Protein AF-0000000086663691 (afdb_homodimer)

InterPro domains:
  IPR036282 Glutathione S-transferase, C-terminal domain superfamily [SSF47616] (167-247)

Sequence (530 aa):
MASSAKHTLFLWPKGFYPRRVVYYLLLKGLATPDGIMEGQSTSMSLKINIINYNSETNRLEPADADDPKPADKSTPCLRIFDADKGTTRWIHESTAIPAYLEDAYPDFPPLQSRDIVERAILGDIMAGINAAQDDFSYYLRHASPVACKYMGLDAADRSHKAALNAKAQMHQCLVKVQTWASDSLEKTGWLTPGIATPGLADVCLAGWLRYIWLSYEYDVIEAEGMDALREWWVRFRKLRWWAEVEETGESHPESLRFGRESREIMASSAKHTLFLWPKGFYPRRVVYYLLLKGLATPDGIMEGQSTSMSLKINIINYNSETNRLEPADADDPKPADKSTPCLRIFDADKGTTRWIHESTAIPAYLEDAYPDFPPLQSRDIVERAILGDIMAGINAAQDDFSYYLRHASPVACKYMGLDAADRSHKAALNAKAQMHQCLVKVQTWASDSLEKTGWLTPGIATPGLADVCLAGWLRYIWLSYEYDVIEAEGMDALREWWVRFRKLRWWAEVEETGESHPESLRFGRESREI

Secondary structure (DSSP, 8-state):
----EEEEEEE-TTSHHHHHHHHHHHHHTSS-TTTGGGT--SSTTEEEEEEEEETTTTEEEES-TTSPPPTTS-SSEEEEEETTTTEEEEE--TTHHHHHHHHH-TTSPPSS-S-HHHHHHHHHHHHHHHHHHHHHHHHHHHH-HHHHHHTT--GGG--HHHHHHHHHHHHHHHHHHHHHTHHHHHHHSSSSTTSSS--HHHHHHHHHHHHHHHHH---TT-STT-HHHHHHHHHHTTSTTHHHHHSSTTSS-GGG---GGG---/----EEEEEEE-TTSTTHHHHHHHHHHHTSS-TTTGGGT--SSTTEEEEEEEEETTTTEEEES-TTSPPPTTS-SSEEEEEETTTTEEEEE--TTHHHHHHHHH-TTSPPSS-S-HHHHHHHHHHHHHHHHHHHHHHHHHHHH-HHHHHHTT--GGG--HHHHHHHHHHHHHHHHHHHHHTHHHHHHHSSSSTTSSS--HHHHHHHHHHHHHHHHH---TT-STT-HHHHHHHHHHTTSTTHHHHHSSTTSS-GGG---GGG---

Foldseek 3Di:
DQQLKAKEKEAACLDQLRVLVLVLQPQQQQDHLVCVQVQDGPDPRYTYWYWYQDLVVRDIHTPDPVDDDDPPAEHTKMWMAHPVVRDIDMDGGSLVVSVVVCVSCVVTDAQAAPDPVLVVLVVLLLVLLVLLVVLQLQLPLQFFCVSVVVVVHHPVRHDNVSNVVSLVVSQVSLLSSCVSQVVVCVPQVERRPPDNDHHSSRSSNLSNQLSCCQQAVDRSQPDPNSVSVVSSNVVVCPDPSNCSARVDPPSHDPSRRPYNVRGND/DQQLKAKEKEAACLDQLRVLVLVLQPQQQQDHLVCVQVQDGPDPRYTYWYWYQDLVVRDIHTPDPVDDDDPPAEHTKMWIAHPVVRDIDIDGGSLVVSVVVCVSCVVTDAQAAPDPVLVVLVVLLLVLLVLLVVLQLQLDLQFFCVSVVVVVHHPVRHDNVSNVVSLVVSQVSLLSSCVSQVVVCVPQVERRPPDNDHHSSRSSNLSNQLSCCQQAVDRSQPDPNSVSVVSSNVVVCPDPSNCSARVDPPSHDPSRRPYNVRGND

Nearest PDB structures (foldseek):
  5nr1-assembly1_A  TM=6.920E-01  e=2.761E-06  Caulobacter vibrioides
  5f05-assembly1_B  TM=6.100E-01  e=4.814E-06  Populus trichocarpa
  3lg6-assembly2_C  TM=6.490E-01  e=3.981E-05  Coccidioides immitis
  3n5o-assembly1_A  TM=5.941E-01  e=4.208E-05  Coccidioides immitis
  3n5o-assembly1_B  TM=6.103E-01  e=1.210E-04  Coccidioides immitis

pLDDT: mean 95.35, std 6.49, range [33.75, 98.94]

Structure (mmCIF, N/CA/C/O backbone):
data_AF-0000000086663691-model_v1
#
loop_
_entity.id
_entity.type
_entity.pdbx_description
1 polymer 'GST N-terminal domain-containing protein'
#
loop_
_atom_site.group_PDB
_atom_site.id
_atom_site.type_symbol
_atom_site.label_atom_id
_atom_site.label_alt_id
_atom_site.label_comp_id
_atom_site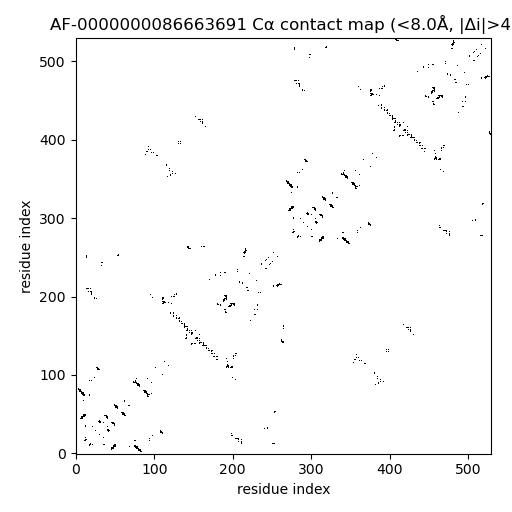.label_asym_id
_atom_site.label_entity_id
_atom_site.label_seq_id
_atom_site.pdbx_PDB_ins_code
_atom_site.Cartn_x
_atom_site.Cartn_y
_atom_site.Cartn_z
_atom_site.occupancy
_atom_site.B_iso_or_equiv
_atom_site.auth_seq_id
_atom_site.auth_comp_id
_atom_site.auth_asym_id
_atom_site.auth_atom_id
_atom_site.pdbx_PDB_model_num
ATOM 1 N N . MET A 1 1 ? -28.719 3.537 13.125 1 33.84 1 MET A N 1
ATOM 2 C CA . MET A 1 1 ? -28.281 4.02 14.438 1 33.84 1 MET A CA 1
ATOM 3 C C . MET A 1 1 ? -26.828 4.492 14.383 1 33.84 1 MET A C 1
ATOM 5 O O . MET A 1 1 ? -26 3.908 13.68 1 33.84 1 MET A O 1
ATOM 9 N N . ALA A 1 2 ? -26.516 5.75 14.531 1 44.03 2 ALA A N 1
ATOM 10 C CA . ALA A 1 2 ? -25.172 6.301 14.602 1 44.03 2 ALA A CA 1
ATOM 11 C C . ALA A 1 2 ? -24.234 5.375 15.375 1 44.03 2 ALA A C 1
ATOM 13 O O . ALA A 1 2 ? -24.594 4.887 16.453 1 44.03 2 ALA A O 1
ATOM 14 N N . SER A 1 3 ? -23.234 4.684 14.812 1 58.69 3 SER A N 1
ATOM 15 C CA . SER A 1 3 ? -22.359 3.742 15.516 1 58.69 3 SER A CA 1
ATOM 16 C C . SER A 1 3 ? -21.969 4.273 16.891 1 58.69 3 SER A C 1
ATOM 18 O O . SER A 1 3 ? -21.703 5.465 17.047 1 58.69 3 SER A O 1
ATOM 20 N N . SER A 1 4 ? -22.406 3.705 18.062 1 78.38 4 SER A N 1
ATOM 21 C CA . SER A 1 4 ? -22.062 3.91 19.469 1 78.38 4 SER A CA 1
ATOM 22 C C . SER A 1 4 ? -20.562 3.906 19.672 1 78.38 4 SER A C 1
ATOM 24 O O . SER A 1 4 ? -20.078 4.027 20.812 1 78.38 4 SER A O 1
ATOM 26 N N . ALA A 1 5 ? -19.859 4.047 18.531 1 89.62 5 ALA A N 1
ATOM 27 C CA . ALA A 1 5 ? -18.406 3.99 18.656 1 89.62 5 ALA A CA 1
ATOM 28 C C . ALA A 1 5 ? -17.828 5.375 18.906 1 89.62 5 ALA A C 1
ATOM 30 O O . ALA A 1 5 ? -18.266 6.363 18.312 1 89.62 5 ALA A O 1
ATOM 31 N N . LYS A 1 6 ? -16.938 5.395 19.875 1 95.69 6 LYS A N 1
ATOM 32 C CA . LYS A 1 6 ? -16.156 6.598 20.141 1 95.69 6 LYS A CA 1
ATOM 33 C C . LYS A 1 6 ? -14.75 6.473 19.562 1 95.69 6 LYS A C 1
ATOM 35 O O . LYS A 1 6 ? -14.117 5.418 19.672 1 95.69 6 LYS A O 1
ATOM 40 N N . HIS A 1 7 ? -14.336 7.57 18.922 1 98.19 7 HIS A N 1
ATOM 41 C CA . HIS A 1 7 ? -13.047 7.566 18.234 1 98.19 7 HIS A CA 1
ATOM 42 C C . HIS A 1 7 ? -12.078 8.547 18.875 1 98.19 7 HIS A C 1
ATOM 44 O O . HIS A 1 7 ? -12.453 9.672 19.219 1 98.19 7 HIS A O 1
ATOM 50 N N . THR A 1 8 ? -10.875 8.094 19.078 1 98.38 8 THR A N 1
ATOM 51 C CA . THR A 1 8 ? -9.773 8.969 19.453 1 98.38 8 THR A CA 1
ATOM 52 C C . THR A 1 8 ? -8.617 8.844 18.453 1 98.38 8 THR A C 1
ATOM 54 O O . THR A 1 8 ? -7.992 7.785 18.359 1 98.38 8 THR A O 1
ATOM 57 N N . LEU A 1 9 ? -8.383 9.914 17.75 1 98.69 9 LEU A N 1
ATOM 58 C CA . LEU A 1 9 ? -7.301 9.977 16.781 1 98.69 9 LEU A CA 1
ATOM 59 C C . LEU A 1 9 ? -6.062 10.633 17.391 1 98.69 9 LEU A C 1
ATOM 61 O O . LEU A 1 9 ? -6.109 11.797 17.797 1 98.69 9 LEU A O 1
ATOM 65 N N . PHE A 1 10 ? -4.973 9.898 17.5 1 98.75 10 PHE A N 1
ATOM 66 C CA . PHE A 1 10 ? -3.691 10.461 17.922 1 98.75 10 PHE A CA 1
ATOM 67 C C . PHE A 1 10 ? -2.916 10.984 16.719 1 98.75 10 PHE A C 1
ATOM 69 O O . PHE A 1 10 ? -2.564 10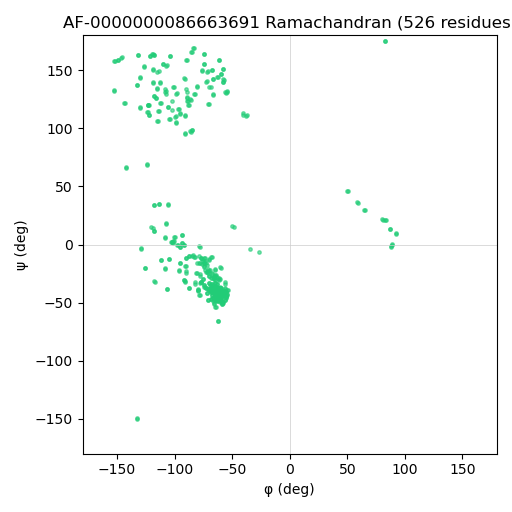.227 15.82 1 98.75 10 PHE A O 1
ATOM 76 N N . LEU A 1 11 ? -2.621 12.297 16.766 1 98.31 11 LEU A N 1
ATOM 77 C CA . LEU A 1 11 ? -2.201 12.953 15.531 1 98.31 11 LEU A CA 1
ATOM 78 C C . LEU A 1 11 ? -1.136 14.008 15.812 1 98.31 11 LEU A C 1
ATOM 80 O O . LEU A 1 11 ? -1.324 14.867 16.672 1 98.31 11 LEU A O 1
ATOM 84 N N . TRP A 1 12 ? -0.011 13.875 15.211 1 97.75 12 TRP A N 1
ATOM 85 C CA . TRP A 1 12 ? 0.943 14.969 15.078 1 97.75 12 TRP A CA 1
ATOM 86 C C . TRP A 1 12 ? 0.702 15.742 13.781 1 97.75 12 TRP A C 1
ATOM 88 O O . TRP A 1 12 ? 1.225 15.375 12.727 1 97.75 12 TRP A O 1
ATOM 98 N N . PRO A 1 13 ? -0.023 16.812 13.797 1 96.44 13 PRO A N 1
ATOM 99 C CA . PRO A 1 13 ? -0.538 17.438 12.578 1 96.44 13 PRO A CA 1
ATOM 100 C C . PRO A 1 13 ? 0.572 17.859 11.617 1 96.44 13 PRO A C 1
ATOM 102 O O . PRO A 1 13 ? 0.331 18 10.414 1 96.44 13 PRO A O 1
ATOM 105 N N . LYS A 1 14 ? 1.799 18.016 12.109 1 96.12 14 LYS A N 1
ATOM 106 C CA . LYS A 1 14 ? 2.887 18.531 11.289 1 96.12 14 LYS A CA 1
ATOM 107 C C . LYS A 1 14 ? 3.777 17.391 10.781 1 96.12 14 LYS A C 1
ATOM 109 O O . LYS A 1 14 ? 4.824 17.641 10.172 1 96.12 14 LYS A O 1
ATOM 114 N N . GLY A 1 15 ? 3.357 16.172 11.031 1 96.25 15 GLY A N 1
ATOM 115 C CA . GLY A 1 15 ? 4.18 15.023 10.711 1 96.25 15 GLY A CA 1
ATOM 116 C C . GLY A 1 15 ? 4.043 14.578 9.266 1 96.25 15 GLY A C 1
ATOM 117 O O . GLY A 1 15 ? 3.152 15.047 8.547 1 96.25 15 GLY A O 1
ATOM 118 N N . PHE A 1 16 ? 4.883 13.719 8.852 1 95.19 16 PHE A N 1
ATOM 119 C CA . PHE A 1 16 ? 4.984 13.234 7.484 1 95.19 16 PHE A CA 1
ATOM 120 C C . PHE A 1 16 ? 3.705 12.516 7.07 1 95.19 16 PHE A C 1
ATOM 122 O O . PHE A 1 16 ? 2.883 13.07 6.34 1 95.19 16 PHE A O 1
ATOM 129 N N . TYR A 1 17 ? 3.346 11.383 7.66 1 96.69 17 TYR A N 1
ATOM 130 C CA . TYR A 1 17 ? 2.16 10.602 7.328 1 96.69 17 TYR A CA 1
ATOM 131 C C . TYR A 1 17 ? 0.906 11.234 7.922 1 96.69 17 TYR A C 1
ATOM 133 O O . TYR A 1 17 ? -0.158 11.219 7.301 1 96.69 17 TYR A O 1
ATOM 141 N N . PRO A 1 18 ? 1.013 11.875 9.086 1 98.06 18 PRO A N 1
ATOM 142 C CA . PRO A 1 18 ? -0.173 12.5 9.672 1 98.06 18 PRO A CA 1
ATOM 143 C C . PRO A 1 18 ? -0.734 13.633 8.812 1 98.06 18 PRO A C 1
ATOM 145 O O . PRO A 1 18 ? -1.929 13.93 8.883 1 98.06 18 PRO A O 1
ATOM 148 N N . ARG A 1 19 ? 0.107 14.234 8.031 1 98 19 ARG A N 1
ATOM 149 C CA . ARG A 1 19 ? -0.323 15.391 7.25 1 98 19 ARG A CA 1
ATOM 150 C C . ARG A 1 19 ? -1.445 15.016 6.289 1 98 19 ARG A C 1
ATOM 152 O O . ARG A 1 19 ? -2.369 15.797 6.066 1 98 19 ARG A O 1
ATOM 159 N N . ARG A 1 20 ? -1.374 13.82 5.68 1 98.5 20 ARG A N 1
ATOM 160 C CA . ARG A 1 20 ? -2.451 13.406 4.789 1 98.5 20 ARG A CA 1
ATOM 161 C C . ARG A 1 20 ? -3.754 13.211 5.559 1 98.5 20 ARG A C 1
ATOM 163 O O . ARG A 1 20 ? -4.84 13.422 5.016 1 98.5 20 ARG A O 1
ATOM 170 N N . VAL A 1 21 ? -3.664 12.836 6.836 1 98.81 21 VAL A N 1
ATOM 171 C CA . VAL A 1 21 ? -4.855 12.664 7.66 1 98.81 21 VAL A CA 1
ATOM 172 C C . VAL A 1 21 ? -5.441 14.031 8.008 1 98.81 21 VAL A C 1
ATOM 174 O O . VAL A 1 21 ? -6.66 14.203 8.023 1 98.81 21 VAL A O 1
ATOM 177 N N . VAL A 1 22 ? -4.562 15.023 8.258 1 98.62 22 VAL A N 1
ATOM 178 C CA . VAL A 1 22 ? -5.016 16.391 8.5 1 98.62 22 VAL A CA 1
ATOM 179 C C . VAL A 1 22 ? -5.82 16.891 7.301 1 98.62 22 VAL A C 1
ATOM 181 O O . VAL A 1 22 ? -6.941 17.375 7.461 1 98.62 22 VAL A O 1
ATOM 184 N N . TYR A 1 23 ? -5.234 16.719 6.109 1 98.81 23 TYR A N 1
ATOM 185 C CA . TYR A 1 23 ? -5.914 17.172 4.895 1 98.81 23 TYR A CA 1
ATOM 186 C C . TYR A 1 23 ? -7.238 16.438 4.711 1 98.81 23 TYR A C 1
ATOM 188 O O . TYR A 1 23 ? -8.234 17.031 4.305 1 98.81 23 TYR A O 1
ATOM 196 N N . TYR A 1 24 ? -7.297 15.164 5.02 1 98.88 24 TYR A N 1
ATOM 197 C CA . TYR A 1 24 ? -8.523 14.383 4.941 1 98.88 24 TYR A CA 1
ATOM 198 C C . TYR A 1 24 ? -9.602 14.961 5.855 1 98.88 24 TYR A C 1
ATOM 200 O O . TYR A 1 24 ? -10.742 15.164 5.434 1 98.88 24 TYR A O 1
ATOM 208 N N . LEU A 1 25 ? -9.211 15.234 7.125 1 98.81 25 LEU A N 1
ATOM 209 C CA . LEU A 1 25 ? -10.172 15.734 8.102 1 98.81 25 LEU A CA 1
ATOM 210 C C . LEU A 1 25 ? -10.75 17.078 7.656 1 98.81 25 LEU A C 1
ATOM 212 O O . LEU A 1 25 ? -11.938 17.344 7.84 1 98.81 25 LEU A O 1
ATOM 216 N N . LEU A 1 26 ? -9.922 17.906 7.066 1 98.75 26 LEU A N 1
ATOM 217 C CA . LEU A 1 26 ? -10.352 19.219 6.598 1 98.75 26 LEU A CA 1
ATOM 218 C C . LEU A 1 26 ? -11.32 19.078 5.422 1 98.75 26 LEU A C 1
ATOM 220 O O . LEU A 1 26 ? -12.383 19.703 5.418 1 98.75 26 LEU A O 1
ATOM 224 N N . LEU A 1 27 ? -10.961 18.234 4.441 1 98.69 27 LEU A N 1
ATOM 225 C CA . LEU A 1 27 ? -11.797 18.047 3.26 1 98.69 27 LEU A CA 1
ATOM 226 C C . LEU A 1 27 ? -13.109 17.359 3.617 1 98.69 27 LEU A C 1
ATOM 228 O O . LEU A 1 27 ? -14.156 17.672 3.053 1 98.69 27 LEU A O 1
ATOM 232 N N . LYS A 1 28 ? -13.023 16.406 4.543 1 98.5 28 LYS A N 1
ATOM 233 C CA . LYS A 1 28 ? -14.188 15.648 4.969 1 98.5 28 LYS A CA 1
ATOM 234 C C . LYS A 1 28 ? -15.141 16.516 5.789 1 98.5 28 LYS A C 1
ATOM 236 O O . LYS A 1 28 ? -16.328 16.219 5.891 1 98.5 28 LYS A O 1
ATOM 241 N N . GLY A 1 29 ? -14.594 17.578 6.359 1 98.31 29 GLY A N 1
ATOM 242 C CA . GLY A 1 29 ? -15.383 18.438 7.215 1 98.31 29 GLY A CA 1
ATOM 243 C C . GLY A 1 29 ? -15.414 17.984 8.664 1 98.31 29 GLY A C 1
ATOM 244 O O . GLY A 1 29 ? -16.25 18.453 9.445 1 98.31 29 GLY A O 1
ATOM 245 N N . LEU A 1 30 ? -14.562 17.078 9.039 1 98.5 30 LEU A N 1
ATOM 246 C CA . LEU A 1 30 ? -14.5 16.562 10.406 1 98.5 30 LEU A CA 1
ATOM 247 C C . LEU A 1 30 ? -13.656 17.469 11.289 1 98.5 30 LEU A C 1
ATOM 249 O O . LEU A 1 30 ? -13.609 17.297 12.508 1 98.5 30 LEU A O 1
ATOM 253 N N . ALA A 1 31 ? -12.969 18.438 10.719 1 98.25 31 ALA A N 1
ATOM 254 C CA . ALA A 1 31 ? -12.25 19.5 11.414 1 98.25 31 ALA A CA 1
ATOM 255 C C . ALA A 1 31 ? -12.281 20.797 10.609 1 98.25 31 ALA A C 1
ATOM 257 O O . ALA A 1 31 ? -12.57 20.781 9.414 1 98.25 31 ALA A O 1
ATOM 258 N N . THR A 1 32 ? -12.039 21.859 11.266 1 97.56 32 THR A N 1
ATOM 259 C CA . THR A 1 32 ? -11.938 23.156 10.617 1 97.56 32 THR A CA 1
ATOM 260 C C . THR A 1 32 ? -10.5 23.656 10.633 1 97.56 32 THR A C 1
ATOM 262 O O . THR A 1 32 ? -9.688 23.203 11.445 1 97.56 32 THR A O 1
ATOM 265 N N . PRO A 1 33 ? -10.18 24.516 9.688 1 96.06 33 PRO A N 1
ATOM 266 C CA . PRO A 1 33 ? -8.805 25.016 9.617 1 96.06 33 PRO A CA 1
ATOM 267 C C . PRO A 1 33 ? -8.344 25.672 10.922 1 96.06 33 PRO A C 1
ATOM 269 O O . PRO A 1 33 ? -7.191 25.5 11.328 1 96.06 33 PRO A O 1
ATOM 272 N N . ASP A 1 34 ? -9.203 26.391 11.594 1 92.94 34 ASP A N 1
ATOM 273 C CA . ASP A 1 34 ? -8.836 27.094 12.805 1 92.94 34 ASP A CA 1
ATOM 274 C C . ASP A 1 34 ? -8.789 26.156 14.008 1 92.94 34 ASP A C 1
ATOM 276 O O . ASP A 1 34 ? -8.164 26.469 15.023 1 92.94 34 ASP A O 1
ATOM 280 N N . GLY A 1 35 ? -9.375 24.984 13.898 1 94.62 35 GLY A N 1
ATOM 281 C CA . GLY A 1 35 ? -9.516 24.109 15.047 1 94.62 35 GLY A CA 1
ATOM 282 C C . GLY A 1 35 ? -8.609 22.891 14.977 1 94.62 35 GLY A C 1
ATOM 283 O O . GLY A 1 35 ? -8.289 22.297 16.016 1 94.62 35 GLY A O 1
ATOM 284 N N . ILE A 1 36 ? -8.109 22.484 13.789 1 95.44 36 ILE A N 1
ATOM 285 C CA . ILE A 1 36 ? -7.469 21.188 13.57 1 95.44 36 ILE A CA 1
ATOM 286 C C . ILE A 1 36 ? -6.133 21.156 14.312 1 95.44 36 ILE A C 1
ATOM 288 O O . ILE A 1 36 ? -5.762 20.125 14.883 1 95.44 36 ILE A O 1
ATOM 292 N N . MET A 1 37 ? -5.414 22.219 14.414 1 92.56 37 MET A N 1
ATOM 293 C CA . MET A 1 37 ? -4.102 22.234 15.055 1 92.56 37 MET A CA 1
ATOM 294 C C . MET A 1 37 ? -4.23 22.156 16.562 1 92.56 37 MET A C 1
ATOM 296 O O . MET A 1 37 ? -3.268 21.828 17.266 1 92.56 37 MET A O 1
ATOM 300 N N . GLU A 1 38 ? -5.445 22.469 17.047 1 93.38 38 GLU A N 1
ATOM 301 C CA . GLU A 1 38 ? -5.715 22.422 18.484 1 93.38 38 GLU A CA 1
ATOM 302 C C . GLU A 1 38 ? -6.473 21.141 18.844 1 93.38 38 GLU A C 1
ATOM 304 O O . GLU A 1 38 ? -6.898 20.969 20 1 93.38 38 GLU A O 1
ATOM 309 N N . GLY A 1 39 ? -6.672 20.344 17.891 1 96 39 GLY A N 1
ATOM 310 C CA . GLY A 1 39 ? -7.312 19.062 18.141 1 96 39 GLY A CA 1
ATOM 311 C C . GLY A 1 39 ? -8.828 19.156 18.188 1 96 39 GLY A C 1
ATOM 312 O O . GLY A 1 39 ? -9.484 18.281 18.781 1 96 39 GLY A O 1
ATOM 313 N N . GLN A 1 40 ? -9.391 20.188 17.609 1 96.75 40 GLN A N 1
ATOM 314 C CA . GLN A 1 40 ? -10.844 20.359 17.594 1 96.75 40 GLN A CA 1
ATOM 315 C C . GLN A 1 40 ? -11.461 19.609 16.422 1 96.75 40 GLN A C 1
ATOM 317 O O . GLN A 1 40 ? -11.039 19.781 15.273 1 96.75 40 GLN A O 1
ATOM 322 N N . SER A 1 41 ? -12.398 18.734 16.641 1 97.5 41 SER A N 1
ATOM 323 C CA . SER A 1 41 ? -13.18 18.047 15.625 1 97.5 41 SER A CA 1
ATOM 324 C C . SER A 1 41 ? -14.586 18.625 15.531 1 97.5 41 SER A C 1
ATOM 326 O O . SER A 1 41 ? -15.023 19.359 16.422 1 97.5 41 SER A O 1
ATOM 328 N N . THR A 1 42 ? -15.273 18.359 14.43 1 97.81 42 THR A N 1
ATOM 329 C CA . THR A 1 42 ? -16.625 18.859 14.25 1 97.81 42 THR A CA 1
ATOM 330 C C . THR A 1 42 ? -17.656 17.812 14.68 1 97.81 42 THR A C 1
ATOM 332 O O . THR A 1 42 ? -18.859 18.047 14.578 1 97.81 42 THR A O 1
ATOM 335 N N . SER A 1 43 ? -17.203 16.688 15.078 1 96.75 43 SER A N 1
ATOM 336 C CA . SER A 1 43 ? -18.094 15.617 15.516 1 96.75 43 SER A CA 1
ATOM 337 C C . SER A 1 43 ? -17.828 15.242 16.969 1 96.75 43 SER A C 1
ATOM 339 O O . SER A 1 43 ? -16.672 15.102 17.375 1 96.75 43 SER A O 1
ATOM 341 N N . MET A 1 44 ? -18.859 14.984 17.766 1 95 44 MET A N 1
ATOM 342 C CA . MET A 1 44 ? -18.75 14.641 19.188 1 95 44 MET A CA 1
ATOM 343 C C . MET A 1 44 ? -18.172 13.242 19.359 1 95 44 MET A C 1
ATOM 345 O O . MET A 1 44 ? -17.656 12.906 20.438 1 95 44 MET A O 1
ATOM 349 N N . SER A 1 45 ? -18.266 12.438 18.344 1 96.38 45 SER A N 1
ATOM 350 C CA . SER A 1 45 ? -17.812 11.055 18.469 1 96.38 45 SER A CA 1
ATOM 351 C C . SER A 1 45 ? -16.344 10.914 18.047 1 96.38 45 SER A C 1
ATOM 353 O O . SER A 1 45 ? -15.789 9.82 18.094 1 96.38 45 SER A O 1
ATOM 355 N N . LEU A 1 46 ? -15.688 12.031 17.625 1 97.94 46 LEU A N 1
ATOM 356 C CA . LEU A 1 46 ? -14.289 12.023 17.219 1 97.94 46 LEU A CA 1
ATOM 357 C C . LEU A 1 46 ? -13.469 12.992 18.062 1 97.94 46 LEU A C 1
ATOM 359 O O . LEU A 1 46 ? -13.703 14.203 18.031 1 97.94 46 LEU A O 1
ATOM 363 N N . LYS A 1 47 ? -12.648 12.422 18.844 1 97.5 47 LYS A N 1
ATOM 364 C CA . LYS A 1 47 ? -11.656 13.203 19.578 1 97.5 47 LYS A CA 1
ATOM 365 C C . LYS A 1 47 ? -10.305 13.172 18.875 1 97.5 47 LYS A C 1
ATOM 367 O O . LYS A 1 47 ? -9.852 12.109 18.438 1 97.5 47 LYS A O 1
ATOM 372 N N . ILE A 1 48 ? -9.664 14.289 18.656 1 98.38 48 ILE A N 1
ATOM 373 C CA . ILE A 1 48 ? -8.312 14.367 18.109 1 98.38 48 ILE A CA 1
ATOM 374 C C . ILE A 1 48 ? -7.332 14.703 19.219 1 98.38 48 ILE A C 1
ATOM 376 O O . ILE A 1 48 ? -7.363 15.812 19.781 1 98.38 48 ILE A O 1
ATOM 380 N N . ASN A 1 49 ? -6.559 13.781 19.609 1 98.25 49 ASN A N 1
ATOM 381 C CA . ASN A 1 49 ? -5.516 13.961 20.609 1 98.25 49 ASN A CA 1
ATOM 382 C C . ASN A 1 49 ? -4.188 14.352 19.969 1 98.25 49 ASN A C 1
ATOM 384 O O . ASN A 1 49 ? -3.494 13.508 19.406 1 98.25 49 ASN A O 1
ATOM 388 N N . ILE A 1 50 ? -3.766 15.562 20.188 1 97.88 50 ILE A N 1
ATOM 389 C CA . ILE A 1 50 ? -2.635 16.156 19.484 1 97.88 50 ILE A CA 1
ATOM 390 C C . ILE A 1 50 ? -1.326 15.68 20.109 1 97.88 50 ILE A C 1
ATOM 392 O O . ILE A 1 50 ? -1.217 15.578 21.328 1 97.88 50 ILE A O 1
ATOM 396 N N . ILE A 1 51 ? -0.446 15.352 19.297 1 97.56 51 ILE A N 1
ATOM 397 C CA . ILE A 1 51 ? 0.949 15.094 19.641 1 97.56 51 ILE A CA 1
ATOM 398 C C . ILE A 1 51 ? 1.824 16.234 19.109 1 97.56 51 ILE A C 1
ATOM 400 O O . ILE A 1 51 ? 1.665 16.672 17.969 1 97.56 51 ILE A O 1
ATOM 404 N N . ASN A 1 52 ? 2.701 16.734 19.906 1 94.31 52 ASN A N 1
ATOM 405 C CA . ASN A 1 52 ? 3.58 17.844 19.531 1 94.31 52 ASN A CA 1
ATOM 406 C C . ASN A 1 52 ? 5.043 17.406 19.5 1 94.31 52 ASN A C 1
ATOM 408 O O . ASN A 1 52 ? 5.438 16.484 20.219 1 94.31 52 ASN A O 1
ATOM 412 N N . TYR A 1 53 ? 5.742 18.031 18.641 1 94.38 53 TYR A N 1
ATOM 413 C CA . TYR A 1 53 ? 7.191 17.875 18.594 1 94.38 53 TYR A CA 1
ATOM 414 C C . TYR A 1 53 ? 7.883 18.875 19.516 1 94.38 53 TYR A C 1
ATOM 416 O O . TYR A 1 53 ? 7.637 20.078 19.422 1 94.38 53 TYR A O 1
ATOM 424 N N . ASN A 1 54 ? 8.672 18.344 20.422 1 93.56 54 ASN A N 1
ATOM 425 C CA . ASN A 1 54 ? 9.484 19.172 21.297 1 93.56 54 ASN A CA 1
ATOM 426 C C . ASN A 1 54 ? 10.898 19.344 20.75 1 93.56 54 ASN A C 1
ATOM 428 O O . ASN A 1 54 ? 11.703 18.406 20.781 1 93.56 54 ASN A O 1
ATOM 432 N N . SER A 1 55 ? 11.273 20.531 20.344 1 90.62 55 SER A N 1
ATOM 433 C CA . SER A 1 55 ? 12.555 20.797 19.703 1 90.62 55 SER A CA 1
ATOM 434 C C . SER A 1 55 ? 13.711 20.703 20.688 1 90.62 55 SER A C 1
ATOM 436 O O . SER A 1 55 ? 14.852 20.484 20.281 1 90.62 55 SER A O 1
ATOM 438 N N . GLU A 1 56 ? 13.477 20.875 21.953 1 91.94 56 GLU A N 1
ATOM 439 C CA . GLU A 1 56 ? 14.516 20.781 22.969 1 91.94 56 GLU A CA 1
ATOM 440 C C . GLU A 1 56 ? 14.922 19.328 23.219 1 91.94 56 GLU A C 1
ATOM 442 O O . GLU A 1 56 ? 16.109 19.031 23.391 1 91.94 56 GLU A O 1
ATOM 447 N N . THR A 1 57 ? 13.977 18.453 23.172 1 91.56 57 THR A N 1
ATOM 448 C CA . THR A 1 57 ? 14.242 17.047 23.469 1 91.56 57 THR A CA 1
ATOM 449 C C . THR A 1 57 ? 14.273 16.219 22.203 1 91.56 57 THR A C 1
ATOM 451 O O . THR A 1 57 ? 14.68 15.055 22.219 1 91.56 57 THR A O 1
ATOM 454 N N . ASN A 1 58 ? 13.836 16.766 21.109 1 88.06 58 ASN A N 1
ATOM 455 C CA . ASN A 1 58 ? 13.727 16.078 19.828 1 88.06 58 ASN A CA 1
ATOM 456 C C . ASN A 1 58 ? 12.805 14.859 19.922 1 88.06 58 ASN A C 1
ATOM 458 O O . ASN A 1 58 ? 13.109 13.805 19.359 1 88.06 58 ASN A O 1
ATOM 462 N N . ARG A 1 59 ? 11.789 15.086 20.75 1 91 59 ARG A N 1
ATOM 463 C CA . ARG A 1 59 ? 10.852 13.992 20.953 1 91 59 ARG A CA 1
ATOM 464 C C . ARG A 1 59 ? 9.422 14.438 20.688 1 91 59 ARG A C 1
ATOM 466 O O . ARG A 1 59 ? 9.109 15.633 20.75 1 91 59 ARG A O 1
ATOM 473 N N . LEU A 1 60 ? 8.555 13.469 20.297 1 93.88 60 LEU A N 1
ATOM 474 C CA . LEU A 1 60 ? 7.109 13.664 20.219 1 93.88 60 LEU A CA 1
ATOM 475 C C . LEU A 1 60 ? 6.461 13.484 21.578 1 93.88 60 LEU A C 1
ATOM 477 O O . LEU A 1 60 ? 6.695 12.477 22.25 1 93.88 60 LEU A O 1
ATOM 481 N N . GLU A 1 61 ? 5.641 14.477 21.953 1 95.56 61 GLU A N 1
ATOM 482 C CA . GLU A 1 61 ? 5.016 14.469 23.281 1 95.56 61 GLU A CA 1
ATOM 483 C C . GLU A 1 61 ? 3.512 14.703 23.172 1 95.56 61 GLU A C 1
ATOM 485 O O . GLU A 1 61 ? 3.055 15.492 22.344 1 95.56 61 GLU A O 1
ATOM 490 N N . PRO A 1 62 ? 2.816 14.039 24.031 1 95.38 62 PRO A N 1
ATOM 491 C CA . PRO A 1 62 ? 1.367 14.242 24.016 1 95.38 62 PRO A CA 1
ATOM 492 C C . PRO A 1 62 ? 0.968 15.633 24.516 1 95.38 62 PRO A C 1
ATOM 494 O O . PRO A 1 62 ? 1.55 16.141 25.484 1 95.38 62 PRO A O 1
ATOM 497 N N . ALA A 1 63 ? 0.032 16.25 23.766 1 94 63 ALA A N 1
ATOM 498 C CA . ALA A 1 63 ? -0.544 17.484 24.281 1 94 63 ALA A CA 1
ATOM 499 C C . ALA A 1 63 ? -1.422 17.219 25.5 1 94 63 ALA A C 1
ATOM 501 O O . ALA A 1 63 ? -1.469 18.031 26.422 1 94 63 ALA A O 1
ATOM 502 N N . ASP A 1 64 ? -2.174 16.109 25.5 1 94.62 64 ASP A N 1
ATOM 503 C CA . ASP A 1 64 ? -2.965 15.641 26.625 1 94.62 64 ASP A CA 1
ATOM 504 C C . ASP A 1 64 ? -2.23 14.539 27.391 1 94.62 64 ASP A C 1
ATOM 506 O O . ASP A 1 64 ? -2.295 13.367 27.016 1 94.62 64 ASP A O 1
ATOM 510 N N . ALA A 1 65 ? -1.693 14.828 28.516 1 93.81 65 ALA A N 1
ATOM 511 C CA . ALA A 1 65 ? -0.884 13.898 29.312 1 93.81 65 ALA A CA 1
ATOM 512 C C . ALA A 1 65 ? -1.755 12.828 29.953 1 93.81 65 ALA A C 1
ATOM 514 O O . ALA A 1 65 ? -1.264 11.758 30.312 1 93.81 65 ALA A O 1
ATOM 515 N N . ASP A 1 66 ? -3.033 13.102 30.141 1 96.12 66 ASP A N 1
ATOM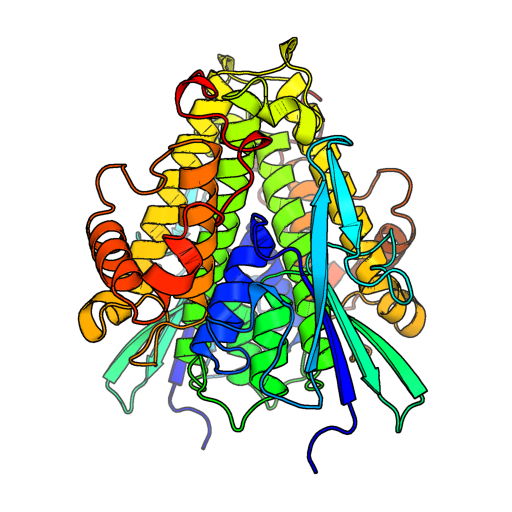 516 C CA . ASP A 1 66 ? -3.932 12.156 30.797 1 96.12 66 ASP A CA 1
ATOM 517 C C . ASP A 1 66 ? -4.324 11.023 29.859 1 96.12 66 ASP A C 1
ATOM 519 O O . ASP A 1 66 ? -4.832 9.984 30.297 1 96.12 66 ASP A O 1
ATOM 523 N N . ASP A 1 67 ? -4.102 11.234 28.578 1 96.44 67 ASP A N 1
ATOM 524 C CA . ASP A 1 67 ? -4.422 10.219 27.578 1 96.44 67 ASP A CA 1
ATOM 525 C C . ASP A 1 67 ? -3.365 10.18 26.469 1 96.44 67 ASP A C 1
ATOM 527 O O . ASP A 1 67 ? -3.668 10.43 25.312 1 96.44 67 ASP A O 1
ATOM 531 N N . PRO A 1 68 ? -2.145 9.781 26.828 1 96.44 68 PRO A N 1
ATOM 532 C CA . PRO A 1 68 ? -1.061 9.734 25.844 1 96.44 68 PRO A CA 1
ATOM 533 C C . PRO A 1 68 ? -1.229 8.602 24.828 1 96.44 68 PRO A C 1
ATOM 535 O O . PRO A 1 68 ? -1.863 7.586 25.141 1 96.44 68 PRO A O 1
ATOM 538 N N . LYS A 1 69 ? -0.731 8.828 23.609 1 96.44 69 LYS A N 1
ATOM 539 C CA . LYS A 1 69 ? -0.648 7.707 22.672 1 96.44 69 LYS A CA 1
ATOM 540 C C . LYS A 1 69 ? 0.141 6.547 23.281 1 96.44 69 LYS A C 1
ATOM 542 O O . LYS A 1 69 ? 1.244 6.742 23.797 1 96.44 69 LYS A O 1
ATOM 547 N N . PRO A 1 70 ? -0.402 5.352 23.219 1 95.31 70 PRO A N 1
ATOM 548 C CA . PRO A 1 70 ? 0.401 4.219 23.688 1 95.31 70 PRO A CA 1
ATOM 549 C C . PRO A 1 70 ? 1.707 4.062 22.906 1 95.31 70 PRO A C 1
ATOM 551 O O . PRO A 1 70 ? 1.741 4.293 21.703 1 95.31 70 PRO A O 1
ATOM 554 N N . ALA A 1 71 ? 2.762 3.617 23.516 1 92.19 71 ALA A N 1
ATOM 555 C CA . ALA A 1 71 ? 4.117 3.582 22.984 1 92.19 71 ALA A CA 1
ATOM 556 C C . ALA A 1 71 ? 4.215 2.617 21.797 1 92.19 71 ALA A C 1
ATOM 558 O O . ALA A 1 71 ? 5.012 2.822 20.891 1 92.19 71 ALA A O 1
ATOM 559 N N . ASP A 1 72 ? 3.42 1.651 21.75 1 92.81 72 ASP A N 1
ATOM 560 C CA . ASP A 1 72 ? 3.537 0.609 20.734 1 92.81 72 ASP A CA 1
ATOM 561 C C . ASP A 1 72 ? 2.65 0.915 19.531 1 92.81 72 ASP A C 1
ATOM 563 O O . ASP A 1 72 ? 2.498 0.078 18.641 1 92.81 72 ASP A O 1
ATOM 567 N N . LYS A 1 73 ? 2.062 2.146 19.516 1 95.56 73 LYS A N 1
ATOM 568 C CA . LYS A 1 73 ? 1.188 2.523 18.406 1 95.56 73 LYS A CA 1
ATOM 569 C C . LYS A 1 73 ? 1.866 3.539 17.5 1 95.56 73 LYS A C 1
ATOM 571 O O . LYS A 1 73 ? 2.773 4.254 17.922 1 95.56 73 LYS A O 1
ATOM 576 N N . SER A 1 74 ? 1.421 3.5 16.312 1 94.31 74 SER A N 1
ATOM 577 C CA . SER A 1 74 ? 1.97 4.398 15.305 1 94.31 74 SER A CA 1
ATOM 578 C C . SER A 1 74 ? 1.469 5.824 15.508 1 94.31 74 SER A C 1
ATOM 580 O O . SER A 1 74 ? 0.546 6.062 16.281 1 94.31 74 SER A O 1
ATOM 582 N N . THR A 1 75 ? 2.119 6.797 14.883 1 95.75 75 THR A N 1
ATOM 583 C CA . THR A 1 75 ? 1.633 8.164 14.703 1 95.75 75 THR A CA 1
ATOM 584 C C . THR A 1 75 ? 1.396 8.469 13.227 1 95.75 75 THR A C 1
ATOM 586 O O . THR A 1 75 ? 2.344 8.539 12.445 1 95.75 75 THR A O 1
ATOM 589 N N . PRO A 1 76 ? 0.242 8.531 12.82 1 98 76 PRO A N 1
ATOM 590 C CA . PRO A 1 76 ? -1.019 8.562 13.562 1 98 76 PRO A CA 1
ATOM 591 C C . PRO A 1 76 ? -1.53 7.172 13.914 1 98 76 PRO A C 1
ATOM 593 O O . PRO A 1 76 ? -1.012 6.172 13.406 1 98 76 PRO A O 1
ATOM 596 N N . CYS A 1 77 ? -2.447 7.031 14.773 1 98.69 77 CYS A N 1
ATOM 597 C CA . CYS A 1 77 ? -3.27 5.852 15.031 1 98.69 77 CYS A CA 1
ATOM 598 C C . CYS A 1 77 ? -4.656 6.25 15.523 1 98.69 77 CYS A C 1
ATOM 600 O O . CYS A 1 77 ? -4.867 7.391 15.938 1 98.69 77 CYS A O 1
ATOM 602 N N . LEU A 1 78 ? -5.582 5.398 15.391 1 98.88 78 LEU A N 1
ATOM 603 C CA . LEU A 1 78 ? -6.969 5.625 15.773 1 98.88 78 LEU A CA 1
ATOM 604 C C . LEU A 1 78 ? -7.438 4.57 16.766 1 98.88 78 LEU A C 1
ATOM 606 O O . LEU A 1 78 ? -7.34 3.369 16.5 1 98.88 78 LEU A O 1
ATOM 610 N N . ARG A 1 79 ? -7.848 5.012 17.938 1 98.62 79 ARG A N 1
ATOM 611 C CA . ARG A 1 79 ? -8.5 4.16 18.922 1 98.62 79 ARG A CA 1
ATOM 612 C C . ARG A 1 79 ? -10.008 4.152 18.719 1 98.62 79 ARG A C 1
ATOM 614 O O . ARG A 1 79 ? -10.641 5.215 18.656 1 98.62 79 ARG A O 1
ATOM 621 N N . ILE A 1 80 ? -10.594 2.996 18.609 1 98.31 80 ILE A N 1
ATOM 622 C CA . ILE A 1 80 ? -12.039 2.824 18.469 1 98.31 80 ILE A CA 1
ATOM 623 C C . ILE A 1 80 ? -12.594 2.113 19.703 1 98.31 80 ILE A C 1
ATOM 625 O O . ILE A 1 80 ? -12.266 0.951 19.953 1 98.31 80 ILE A O 1
ATOM 629 N N . PHE A 1 81 ? -13.414 2.82 20.438 1 97 81 PHE A N 1
ATOM 630 C CA . PHE A 1 81 ? -14.078 2.229 21.594 1 97 81 PHE A CA 1
ATOM 631 C C . PHE A 1 81 ? -15.555 1.967 21.297 1 97 81 PHE A C 1
ATOM 633 O O . PHE A 1 81 ? -16.297 2.889 20.953 1 97 81 PHE A O 1
ATOM 640 N N . ASP A 1 82 ? -15.891 0.77 21.359 1 92.88 82 ASP A N 1
ATOM 641 C CA . ASP A 1 82 ? -17.297 0.373 21.219 1 92.88 82 ASP A CA 1
ATOM 642 C C . ASP A 1 82 ? -17.938 0.132 22.578 1 92.88 82 ASP A C 1
ATOM 644 O O . ASP A 1 82 ? -17.734 -0.92 23.188 1 92.88 82 ASP A O 1
ATOM 648 N N . ALA A 1 83 ? -18.812 0.962 22.953 1 88.88 83 ALA A N 1
ATOM 649 C CA . ALA A 1 83 ? -19.406 0.913 24.281 1 88.88 83 ALA A CA 1
ATOM 650 C C . ALA A 1 83 ? -20.344 -0.29 24.422 1 88.88 83 ALA A C 1
ATOM 652 O O . ALA A 1 83 ? -20.438 -0.888 25.484 1 88.88 83 ALA A O 1
ATOM 653 N N . ASP A 1 84 ? -21.078 -0.613 23.391 1 88.44 84 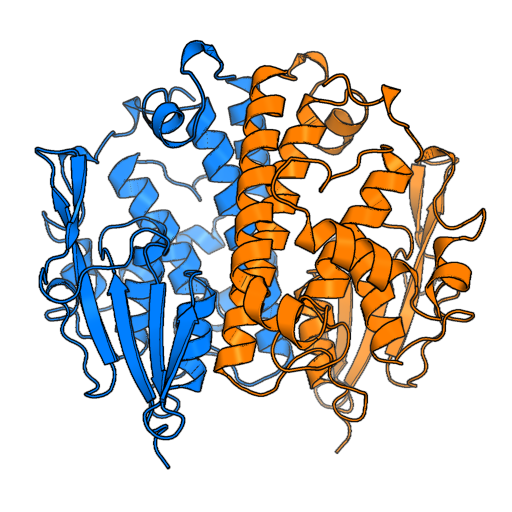ASP A N 1
ATOM 654 C CA . ASP A 1 84 ? -22.016 -1.731 23.438 1 88.44 84 ASP A CA 1
ATOM 655 C C . ASP A 1 84 ? -21.281 -3.055 23.641 1 88.44 84 ASP A C 1
ATOM 657 O O . ASP A 1 84 ? -21.766 -3.926 24.375 1 88.44 84 ASP A O 1
ATOM 661 N N . LYS A 1 85 ? -20.109 -3.17 23.031 1 85.56 85 LYS A N 1
ATOM 662 C CA . LYS A 1 85 ? -19.344 -4.402 23.109 1 85.56 85 LYS A CA 1
ATOM 663 C C . LYS A 1 85 ? -18.312 -4.332 24.219 1 85.56 85 LYS A C 1
ATOM 665 O O . LYS A 1 85 ? -17.75 -5.355 24.641 1 85.56 85 LYS A O 1
ATOM 670 N N . GLY A 1 86 ? -18 -3.16 24.734 1 90.44 86 GLY A N 1
ATOM 671 C CA . GLY A 1 86 ? -16.953 -2.953 25.734 1 90.44 86 GLY A CA 1
ATOM 672 C C . GLY A 1 86 ? -15.562 -3.273 25.219 1 90.44 86 GLY A C 1
ATOM 673 O O . GLY A 1 86 ? -14.727 -3.77 25.969 1 90.44 86 GLY A O 1
ATOM 674 N N . THR A 1 87 ? -15.336 -3.096 23.953 1 92.94 87 THR A N 1
ATOM 675 C CA . THR A 1 87 ? -14.062 -3.471 23.328 1 92.94 87 THR A CA 1
ATOM 676 C C . THR A 1 87 ? -13.367 -2.248 22.734 1 92.94 87 THR A C 1
ATOM 678 O O . THR A 1 87 ? -14.023 -1.258 22.406 1 92.94 87 THR A O 1
ATOM 681 N N . THR A 1 88 ? -12.039 -2.303 22.703 1 96.88 88 THR A N 1
ATOM 682 C CA . THR A 1 88 ? -11.195 -1.298 22.062 1 96.88 88 THR A CA 1
ATOM 683 C C . THR A 1 88 ? -10.398 -1.912 20.922 1 96.88 88 THR A C 1
ATOM 685 O O . THR A 1 88 ? -9.812 -2.986 21.062 1 96.88 88 THR A O 1
ATOM 688 N N . ARG A 1 89 ? -10.516 -1.288 19.812 1 97.31 89 ARG A N 1
ATOM 689 C CA . ARG A 1 89 ? -9.734 -1.686 18.641 1 97.31 89 ARG A CA 1
ATOM 690 C C . ARG A 1 89 ? -8.867 -0.535 18.141 1 97.31 89 ARG A C 1
ATOM 692 O O . ARG A 1 89 ? -9.086 0.62 18.516 1 97.31 89 ARG A O 1
ATOM 699 N N . TRP A 1 90 ? -7.82 -0.868 17.312 1 98.31 90 TRP A N 1
ATOM 700 C CA . TRP A 1 90 ? -6.859 0.139 16.875 1 98.31 90 TRP A CA 1
ATOM 701 C C . TRP A 1 90 ? -6.621 0.049 15.375 1 98.31 90 TRP A C 1
ATOM 703 O O . TRP A 1 90 ? -6.547 -1.048 14.82 1 98.31 90 TRP A O 1
ATOM 713 N N . ILE A 1 91 ? -6.562 1.179 14.727 1 98.56 91 ILE A N 1
ATOM 714 C CA . ILE A 1 91 ? -6.086 1.312 13.352 1 98.56 91 ILE A CA 1
ATOM 715 C C . ILE A 1 91 ? -4.773 2.092 13.336 1 98.56 91 ILE A C 1
ATOM 717 O O . ILE A 1 91 ? -4.652 3.129 13.992 1 98.56 91 ILE A O 1
ATOM 721 N N . HIS A 1 92 ? -3.814 1.678 12.5 1 98.31 92 HIS A N 1
ATOM 722 C CA . HIS A 1 92 ? -2.449 2.164 12.664 1 98.31 92 HIS A CA 1
ATOM 723 C C . HIS A 1 92 ? -1.989 2.943 11.438 1 98.31 92 HIS A C 1
ATOM 725 O O . HIS A 1 92 ? -1.208 3.891 11.555 1 98.31 92 HIS A O 1
ATOM 731 N N . GLU A 1 93 ? -2.473 2.578 10.281 1 97.19 93 GLU A N 1
ATOM 732 C CA . GLU A 1 93 ? -1.904 3.123 9.055 1 97.19 93 GLU A CA 1
ATOM 733 C C . GLU A 1 93 ? -2.645 4.383 8.617 1 97.19 93 GLU A C 1
ATOM 735 O O . GLU A 1 93 ? -3.875 4.441 8.688 1 97.19 93 GLU A O 1
ATOM 740 N N . SER A 1 94 ? -1.878 5.336 8.086 1 97.81 94 SER A N 1
ATOM 741 C CA . SER A 1 94 ? -2.418 6.629 7.676 1 97.81 94 SER A CA 1
ATOM 742 C C . SER A 1 94 ? -3.295 6.492 6.438 1 97.81 94 SER A C 1
ATOM 744 O O . SER A 1 94 ? -4.023 7.422 6.082 1 97.81 94 SER A O 1
ATOM 746 N N . THR A 1 95 ? -3.283 5.363 5.73 1 97.31 95 THR A N 1
ATOM 747 C CA . THR A 1 95 ? -4.211 5.117 4.633 1 97.31 95 THR A CA 1
ATOM 748 C C . THR A 1 95 ? -5.461 4.398 5.125 1 97.31 95 THR A C 1
ATOM 750 O O . THR A 1 95 ? -6.551 4.59 4.586 1 97.31 95 THR A O 1
ATOM 753 N N . ALA A 1 96 ? -5.34 3.59 6.156 1 98.25 96 ALA A N 1
ATOM 754 C CA . ALA A 1 96 ? -6.457 2.822 6.691 1 98.25 96 ALA A CA 1
ATOM 755 C C . ALA A 1 96 ? -7.379 3.705 7.527 1 98.25 96 ALA A C 1
ATOM 757 O O . ALA A 1 96 ? -8.594 3.512 7.539 1 98.25 96 ALA A O 1
ATOM 758 N N . ILE A 1 97 ? -6.824 4.703 8.195 1 98.81 97 ILE A N 1
ATOM 759 C CA . ILE A 1 97 ? -7.59 5.562 9.094 1 98.81 97 ILE A CA 1
ATOM 760 C C . ILE A 1 97 ? -8.625 6.348 8.297 1 98.81 97 ILE A C 1
ATOM 762 O O . ILE A 1 97 ? -9.828 6.254 8.562 1 98.81 97 ILE A O 1
ATOM 766 N N . PRO A 1 98 ? -8.227 7.094 7.223 1 98.75 98 PRO A N 1
ATOM 767 C CA . PRO A 1 98 ? -9.242 7.789 6.43 1 98.75 98 PRO A CA 1
ATOM 768 C C . PRO A 1 98 ? -10.234 6.832 5.777 1 98.75 98 PRO A C 1
ATOM 770 O O . PRO A 1 98 ? -11.43 7.141 5.691 1 98.75 98 PRO A O 1
ATOM 773 N N . ALA A 1 99 ? -9.758 5.676 5.328 1 97.5 99 ALA A N 1
ATOM 774 C CA . ALA A 1 99 ? -10.672 4.699 4.734 1 97.5 99 ALA A CA 1
ATOM 775 C C . ALA A 1 99 ? -11.75 4.281 5.73 1 97.5 99 ALA A C 1
ATOM 777 O O . ALA A 1 99 ? -12.93 4.184 5.375 1 97.5 99 ALA A O 1
ATOM 778 N N . TYR A 1 100 ? -11.398 4.035 6.977 1 98.5 100 TYR A N 1
ATOM 779 C CA . TYR A 1 100 ? -12.352 3.701 8.023 1 98.5 100 TYR A CA 1
ATOM 780 C C . TYR A 1 100 ? -13.328 4.852 8.258 1 98.5 100 TYR A C 1
ATOM 782 O O . TYR A 1 100 ? -14.539 4.637 8.383 1 98.5 100 TYR A O 1
ATOM 790 N N . LEU A 1 101 ? -12.781 6.07 8.32 1 98.62 101 LEU A N 1
ATOM 791 C CA . LEU A 1 101 ? -13.594 7.234 8.648 1 98.62 101 LEU A CA 1
ATOM 792 C C . LEU A 1 101 ? -14.617 7.512 7.551 1 98.62 101 LEU A C 1
ATOM 794 O O . LEU A 1 101 ? -15.695 8.039 7.82 1 98.62 101 LEU A O 1
ATOM 798 N N . GLU A 1 102 ? -14.297 7.129 6.262 1 97.88 102 GLU A N 1
ATOM 799 C CA . GLU A 1 102 ? -15.289 7.223 5.191 1 97.88 102 GLU A CA 1
ATOM 800 C C . GLU A 1 102 ? -16.562 6.453 5.547 1 97.88 102 GLU A C 1
ATOM 802 O O . GLU A 1 102 ? -17.672 6.926 5.293 1 97.88 102 GLU A O 1
ATOM 807 N N . ASP A 1 103 ? -16.344 5.277 6.148 1 96.81 103 ASP A N 1
ATOM 808 C CA . ASP A 1 103 ? -17.484 4.414 6.488 1 96.81 103 ASP A CA 1
ATOM 809 C C . ASP A 1 103 ? -18.125 4.844 7.805 1 96.81 103 ASP A C 1
ATOM 811 O O . ASP A 1 103 ? -19.344 4.742 7.965 1 96.81 103 ASP A O 1
ATOM 815 N N . ALA A 1 104 ? -17.344 5.352 8.703 1 97.38 104 ALA A N 1
ATOM 816 C CA . ALA A 1 104 ? -17.812 5.672 10.047 1 97.38 104 ALA A CA 1
ATOM 817 C C . ALA A 1 104 ? -18.609 6.98 10.047 1 97.38 104 ALA A C 1
ATOM 819 O O . ALA A 1 104 ? -19.438 7.203 10.922 1 97.38 104 ALA A O 1
ATOM 820 N N . TYR A 1 105 ? -18.312 7.871 9.086 1 97.44 105 TYR A N 1
ATOM 821 C CA . TYR A 1 105 ? -19 9.156 8.992 1 97.44 105 TYR A CA 1
ATOM 822 C C . TYR A 1 105 ? -19.641 9.344 7.625 1 97.44 105 TYR A C 1
ATOM 824 O O . TYR A 1 105 ? -19.281 10.258 6.883 1 97.44 105 TYR A O 1
ATOM 832 N N . PRO A 1 106 ? -20.641 8.594 7.328 1 95.69 106 PRO A N 1
ATOM 833 C CA . PRO A 1 106 ? -21.266 8.578 5.996 1 95.69 106 PRO A CA 1
ATOM 834 C C . PRO A 1 106 ? -22.062 9.844 5.711 1 95.69 106 PRO A C 1
ATOM 836 O O . PRO A 1 106 ? -22.375 10.133 4.555 1 95.69 106 PRO A O 1
ATOM 839 N N . ASP A 1 107 ? -22.406 10.617 6.73 1 96.25 107 ASP A N 1
ATOM 840 C CA . ASP A 1 107 ? -23.234 11.812 6.559 1 96.25 107 ASP A CA 1
ATOM 841 C C . ASP A 1 107 ? -22.391 13.008 6.117 1 96.25 107 ASP A C 1
ATOM 843 O O . ASP A 1 107 ? -22.938 14.039 5.727 1 96.25 107 ASP A O 1
ATOM 847 N N . PHE A 1 108 ? -21.062 12.875 6.16 1 97.38 108 PHE A N 1
ATOM 848 C CA . PHE A 1 108 ? -20.141 13.883 5.664 1 97.38 108 PHE A CA 1
ATOM 849 C C . PHE A 1 108 ? -19.812 13.641 4.191 1 97.38 108 PHE A C 1
ATOM 851 O O . PHE A 1 108 ? -20.062 12.555 3.668 1 97.38 108 PHE A O 1
ATOM 858 N N . PRO A 1 109 ? -19.359 14.656 3.498 1 97.12 109 PRO A N 1
ATOM 859 C CA . PRO A 1 109 ? -19.031 14.469 2.08 1 97.12 109 PRO A CA 1
ATOM 860 C C . PRO A 1 109 ? -18.047 13.336 1.837 1 97.12 109 PRO A C 1
ATOM 862 O O . PRO A 1 109 ? -17.031 13.242 2.529 1 97.12 109 PRO A O 1
ATOM 865 N N . PRO A 1 110 ? -18.359 12.469 0.886 1 98 110 PRO A N 1
ATOM 866 C CA . PRO A 1 110 ? -17.453 11.359 0.588 1 98 110 PRO A CA 1
ATOM 867 C C . PRO A 1 110 ? -16.203 11.805 -0.144 1 98 110 PRO A C 1
ATOM 869 O O . PRO A 1 110 ? -16.266 12.68 -1.016 1 98 110 PRO A O 1
ATOM 872 N N . LEU A 1 111 ? -15.117 11.25 0.206 1 98.75 111 LEU A N 1
ATOM 873 C CA . LEU A 1 111 ? -13.859 11.555 -0.461 1 98.75 111 LEU A CA 1
ATOM 874 C C . LEU A 1 111 ? -13.414 10.391 -1.342 1 98.75 111 LEU A C 1
ATOM 876 O O . LEU A 1 111 ? -12.227 10.266 -1.658 1 98.75 111 LEU A O 1
ATOM 880 N N . GLN A 1 112 ? -14.297 9.516 -1.666 1 98.5 112 GLN A N 1
ATOM 881 C CA . GLN A 1 112 ? -14.156 8.461 -2.668 1 98.5 112 GLN A CA 1
ATOM 882 C C . GLN A 1 112 ? -15.508 8.078 -3.266 1 98.5 112 GLN A C 1
ATOM 884 O O . GLN A 1 112 ? -16.547 8.32 -2.656 1 98.5 112 GLN A O 1
ATOM 889 N N . SER A 1 113 ? -15.438 7.508 -4.422 1 98 113 SER A N 1
ATOM 890 C CA . SER A 1 113 ? -16.641 7.035 -5.105 1 98 113 SER A CA 1
ATOM 891 C C . SER A 1 113 ? -17.172 5.754 -4.473 1 98 113 SER A C 1
ATOM 893 O O . SER A 1 113 ? -16.422 5.012 -3.838 1 98 113 SER A O 1
ATOM 895 N N . ARG A 1 114 ? -18.453 5.508 -4.633 1 95.81 114 ARG A N 1
ATOM 896 C CA . ARG A 1 114 ? -19.047 4.242 -4.215 1 95.81 114 ARG A CA 1
ATOM 897 C C . ARG A 1 114 ? -19.016 3.223 -5.348 1 95.81 114 ARG A C 1
ATOM 899 O O . ARG A 1 114 ? -19.25 2.033 -5.125 1 95.81 114 ARG A O 1
ATOM 906 N N . ASP A 1 115 ? -18.688 3.719 -6.555 1 96.81 115 ASP A N 1
ATOM 907 C CA . ASP A 1 115 ? -18.578 2.811 -7.691 1 96.81 115 ASP A CA 1
ATOM 908 C C . ASP A 1 115 ? -17.406 1.855 -7.523 1 96.81 115 ASP A C 1
ATOM 910 O O . ASP A 1 115 ? -16.281 2.289 -7.254 1 96.81 115 ASP A O 1
ATOM 914 N N . ILE A 1 116 ? -17.656 0.591 -7.695 1 96.81 116 ILE A N 1
ATOM 915 C CA . ILE A 1 116 ? -16.656 -0.411 -7.352 1 96.81 116 ILE A CA 1
ATOM 916 C C . ILE A 1 116 ? -15.477 -0.316 -8.32 1 96.81 116 ILE A C 1
ATOM 918 O O . ILE A 1 116 ? -14.336 -0.604 -7.949 1 96.81 116 ILE A O 1
ATOM 922 N N . VAL A 1 117 ? -15.672 0.126 -9.586 1 97.56 117 VAL A N 1
ATOM 923 C CA . VAL A 1 117 ? -14.586 0.292 -10.539 1 97.56 117 VAL A CA 1
ATOM 924 C C . VAL A 1 117 ? -13.719 1.482 -10.133 1 97.56 117 VAL A C 1
ATOM 926 O O . VAL A 1 117 ? -12.492 1.377 -10.086 1 97.56 117 VAL A O 1
ATOM 929 N N . GLU A 1 118 ? -14.391 2.609 -9.82 1 98.19 118 GLU A N 1
ATOM 930 C CA . GLU A 1 118 ? -13.672 3.809 -9.391 1 98.19 118 GLU A CA 1
ATOM 931 C C . GLU A 1 118 ? -12.875 3.553 -8.125 1 98.19 118 GLU A C 1
ATOM 933 O O . GLU A 1 118 ? -11.758 4.055 -7.973 1 98.19 118 GLU A O 1
ATOM 938 N N . ARG A 1 119 ? -13.406 2.766 -7.23 1 98 119 ARG A N 1
ATOM 939 C CA . ARG A 1 119 ? -12.703 2.432 -5.996 1 98 119 ARG A CA 1
ATOM 940 C C . ARG A 1 119 ? -11.477 1.58 -6.281 1 98 119 ARG A C 1
ATOM 942 O O . ARG A 1 119 ? -10.445 1.732 -5.621 1 98 119 ARG A O 1
ATOM 949 N N . ALA A 1 120 ? -11.602 0.694 -7.203 1 98.25 120 ALA A N 1
ATOM 950 C CA . ALA A 1 120 ? -10.461 -0.143 -7.562 1 98.25 120 ALA A CA 1
ATOM 951 C C . ALA A 1 120 ? -9.359 0.685 -8.211 1 98.25 120 ALA A C 1
ATOM 953 O O . ALA A 1 120 ? -8.172 0.482 -7.934 1 98.25 120 ALA A O 1
ATOM 954 N N . ILE A 1 121 ? -9.742 1.591 -9.047 1 98.56 121 ILE A N 1
ATOM 955 C CA . ILE A 1 121 ? -8.766 2.475 -9.68 1 98.56 121 ILE A CA 1
ATOM 956 C C . ILE A 1 121 ? -8.109 3.354 -8.617 1 98.56 121 ILE A C 1
ATOM 958 O O . ILE A 1 121 ? -6.902 3.6 -8.664 1 98.56 121 ILE A O 1
ATOM 962 N N . LEU A 1 122 ? -8.906 3.818 -7.691 1 98.75 122 LEU A N 1
ATOM 963 C CA . LEU A 1 122 ? -8.328 4.508 -6.543 1 98.75 122 LEU A CA 1
ATOM 964 C C . LEU A 1 122 ? -7.273 3.639 -5.863 1 98.75 122 LEU A C 1
ATOM 966 O O . LEU A 1 122 ? -6.207 4.129 -5.488 1 98.75 122 LEU A O 1
ATOM 970 N N . GLY A 1 123 ? -7.598 2.361 -5.711 1 98.31 123 GLY A N 1
ATOM 971 C CA . GLY A 1 123 ? -6.641 1.432 -5.137 1 98.31 123 GLY A CA 1
ATOM 972 C C . GLY A 1 123 ? -5.328 1.385 -5.895 1 98.31 123 GLY A C 1
ATOM 973 O O . GLY A 1 123 ? -4.254 1.35 -5.289 1 98.31 123 GLY A O 1
ATOM 974 N N . ASP A 1 124 ? -5.383 1.424 -7.266 1 98.5 124 ASP A N 1
ATOM 975 C CA . ASP A 1 124 ? -4.191 1.489 -8.102 1 98.5 124 ASP A CA 1
ATOM 976 C C . ASP A 1 124 ? -3.355 2.725 -7.773 1 98.5 124 ASP A C 1
ATOM 978 O O . ASP A 1 124 ? -2.146 2.623 -7.555 1 98.5 124 ASP A O 1
ATOM 982 N N . ILE A 1 125 ? -4.055 3.799 -7.742 1 98.75 125 ILE A N 1
ATOM 983 C CA . ILE A 1 125 ? -3.4 5.094 -7.566 1 98.75 125 ILE A CA 1
ATOM 984 C C . ILE A 1 125 ? -2.756 5.16 -6.184 1 98.75 125 ILE A C 1
ATOM 986 O O . ILE A 1 125 ? -1.595 5.555 -6.051 1 98.75 125 ILE A O 1
ATOM 990 N N . MET A 1 126 ? -3.477 4.711 -5.156 1 98.44 126 MET A N 1
ATOM 991 C CA . MET A 1 126 ? -2.975 4.719 -3.785 1 98.44 126 MET A CA 1
ATOM 992 C C . MET A 1 126 ? -1.747 3.826 -3.65 1 98.44 126 MET A C 1
ATOM 994 O O . MET A 1 126 ? -0.779 4.191 -2.979 1 98.44 126 MET A O 1
ATOM 998 N N . ALA A 1 127 ? -1.819 2.678 -4.285 1 97.5 127 ALA A N 1
ATOM 999 C CA . ALA A 1 127 ? -0.671 1.774 -4.258 1 97.5 127 ALA A CA 1
ATOM 1000 C C . ALA A 1 127 ? 0.556 2.428 -4.887 1 97.5 127 ALA A C 1
ATOM 1002 O O . ALA A 1 127 ? 1.668 2.301 -4.371 1 97.5 127 ALA A O 1
ATOM 1003 N N . GLY A 1 128 ? 0.343 3.135 -5.996 1 97.81 128 GLY A N 1
ATOM 1004 C CA . GLY A 1 128 ? 1.43 3.844 -6.652 1 97.81 128 GLY A CA 1
ATOM 1005 C C . GLY A 1 128 ? 2.037 4.934 -5.789 1 97.81 128 GLY A C 1
ATOM 1006 O O . GLY A 1 128 ? 3.26 5.062 -5.715 1 97.81 128 GLY A O 1
ATOM 1007 N N . ILE A 1 129 ? 1.188 5.688 -5.125 1 98.5 129 ILE A N 1
ATOM 1008 C CA . ILE A 1 129 ? 1.661 6.762 -4.258 1 98.5 129 ILE A CA 1
ATOM 1009 C C . ILE A 1 129 ? 2.465 6.18 -3.1 1 98.5 129 ILE A C 1
ATOM 1011 O O . ILE A 1 129 ? 3.557 6.656 -2.789 1 98.5 129 ILE A O 1
ATOM 1015 N N . ASN A 1 130 ? 1.933 5.133 -2.473 1 97.25 130 ASN A N 1
ATOM 1016 C CA . ASN A 1 130 ? 2.617 4.504 -1.348 1 97.25 130 ASN A CA 1
ATOM 1017 C C . ASN A 1 130 ? 3.963 3.92 -1.766 1 97.25 130 ASN A C 1
ATOM 1019 O O . ASN A 1 130 ? 4.953 4.043 -1.041 1 97.25 130 ASN A O 1
ATOM 1023 N N . ALA A 1 131 ? 3.98 3.285 -2.932 1 97 131 ALA A N 1
ATOM 1024 C CA . ALA A 1 131 ? 5.234 2.738 -3.443 1 97 131 ALA A CA 1
ATOM 1025 C C . ALA A 1 131 ? 6.258 3.846 -3.688 1 97 131 ALA A C 1
ATOM 1027 O O . ALA A 1 131 ? 7.438 3.693 -3.363 1 97 131 ALA A O 1
ATOM 1028 N N . ALA A 1 132 ? 5.812 4.957 -4.254 1 97.94 132 ALA A N 1
ATOM 1029 C CA . ALA A 1 132 ? 6.691 6.094 -4.496 1 97.94 132 ALA A CA 1
ATOM 1030 C C . ALA A 1 132 ? 7.258 6.641 -3.188 1 97.94 132 ALA A C 1
ATOM 1032 O O . ALA A 1 132 ? 8.43 7.023 -3.121 1 97.94 132 ALA A O 1
ATOM 1033 N N . GLN A 1 133 ? 6.434 6.676 -2.203 1 97.75 133 GLN A N 1
ATOM 1034 C CA . GLN A 1 133 ? 6.867 7.137 -0.89 1 97.75 133 GLN A CA 1
ATOM 1035 C C . GLN A 1 133 ? 7.938 6.223 -0.309 1 97.75 133 GLN A C 1
ATOM 1037 O O . GLN A 1 133 ? 8.898 6.691 0.309 1 97.75 133 GLN A O 1
ATOM 1042 N N . ASP A 1 134 ? 7.73 4.93 -0.471 1 96.88 134 ASP A N 1
ATOM 1043 C CA . ASP A 1 134 ? 8.727 3.969 -0.011 1 96.88 134 ASP A CA 1
ATOM 1044 C C . ASP A 1 134 ? 10.055 4.164 -0.743 1 96.88 134 ASP A C 1
ATOM 1046 O O . ASP A 1 134 ? 11.117 4.152 -0.122 1 96.88 134 ASP A O 1
ATOM 1050 N N . ASP A 1 135 ? 9.969 4.332 -2.086 1 97.56 135 ASP A N 1
ATOM 1051 C CA . ASP A 1 135 ? 11.164 4.609 -2.875 1 97.56 135 ASP A CA 1
ATOM 1052 C C . ASP A 1 135 ? 11.859 5.883 -2.396 1 97.56 135 ASP A C 1
ATOM 1054 O O . ASP A 1 135 ? 13.086 5.93 -2.301 1 97.56 135 ASP A O 1
ATOM 1058 N N . PHE A 1 136 ? 11.094 6.879 -2.072 1 97.62 136 PHE A N 1
ATOM 1059 C CA . PHE A 1 136 ? 11.633 8.141 -1.577 1 97.62 136 PHE A CA 1
ATOM 1060 C C . PHE A 1 136 ? 12.406 7.93 -0.28 1 97.62 136 PHE A C 1
ATOM 1062 O O . PHE A 1 136 ? 13.461 8.531 -0.074 1 97.62 136 PHE A O 1
ATOM 1069 N N . SER A 1 137 ? 11.828 7.168 0.623 1 96.25 137 SER A N 1
ATOM 1070 C CA . SER A 1 137 ? 12.508 6.891 1.884 1 96.25 137 SER A CA 1
ATOM 1071 C C . SER A 1 137 ? 13.898 6.312 1.648 1 96.25 137 SER A C 1
ATOM 1073 O O . SER A 1 137 ? 14.852 6.676 2.34 1 96.25 137 SER A O 1
ATOM 1075 N N . TYR A 1 138 ? 14.016 5.441 0.649 1 97.19 138 TYR A N 1
ATOM 1076 C CA . TYR A 1 138 ? 15.312 4.855 0.334 1 97.19 138 TYR A CA 1
ATOM 1077 C C . TYR A 1 138 ? 16.203 5.863 -0.368 1 97.19 138 TYR A C 1
ATOM 1079 O O . TYR A 1 138 ? 17.422 5.859 -0.173 1 97.19 138 TYR A O 1
ATOM 1087 N N . TYR A 1 139 ? 15.641 6.723 -1.194 1 97.44 139 TYR A N 1
ATOM 1088 C CA . TYR A 1 139 ? 16.422 7.824 -1.75 1 97.44 139 TYR A CA 1
ATOM 1089 C C . TYR A 1 139 ? 16.984 8.703 -0.642 1 97.44 139 TYR A C 1
ATOM 1091 O O . TYR A 1 139 ? 18.203 8.914 -0.58 1 97.44 139 TYR A O 1
ATOM 1099 N N . LEU A 1 140 ? 16.125 9.07 0.246 1 96.69 140 LEU A N 1
ATOM 1100 C CA . LEU A 1 140 ? 16.484 10.055 1.264 1 96.69 140 LEU A CA 1
ATOM 1101 C C . LEU A 1 140 ? 17.516 9.484 2.236 1 96.69 140 LEU A C 1
ATOM 1103 O O . LEU A 1 140 ? 18.469 10.164 2.607 1 96.69 140 LEU A O 1
ATOM 1107 N N . ARG A 1 141 ? 17.391 8.258 2.65 1 95.69 141 ARG A N 1
ATOM 1108 C CA . ARG A 1 141 ? 18.281 7.652 3.637 1 95.69 141 ARG A CA 1
ATOM 1109 C C . ARG A 1 141 ? 19.719 7.57 3.107 1 95.69 141 ARG A C 1
ATOM 1111 O O . ARG A 1 141 ? 20.672 7.57 3.883 1 95.69 141 ARG A O 1
ATOM 1118 N N . HIS A 1 142 ? 19.828 7.484 1.782 1 97 142 HIS A N 1
ATOM 1119 C CA . HIS A 1 142 ? 21.156 7.379 1.172 1 97 142 HIS A CA 1
ATOM 1120 C C . HIS A 1 142 ? 21.656 8.742 0.71 1 97 142 HIS A C 1
ATOM 1122 O O . HIS A 1 142 ? 22.859 8.945 0.559 1 97 142 HIS A O 1
ATOM 1128 N N . ALA A 1 143 ? 20.719 9.664 0.487 1 96.75 143 ALA A N 1
ATOM 1129 C CA . ALA A 1 143 ? 21.078 10.969 -0.051 1 96.75 143 ALA A CA 1
ATOM 1130 C C . ALA A 1 143 ? 21.375 11.961 1.07 1 96.75 143 ALA A C 1
ATOM 1132 O O . ALA A 1 143 ? 22.047 12.969 0.849 1 96.75 143 ALA A O 1
ATOM 1133 N N . SER A 1 144 ? 20.875 11.75 2.24 1 95.94 144 SER A N 1
ATOM 1134 C CA . SER A 1 144 ? 20.938 12.742 3.309 1 95.94 144 SER A CA 1
ATOM 1135 C C . SER A 1 144 ? 21.625 12.18 4.547 1 95.94 144 SER A C 1
ATOM 1137 O O . SER A 1 144 ? 21.094 11.266 5.195 1 95.94 144 SER A O 1
ATOM 1139 N N . PRO A 1 145 ? 22.688 12.711 5.031 1 93.44 145 PRO A N 1
ATOM 1140 C CA . PRO A 1 145 ? 23.312 12.281 6.285 1 93.44 145 PRO A CA 1
ATOM 1141 C C . PRO A 1 145 ? 22.438 12.539 7.504 1 93.44 145 PRO A C 1
ATOM 1143 O O . PRO A 1 145 ? 22.609 11.891 8.539 1 93.44 145 PRO A O 1
ATOM 1146 N N . VAL A 1 146 ? 21.547 13.438 7.324 1 90.69 146 VAL A N 1
ATOM 1147 C CA . VAL A 1 146 ? 20.625 13.75 8.414 1 90.69 146 VAL A CA 1
ATOM 1148 C C . VAL A 1 146 ? 19.531 12.688 8.484 1 90.69 146 VAL A C 1
ATOM 1150 O O . VAL A 1 146 ? 19.266 12.148 9.562 1 90.69 146 VAL A O 1
ATOM 1153 N N . ALA A 1 147 ? 19.016 12.312 7.32 1 89.88 147 ALA A N 1
ATOM 1154 C CA . ALA A 1 147 ? 17.875 11.422 7.273 1 89.88 147 ALA A CA 1
ATOM 1155 C C . ALA A 1 147 ? 18.281 9.984 7.594 1 89.88 147 ALA A C 1
ATOM 1157 O O . ALA A 1 147 ? 17.484 9.219 8.164 1 89.88 147 ALA A O 1
ATOM 1158 N N . CYS A 1 148 ? 19.531 9.641 7.254 1 90.62 148 CYS A N 1
ATOM 1159 C CA . CYS A 1 148 ? 19.969 8.258 7.402 1 90.62 148 CYS A CA 1
ATOM 1160 C C . CYS A 1 148 ? 19.891 7.816 8.859 1 90.62 148 CYS A C 1
ATOM 1162 O O . CYS A 1 148 ? 19.562 6.664 9.148 1 90.62 148 CYS A O 1
ATOM 1164 N N . LYS A 1 149 ? 20.062 8.727 9.773 1 84.31 149 LYS A N 1
ATOM 1165 C CA . LYS A 1 149 ? 20.047 8.422 11.195 1 84.31 149 LYS A CA 1
ATOM 1166 C C . LYS A 1 149 ? 18.672 7.969 11.664 1 84.31 149 LYS A C 1
ATOM 1168 O O . LYS A 1 149 ? 18.547 7.039 12.461 1 84.31 149 LYS A O 1
ATOM 1173 N N . TYR A 1 150 ? 17.672 8.547 11.125 1 82 150 TYR A N 1
ATOM 1174 C CA . TYR A 1 150 ? 16.297 8.234 11.508 1 82 150 TYR A CA 1
ATOM 1175 C C . TYR A 1 150 ? 15.844 6.918 10.883 1 82 150 TYR A C 1
ATOM 1177 O O . TYR A 1 150 ? 14.859 6.32 11.328 1 82 150 TYR A O 1
ATOM 1185 N N . MET A 1 151 ? 16.703 6.453 9.93 1 85.38 151 MET A N 1
ATOM 1186 C CA . MET A 1 151 ? 16.234 5.309 9.156 1 85.38 151 MET A CA 1
ATOM 1187 C C . MET A 1 151 ? 17.141 4.102 9.375 1 85.38 151 MET A C 1
ATOM 1189 O O . MET A 1 151 ? 17.141 3.166 8.57 1 85.38 151 MET A O 1
ATOM 1193 N N . GLY A 1 152 ? 18 4.172 10.328 1 87.12 152 GLY A N 1
ATOM 1194 C CA . GLY A 1 152 ? 18.781 3.033 10.781 1 87.12 152 GLY A CA 1
ATOM 1195 C C . GLY A 1 152 ? 19.984 2.748 9.891 1 87.12 152 GLY A C 1
ATOM 1196 O O . GLY A 1 152 ? 20.391 1.597 9.75 1 87.12 152 GLY A O 1
ATOM 1197 N N . LEU A 1 153 ? 20.406 3.723 9.188 1 93.31 153 LEU A N 1
ATOM 1198 C CA . LEU A 1 153 ? 21.578 3.596 8.336 1 93.31 153 LEU A CA 1
ATOM 1199 C C . LEU A 1 153 ? 22.688 4.531 8.812 1 93.31 153 LEU A C 1
ATOM 1201 O O . LEU A 1 153 ? 22.453 5.727 9 1 93.31 153 LEU A O 1
ATOM 1205 N N . ASP A 1 154 ? 23.859 3.971 9.039 1 93.94 154 ASP A N 1
ATOM 1206 C CA . ASP A 1 154 ? 25 4.801 9.391 1 93.94 154 ASP A CA 1
ATOM 1207 C C . ASP A 1 154 ? 25.406 5.699 8.219 1 93.94 154 ASP A C 1
ATOM 1209 O O . ASP A 1 154 ? 25.406 5.262 7.066 1 93.94 154 ASP A O 1
ATOM 1213 N N . ALA A 1 155 ? 25.781 6.863 8.562 1 93.31 155 ALA A N 1
ATOM 1214 C CA . ALA A 1 155 ? 26.156 7.832 7.539 1 93.31 155 ALA A CA 1
ATOM 1215 C C . ALA A 1 155 ? 27.266 7.285 6.645 1 93.31 155 ALA A C 1
ATOM 1217 O O . ALA A 1 155 ? 27.297 7.547 5.441 1 93.31 155 ALA A O 1
ATOM 1218 N N . ALA A 1 156 ? 28.141 6.516 7.145 1 94.06 156 ALA A N 1
ATOM 1219 C CA . ALA A 1 156 ? 29.281 5.973 6.41 1 94.06 156 ALA A CA 1
ATOM 1220 C C . ALA A 1 156 ? 28.844 4.871 5.449 1 94.06 156 ALA A C 1
ATOM 1222 O O . ALA A 1 156 ? 29.578 4.512 4.531 1 94.06 156 ALA A O 1
ATOM 1223 N N . ASP A 1 157 ? 27.625 4.398 5.633 1 94.88 157 ASP A N 1
ATOM 1224 C CA . ASP A 1 157 ? 27.172 3.252 4.855 1 94.88 157 ASP A CA 1
ATOM 1225 C C . ASP A 1 157 ? 26.25 3.695 3.715 1 94.88 157 ASP A C 1
ATOM 1227 O O . ASP A 1 157 ? 25.75 2.863 2.953 1 94.88 157 ASP A O 1
ATOM 1231 N N . ARG A 1 158 ? 26.078 4.98 3.619 1 95.38 158 ARG A N 1
ATOM 1232 C CA . ARG A 1 158 ? 25.219 5.496 2.555 1 95.38 158 ARG A CA 1
ATOM 1233 C C . ARG A 1 158 ? 25.844 5.258 1.186 1 95.38 158 ARG A C 1
ATOM 1235 O O . ARG A 1 158 ? 27.062 5.16 1.066 1 95.38 158 ARG A O 1
ATOM 1242 N N . SER A 1 159 ? 25.031 5.098 0.198 1 96.44 159 SER A N 1
ATOM 1243 C CA . SER A 1 159 ? 25.438 4.902 -1.189 1 96.44 159 SER A CA 1
ATOM 1244 C C . SER A 1 159 ? 24.688 5.848 -2.123 1 96.44 159 SER A C 1
ATOM 1246 O O . SER A 1 159 ? 23.469 5.723 -2.301 1 96.44 159 SER A O 1
ATOM 1248 N N . HIS A 1 160 ? 25.453 6.723 -2.801 1 96.31 160 HIS A N 1
ATOM 1249 C CA . HIS A 1 160 ? 24.844 7.656 -3.736 1 96.31 160 HIS A CA 1
ATOM 1250 C C . HIS A 1 160 ? 24.219 6.926 -4.918 1 96.31 160 HIS A C 1
ATOM 1252 O O . HIS A 1 160 ? 23.188 7.352 -5.434 1 96.31 160 HIS A O 1
ATOM 1258 N N . LYS A 1 161 ? 24.844 5.805 -5.305 1 95.94 161 LYS A N 1
ATOM 1259 C CA . LYS A 1 161 ? 24.281 5.004 -6.391 1 95.94 161 LYS A CA 1
ATOM 1260 C C . LYS A 1 161 ? 22.953 4.375 -5.984 1 95.94 161 LYS A C 1
ATOM 1262 O O . LYS A 1 161 ? 22.016 4.316 -6.781 1 95.94 161 LYS A O 1
ATOM 1267 N N . ALA A 1 162 ? 22.844 3.955 -4.746 1 96.12 162 ALA A N 1
ATOM 1268 C CA . ALA A 1 162 ? 21.594 3.439 -4.219 1 96.12 162 ALA A CA 1
ATOM 1269 C C . ALA A 1 162 ? 20.516 4.527 -4.199 1 96.12 162 ALA A C 1
ATOM 1271 O O . ALA A 1 162 ? 19.359 4.277 -4.551 1 96.12 162 ALA A O 1
ATOM 1272 N N . ALA A 1 163 ? 20.938 5.719 -3.803 1 97.31 163 ALA A N 1
ATOM 1273 C CA . ALA A 1 163 ? 20.016 6.852 -3.779 1 97.31 163 ALA A CA 1
ATOM 1274 C C . ALA A 1 163 ? 19.453 7.137 -5.172 1 97.31 163 ALA A C 1
ATOM 1276 O O . ALA A 1 163 ? 18.25 7.312 -5.34 1 97.31 163 ALA A O 1
ATOM 1277 N N . LEU A 1 164 ? 20.312 7.137 -6.141 1 96.62 164 LEU A N 1
ATOM 1278 C CA . LEU A 1 164 ? 19.906 7.457 -7.508 1 96.62 164 LEU A CA 1
ATOM 1279 C C . LEU A 1 164 ? 18.984 6.387 -8.062 1 96.62 164 LEU A C 1
ATOM 1281 O O . LEU A 1 164 ? 18.031 6.695 -8.773 1 96.62 164 LEU A O 1
ATOM 1285 N N . ASN A 1 165 ? 19.297 5.168 -7.777 1 96.75 165 ASN A N 1
ATOM 1286 C CA . ASN A 1 165 ? 18.406 4.086 -8.188 1 96.75 165 ASN A CA 1
ATOM 1287 C C . ASN A 1 165 ? 17.016 4.246 -7.574 1 96.75 165 ASN A C 1
ATOM 1289 O O . ASN A 1 165 ? 16 4.109 -8.273 1 96.75 165 ASN A O 1
ATOM 1293 N N . ALA A 1 166 ? 16.984 4.531 -6.281 1 97.25 166 ALA A N 1
ATOM 1294 C CA . ALA A 1 166 ? 15.703 4.703 -5.59 1 97.25 166 ALA A CA 1
ATOM 1295 C C . ALA A 1 166 ? 14.93 5.895 -6.156 1 97.25 166 ALA A C 1
ATOM 1297 O O . ALA A 1 166 ? 13.711 5.836 -6.305 1 97.25 166 ALA A O 1
ATOM 1298 N N . LYS A 1 167 ? 15.617 6.949 -6.461 1 97.06 167 LYS A N 1
ATOM 1299 C CA . LYS A 1 167 ? 15 8.125 -7.074 1 97.06 167 LYS A CA 1
ATOM 1300 C C . LYS A 1 167 ? 14.375 7.773 -8.422 1 97.06 167 LYS A C 1
ATOM 1302 O O . LYS A 1 167 ? 13.266 8.219 -8.727 1 97.06 167 LYS A O 1
ATOM 1307 N N . ALA A 1 168 ? 15.102 6.992 -9.219 1 96 168 ALA A N 1
ATOM 1308 C CA . ALA A 1 168 ? 14.578 6.566 -10.516 1 96 168 ALA A CA 1
ATOM 1309 C C . ALA A 1 168 ? 13.312 5.734 -10.352 1 96 168 ALA A C 1
ATOM 1311 O O . ALA A 1 168 ? 12.344 5.91 -11.094 1 96 168 ALA A O 1
ATOM 1312 N N . GLN A 1 169 ? 13.32 4.855 -9.344 1 96.06 169 GLN A N 1
ATOM 1313 C CA . GLN A 1 169 ? 12.133 4.047 -9.07 1 96.06 169 GLN A CA 1
ATOM 1314 C C . GLN A 1 169 ? 10.961 4.918 -8.633 1 96.06 169 GLN A C 1
ATOM 1316 O O . GLN A 1 169 ? 9.828 4.691 -9.047 1 96.06 169 GLN A O 1
ATOM 1321 N N . MET A 1 170 ? 11.242 5.887 -7.758 1 97.12 170 MET A N 1
ATOM 1322 C CA . MET A 1 170 ? 10.227 6.836 -7.312 1 97.12 170 MET A CA 1
ATOM 1323 C C . MET A 1 170 ? 9.578 7.535 -8.5 1 97.12 170 MET A C 1
ATOM 1325 O O . MET A 1 170 ? 8.352 7.629 -8.57 1 97.12 170 MET A O 1
ATOM 1329 N N . HIS A 1 171 ? 10.367 7.988 -9.445 1 96.69 171 HIS A N 1
ATOM 1330 C CA . HIS A 1 171 ? 9.867 8.688 -10.625 1 96.69 171 HIS A CA 1
ATOM 1331 C C . HIS A 1 171 ? 8.984 7.777 -11.477 1 96.69 171 HIS A C 1
ATOM 1333 O O . HIS A 1 171 ? 7.938 8.203 -11.961 1 96.69 171 HIS A O 1
ATOM 1339 N N . GLN A 1 172 ? 9.398 6.562 -11.602 1 94.5 172 GLN A N 1
ATOM 1340 C CA . GLN A 1 172 ? 8.602 5.609 -12.367 1 94.5 172 GLN A CA 1
ATOM 1341 C C . GLN A 1 172 ? 7.234 5.387 -11.719 1 94.5 172 GLN A C 1
ATOM 1343 O O . GLN A 1 172 ? 6.219 5.312 -12.414 1 94.5 172 GLN A O 1
ATOM 1348 N N . CYS A 1 173 ? 7.211 5.32 -10.422 1 96 173 CYS A N 1
ATOM 1349 C CA . CYS A 1 173 ? 5.957 5.133 -9.703 1 96 173 CYS A CA 1
ATOM 1350 C C . CYS A 1 173 ? 5.043 6.344 -9.875 1 96 173 CYS A C 1
ATOM 1352 O O . CYS A 1 173 ? 3.836 6.191 -10.07 1 96 173 CYS A O 1
ATOM 1354 N N . LEU A 1 174 ? 5.625 7.52 -9.812 1 98.06 174 LEU A N 1
ATOM 1355 C CA . LEU A 1 174 ? 4.832 8.742 -9.938 1 98.06 174 LEU A CA 1
ATOM 1356 C C . LEU A 1 174 ? 4.266 8.875 -11.352 1 98.06 174 LEU A C 1
ATOM 1358 O O . LEU A 1 174 ? 3.148 9.367 -11.531 1 98.06 174 LEU A O 1
ATOM 1362 N N . VAL A 1 175 ? 5.008 8.414 -12.328 1 96.5 175 VAL A N 1
ATOM 1363 C CA . VAL A 1 175 ? 4.512 8.406 -13.703 1 96.5 175 VAL A CA 1
ATOM 1364 C C . VAL A 1 175 ? 3.328 7.445 -13.82 1 96.5 175 VAL A C 1
ATOM 1366 O O . VAL A 1 175 ? 2.332 7.754 -14.477 1 96.5 175 VAL A O 1
ATOM 1369 N N . LYS A 1 176 ? 3.391 6.316 -13.18 1 96 176 LYS A N 1
ATOM 1370 C CA . LYS A 1 176 ? 2.268 5.383 -13.156 1 96 176 LYS A CA 1
ATOM 1371 C C . LYS A 1 176 ? 1.041 6.016 -12.508 1 96 176 LYS A C 1
ATOM 1373 O O . LYS A 1 176 ? -0.074 5.887 -13.016 1 96 176 LYS A O 1
ATOM 1378 N N . VAL A 1 177 ? 1.288 6.668 -11.398 1 98.06 177 VAL A N 1
ATOM 1379 C CA . VAL A 1 177 ? 0.2 7.34 -10.688 1 98.06 177 VAL A CA 1
ATOM 1380 C C . VAL A 1 177 ? -0.49 8.328 -11.625 1 98.06 177 VAL A C 1
ATOM 1382 O O . VAL A 1 177 ? -1.719 8.328 -11.742 1 98.06 177 VAL A O 1
ATOM 1385 N N . GLN A 1 178 ? 0.313 9.141 -12.312 1 98.25 178 GLN A N 1
ATOM 1386 C CA . GLN A 1 178 ? -0.226 10.109 -13.258 1 98.25 178 GLN A CA 1
ATOM 1387 C C . GLN A 1 178 ? -1.024 9.414 -14.359 1 98.25 178 GLN A C 1
ATOM 1389 O O . GLN A 1 178 ? -2.111 9.859 -14.727 1 98.25 178 GLN A O 1
ATOM 1394 N N . THR A 1 179 ? -0.515 8.32 -14.852 1 97.19 179 THR A N 1
ATOM 1395 C CA . THR A 1 179 ? -1.153 7.578 -15.938 1 97.19 179 THR A CA 1
ATOM 1396 C C . THR A 1 179 ? -2.48 6.98 -15.477 1 97.19 179 THR A C 1
ATOM 1398 O O . THR A 1 179 ? -3.496 7.105 -16.156 1 97.19 179 THR A O 1
ATOM 1401 N N . TRP A 1 180 ? -2.486 6.383 -14.336 1 97.81 180 TRP A N 1
ATOM 1402 C CA . TRP A 1 180 ? -3.684 5.723 -13.82 1 97.81 180 TRP A CA 1
ATOM 1403 C C . TRP A 1 180 ? -4.742 6.746 -13.43 1 97.81 180 TRP A C 1
ATOM 1405 O O . TRP A 1 180 ? -5.941 6.461 -13.477 1 97.81 180 TRP A O 1
ATOM 1415 N N . ALA A 1 181 ? -4.309 7.949 -13.078 1 98.38 181 ALA A N 1
ATOM 1416 C CA . ALA A 1 181 ? -5.23 9 -12.664 1 98.38 181 ALA A CA 1
ATOM 1417 C C . ALA A 1 181 ? -5.609 9.891 -13.844 1 98.38 181 ALA A C 1
ATOM 1419 O O . ALA A 1 181 ? -6.344 10.875 -13.688 1 98.38 181 ALA A O 1
ATOM 1420 N N . SER A 1 182 ? -5.129 9.633 -15.047 1 97.75 182 SER A N 1
ATOM 1421 C CA . SER A 1 182 ? -5.215 10.547 -16.188 1 97.75 182 SER A CA 1
ATOM 1422 C C . SER A 1 182 ? -6.664 10.906 -16.484 1 97.75 182 SER A C 1
ATOM 1424 O O . SER A 1 182 ? -6.98 12.07 -16.734 1 97.75 182 SER A O 1
ATOM 1426 N N . ASP A 1 183 ? -7.574 9.898 -16.469 1 96.94 183 ASP A N 1
ATOM 1427 C CA . ASP A 1 183 ? -8.977 10.156 -16.766 1 96.94 183 ASP A CA 1
ATOM 1428 C C . ASP A 1 183 ? -9.586 11.133 -15.766 1 96.94 183 ASP A C 1
ATOM 1430 O O . ASP A 1 183 ? -10.273 12.078 -16.141 1 96.94 183 ASP A O 1
ATOM 1434 N N . SER A 1 184 ? -9.336 10.914 -14.508 1 98.12 184 SER A N 1
ATOM 1435 C CA . SER A 1 184 ? -9.875 11.781 -13.469 1 98.12 184 SER A CA 1
ATOM 1436 C C . SER A 1 184 ? -9.258 13.172 -13.531 1 98.12 184 SER A C 1
ATOM 1438 O O . SER A 1 184 ? -9.953 14.18 -13.383 1 98.12 184 SER A O 1
ATOM 1440 N N . LEU A 1 185 ? -7.969 13.211 -13.727 1 98.44 185 LEU A N 1
ATOM 1441 C CA . LEU A 1 185 ? -7.273 14.492 -13.836 1 98.44 185 LEU A CA 1
ATOM 1442 C C . LEU A 1 185 ? -7.848 15.328 -14.977 1 98.44 185 LEU A C 1
ATOM 1444 O O . LEU A 1 185 ? -8.062 16.531 -14.82 1 98.44 185 LEU A O 1
ATOM 1448 N N . GLU A 1 186 ? -8.078 14.688 -16.062 1 97.5 186 GLU A N 1
ATOM 1449 C CA . GLU A 1 186 ? -8.609 15.383 -17.219 1 97.5 186 GLU A CA 1
ATOM 1450 C C . GLU A 1 186 ? -10.039 15.875 -16.969 1 97.5 186 GLU A C 1
ATOM 1452 O O . GLU A 1 186 ? -10.383 17 -17.328 1 97.5 186 GLU A O 1
ATOM 1457 N N . LYS A 1 187 ? -10.828 15.07 -16.328 1 97.38 187 LYS A N 1
ATOM 1458 C CA . LYS A 1 187 ? -12.25 15.352 -16.156 1 97.38 187 LYS A CA 1
ATOM 1459 C C . LYS A 1 187 ? -12.477 16.344 -15.023 1 97.38 187 LYS A C 1
ATOM 1461 O O . LYS A 1 187 ? -13.344 17.219 -15.109 1 97.38 187 LYS A O 1
ATOM 1466 N N . THR A 1 188 ? -11.719 16.234 -13.938 1 98 188 THR A N 1
ATOM 1467 C CA . THR A 1 188 ? -12.086 16.969 -12.742 1 98 188 THR A CA 1
ATOM 1468 C C . THR A 1 188 ? -10.914 17.828 -12.25 1 98 188 THR A C 1
ATOM 1470 O O . THR A 1 188 ? -11.102 18.734 -11.445 1 98 188 THR A O 1
ATOM 1473 N N . GLY A 1 189 ? -9.719 17.438 -12.703 1 98.25 189 GLY A N 1
ATOM 1474 C CA . GLY A 1 189 ? -8.531 18.109 -12.195 1 98.25 189 GLY A CA 1
ATOM 1475 C C . GLY A 1 189 ? -7.98 17.469 -10.938 1 98.25 189 GLY A C 1
ATOM 1476 O O . GLY A 1 189 ? -6.965 17.922 -10.398 1 98.25 189 GLY A O 1
ATOM 1477 N N . TRP A 1 190 ? -8.617 16.406 -10.453 1 98.88 190 TRP A N 1
ATOM 1478 C CA . TRP A 1 190 ? -8.195 15.766 -9.211 1 98.88 190 TRP A CA 1
ATOM 1479 C C . TRP A 1 190 ? -7.773 14.32 -9.469 1 98.88 190 TRP A C 1
ATOM 1481 O O . TRP A 1 190 ? -8.07 13.75 -10.523 1 98.88 190 TRP A O 1
ATOM 1491 N N . LEU A 1 191 ? -7.055 13.734 -8.531 1 98.88 191 LEU A N 1
ATOM 1492 C CA . LEU A 1 191 ? -6.496 12.391 -8.672 1 98.88 191 LEU A CA 1
ATOM 1493 C C . LEU A 1 191 ? -7.559 11.336 -8.398 1 98.88 191 LEU A C 1
ATOM 1495 O O . LEU A 1 191 ? -7.574 10.289 -9.047 1 98.88 191 LEU A O 1
ATOM 1499 N N . THR A 1 192 ? -8.398 11.594 -7.402 1 98.88 192 THR A N 1
ATOM 1500 C CA . THR A 1 192 ? -9.359 10.586 -6.957 1 98.88 192 THR A CA 1
ATOM 1501 C C . THR A 1 192 ? -10.461 10.391 -8 1 98.88 192 THR A C 1
ATOM 1503 O O . THR A 1 192 ? -11.18 11.336 -8.336 1 98.88 192 THR A O 1
ATOM 1506 N N . PRO A 1 193 ? -10.602 9.188 -8.5 1 98.62 193 PRO A N 1
ATOM 1507 C CA . PRO A 1 193 ? -11.594 8.961 -9.555 1 98.62 193 PRO A CA 1
ATOM 1508 C C . PRO A 1 193 ? -13.023 8.914 -9.016 1 98.62 193 PRO A C 1
ATOM 1510 O O . PRO A 1 193 ? -13.25 8.5 -7.879 1 98.62 193 PRO A O 1
ATOM 1513 N N . GLY A 1 194 ? -13.992 9.328 -9.82 1 98.06 194 GLY A N 1
ATOM 1514 C CA . GLY A 1 194 ? -15.406 9.109 -9.562 1 98.06 194 GLY A CA 1
ATOM 1515 C C . GLY A 1 194 ? -16.031 10.203 -8.719 1 98.06 194 GLY A C 1
ATOM 1516 O O . GLY A 1 194 ? -17.234 10.156 -8.414 1 98.06 194 GLY A O 1
ATOM 1517 N N . ILE A 1 195 ? -15.234 11.195 -8.297 1 98.25 195 ILE A N 1
ATOM 1518 C CA . ILE A 1 195 ? -15.781 12.344 -7.59 1 98.25 195 ILE A CA 1
ATOM 1519 C C . ILE A 1 195 ? -15.234 13.633 -8.188 1 98.25 195 ILE A C 1
ATOM 1521 O O . ILE A 1 195 ? -14.203 13.625 -8.867 1 98.25 195 ILE A O 1
ATOM 1525 N N . ALA A 1 196 ? -15.82 14.727 -7.945 1 97.62 196 ALA A N 1
ATOM 1526 C CA . ALA A 1 196 ? -15.477 15.984 -8.594 1 97.62 196 ALA A CA 1
ATOM 1527 C C . ALA A 1 196 ? -14.664 16.875 -7.664 1 97.62 196 ALA A C 1
ATOM 1529 O O . ALA A 1 196 ? -14.352 18.016 -8 1 97.62 196 ALA A O 1
ATOM 1530 N N . THR A 1 197 ? -14.352 16.469 -6.547 1 98 197 THR A N 1
ATOM 1531 C CA . THR A 1 197 ? -13.578 17.156 -5.523 1 98 197 THR A CA 1
ATOM 1532 C C . THR A 1 197 ? -12.305 16.391 -5.188 1 98 197 THR A C 1
ATOM 1534 O O . THR A 1 197 ? -12.148 15.234 -5.586 1 98 197 THR A O 1
ATOM 1537 N N . PRO A 1 198 ? -11.297 17.047 -4.504 1 98.75 198 PRO A N 1
ATOM 1538 C CA . PRO A 1 198 ? -10.18 16.234 -4.004 1 98.75 198 PRO A CA 1
ATOM 1539 C C . PRO A 1 198 ? -10.633 15.109 -3.076 1 98.75 198 PRO A C 1
ATOM 1541 O O . PRO A 1 198 ? -11.555 15.297 -2.281 1 98.75 198 PRO A O 1
ATOM 1544 N N . GLY A 1 199 ? -10.023 14.039 -3.201 1 98.81 199 GLY A N 1
ATOM 1545 C CA . GLY A 1 199 ? -10.375 12.875 -2.395 1 98.81 199 GLY A CA 1
ATOM 1546 C C . GLY A 1 199 ? -9.164 12.203 -1.768 1 98.81 199 GLY A C 1
ATOM 1547 O O . GLY A 1 199 ? -8.188 12.859 -1.428 1 98.81 199 GLY A O 1
ATOM 1548 N N . LEU A 1 200 ? -9.242 10.945 -1.563 1 98.88 200 LEU A N 1
ATOM 1549 C CA . LEU A 1 200 ? -8.266 10.195 -0.786 1 98.88 200 LEU A CA 1
ATOM 1550 C C . LEU A 1 200 ? -6.91 10.18 -1.484 1 98.88 200 LEU A C 1
ATOM 1552 O O . LEU A 1 200 ? -5.871 10.289 -0.831 1 98.88 200 LEU A O 1
ATOM 1556 N N . ALA A 1 201 ? -6.891 10.008 -2.766 1 98.94 201 ALA A N 1
ATOM 1557 C CA . ALA A 1 201 ? -5.613 10.016 -3.473 1 98.94 201 ALA A CA 1
ATOM 1558 C C . ALA A 1 201 ? -4.957 11.391 -3.408 1 98.94 201 ALA A C 1
ATOM 1560 O O . ALA A 1 201 ? -3.734 11.5 -3.289 1 98.94 201 ALA A O 1
ATOM 1561 N N . ASP A 1 202 ? -5.754 12.406 -3.473 1 98.94 202 ASP A N 1
ATOM 1562 C CA . ASP A 1 202 ? -5.254 13.773 -3.457 1 98.94 202 ASP A CA 1
ATOM 1563 C C . ASP A 1 202 ? -4.566 14.094 -2.131 1 98.94 202 ASP A C 1
ATOM 1565 O O . ASP A 1 202 ? -3.449 14.617 -2.115 1 98.94 202 ASP A O 1
ATOM 1569 N N . VAL A 1 203 ? -5.223 13.742 -1.046 1 98.88 203 VAL A N 1
ATOM 1570 C CA . VAL A 1 203 ? -4.652 14.086 0.25 1 98.88 203 VAL A CA 1
ATOM 1571 C C . VAL A 1 203 ? -3.404 13.25 0.508 1 98.88 203 VAL A C 1
ATOM 1573 O O . VAL A 1 203 ? -2.457 13.711 1.15 1 98.88 203 VAL A O 1
ATOM 1576 N N . CYS A 1 204 ? -3.41 12.023 0.011 1 98.81 204 CYS A N 1
ATOM 1577 C CA . CYS A 1 204 ? -2.266 11.141 0.198 1 98.81 204 CYS A CA 1
ATOM 1578 C C . CYS A 1 204 ? -1.021 11.711 -0.469 1 98.81 204 CYS A C 1
ATOM 1580 O O . CYS A 1 204 ? 0.042 11.789 0.15 1 98.81 204 CYS A O 1
ATOM 1582 N N . LEU A 1 205 ? -1.162 12.125 -1.693 1 98.88 205 LEU A N 1
ATOM 1583 C CA . LEU A 1 205 ? -0.024 12.68 -2.418 1 98.88 205 LEU A CA 1
ATOM 1584 C C . LEU A 1 205 ? 0.341 14.062 -1.882 1 98.88 205 LEU A C 1
ATOM 1586 O O . LEU A 1 205 ? 1.519 14.359 -1.673 1 98.88 205 LEU A O 1
ATOM 1590 N N . ALA A 1 206 ? -0.63 14.891 -1.594 1 98.81 206 ALA A N 1
ATOM 1591 C CA . ALA A 1 206 ? -0.409 16.281 -1.175 1 98.81 206 ALA A CA 1
ATOM 1592 C C . ALA A 1 206 ? 0.346 16.328 0.15 1 98.81 206 ALA A C 1
ATOM 1594 O O . ALA A 1 206 ? 1.297 17.109 0.297 1 98.81 206 ALA A O 1
ATOM 1595 N N . GLY A 1 207 ? -0.141 15.5 1.128 1 98.5 207 GLY A N 1
ATOM 1596 C CA . GLY A 1 207 ? 0.532 15.492 2.416 1 98.5 207 GLY A CA 1
ATOM 1597 C C . GLY A 1 207 ? 2.012 15.164 2.316 1 98.5 207 GLY A C 1
ATOM 1598 O O . GLY A 1 207 ? 2.836 15.797 2.98 1 98.5 207 GLY A O 1
ATOM 1599 N N . TRP A 1 208 ? 2.318 14.211 1.447 1 98.56 208 TRP A N 1
ATOM 1600 C CA . TRP A 1 208 ? 3.705 13.805 1.229 1 98.56 208 TRP A CA 1
ATOM 1601 C C . TRP A 1 208 ? 4.512 14.945 0.606 1 98.56 208 TRP A C 1
ATOM 1603 O O . TRP A 1 208 ? 5.566 15.32 1.12 1 98.56 208 TRP A O 1
ATOM 1613 N N . LEU A 1 209 ? 4.02 15.531 -0.467 1 98.56 209 LEU A N 1
ATOM 1614 C CA . LEU A 1 209 ? 4.719 16.594 -1.184 1 98.56 209 LEU A CA 1
ATOM 1615 C C . LEU A 1 209 ? 5 17.781 -0.264 1 98.56 209 LEU A C 1
ATOM 1617 O O . LEU A 1 209 ? 6.105 18.312 -0.268 1 98.56 209 LEU A O 1
ATOM 1621 N N . ARG A 1 210 ? 4.035 18.094 0.466 1 98.25 210 ARG A N 1
ATOM 1622 C CA . ARG A 1 210 ? 4.164 19.281 1.323 1 98.25 210 ARG A CA 1
ATOM 1623 C C . ARG A 1 210 ? 5.227 19.047 2.396 1 98.25 210 ARG A C 1
ATOM 1625 O O . ARG A 1 210 ? 6.082 19.906 2.615 1 98.25 210 ARG A O 1
ATOM 1632 N N . TYR A 1 211 ? 5.188 17.906 3.105 1 97.88 211 TYR A N 1
ATOM 1633 C CA . TYR A 1 211 ? 6.164 17.641 4.156 1 97.88 211 TYR A CA 1
ATOM 1634 C C . TYR A 1 211 ? 7.582 17.641 3.598 1 97.88 211 TYR A C 1
ATOM 1636 O O . TYR A 1 211 ? 8.5 18.188 4.219 1 97.88 211 TYR A O 1
ATOM 1644 N N . ILE A 1 212 ? 7.801 17 2.449 1 97.38 212 ILE A N 1
ATOM 1645 C CA . ILE A 1 212 ? 9.133 16.859 1.873 1 97.38 212 ILE A CA 1
ATOM 1646 C C . ILE A 1 212 ? 9.672 18.234 1.472 1 97.38 212 ILE A C 1
ATOM 1648 O O . ILE A 1 212 ? 10.859 18.516 1.645 1 97.38 212 ILE A O 1
ATOM 1652 N N . TRP A 1 213 ? 8.773 19.031 0.961 1 97 213 TRP A N 1
ATOM 1653 C CA . TRP A 1 213 ? 9.203 20.391 0.641 1 97 213 TRP A CA 1
ATOM 1654 C C . TRP A 1 213 ? 9.609 21.156 1.902 1 97 213 TRP A C 1
ATOM 1656 O O . TRP A 1 213 ? 10.672 21.781 1.939 1 97 213 TRP A O 1
ATOM 1666 N N . LEU A 1 214 ? 8.828 21.109 2.939 1 97 214 LEU A N 1
ATOM 1667 C CA . LEU A 1 214 ? 9.078 21.844 4.172 1 97 214 LEU A CA 1
ATOM 1668 C C . LEU A 1 214 ? 10.359 21.359 4.848 1 97 214 LEU A C 1
ATOM 1670 O O . LEU A 1 214 ? 11.109 22.156 5.406 1 97 214 LEU A O 1
ATOM 1674 N N . SER A 1 215 ? 10.656 20.062 4.832 1 95.75 215 SER A N 1
ATOM 1675 C CA . SER A 1 215 ? 11.766 19.469 5.57 1 95.75 215 SER A CA 1
ATOM 1676 C C . SER A 1 215 ? 13.055 19.516 4.762 1 95.75 215 SER A C 1
ATOM 1678 O O . SER A 1 215 ? 14.133 19.766 5.312 1 95.75 215 SER A O 1
ATOM 1680 N N . TYR A 1 216 ? 12.906 19.297 3.408 1 95.81 216 TYR A N 1
ATOM 1681 C CA . TYR A 1 216 ? 14.117 19.016 2.645 1 95.81 216 TYR A CA 1
ATOM 1682 C C . TYR A 1 216 ? 14.211 19.922 1.422 1 95.81 216 TYR A C 1
ATOM 1684 O O . TYR A 1 216 ? 15.172 19.844 0.655 1 95.81 216 TYR A O 1
ATOM 1692 N N . GLU A 1 217 ? 13.172 20.781 1.166 1 96.19 217 GLU A N 1
ATOM 1693 C CA . GLU A 1 217 ? 13.102 21.641 -0.017 1 96.19 217 GLU A CA 1
ATOM 1694 C C . GLU A 1 217 ? 13.344 20.828 -1.291 1 96.19 217 GLU A C 1
ATOM 1696 O O . GLU A 1 217 ? 14.164 21.219 -2.127 1 96.19 217 GLU A O 1
ATOM 1701 N N . TYR A 1 218 ? 12.695 19.719 -1.34 1 96.5 218 TYR A N 1
ATOM 1702 C CA . TYR A 1 218 ? 12.781 18.828 -2.496 1 96.5 218 TYR A CA 1
ATOM 1703 C C . TYR A 1 218 ? 11.453 18.781 -3.238 1 96.5 218 TYR A C 1
ATOM 1705 O O . TYR A 1 218 ? 10.422 18.453 -2.65 1 96.5 218 TYR A O 1
ATOM 1713 N N . ASP A 1 219 ? 11.484 19.125 -4.48 1 96.25 219 ASP A N 1
ATOM 1714 C CA . ASP A 1 219 ? 10.305 19 -5.332 1 96.25 219 ASP A CA 1
ATOM 1715 C C . ASP A 1 219 ? 10.188 17.594 -5.906 1 96.25 219 ASP A C 1
ATOM 1717 O O . ASP A 1 219 ? 10.773 17.297 -6.945 1 96.25 219 ASP A O 1
ATOM 1721 N N . VAL A 1 220 ? 9.383 16.75 -5.336 1 96.38 220 VAL A N 1
ATOM 1722 C CA . VAL A 1 220 ? 9.242 15.328 -5.621 1 96.38 220 VAL A CA 1
ATOM 1723 C C . VAL A 1 220 ? 8.75 15.133 -7.055 1 96.38 220 VAL A C 1
ATOM 1725 O O . VAL A 1 220 ? 9.109 14.148 -7.711 1 96.38 220 VAL A O 1
ATOM 1728 N N . ILE A 1 221 ? 7.906 16.031 -7.566 1 97.06 221 ILE A N 1
ATOM 1729 C CA . ILE A 1 221 ? 7.301 15.852 -8.883 1 97.06 221 ILE A CA 1
ATOM 1730 C C . ILE A 1 221 ? 7.957 16.797 -9.883 1 97.06 221 ILE A C 1
ATOM 1732 O O . ILE A 1 221 ? 7.301 17.297 -10.797 1 97.06 221 ILE A O 1
ATOM 1736 N N . GLU A 1 222 ? 9.227 17.047 -9.727 1 90.19 222 GLU A N 1
ATOM 1737 C CA . GLU A 1 222 ? 9.961 17.969 -10.578 1 90.19 222 GLU A CA 1
ATOM 1738 C C . GLU A 1 222 ? 10.367 17.312 -11.891 1 90.19 222 GLU A C 1
ATOM 1740 O O . GLU A 1 222 ? 10.633 18 -12.883 1 90.19 222 GLU A O 1
ATOM 1745 N N . ALA A 1 223 ? 10.484 15.992 -11.914 1 88.75 223 ALA A N 1
ATOM 1746 C CA . ALA A 1 223 ? 11.031 15.273 -13.062 1 88.75 223 ALA A CA 1
ATOM 1747 C C . ALA A 1 223 ? 10.188 15.5 -14.312 1 88.75 223 ALA A C 1
ATOM 1749 O O . ALA A 1 223 ? 9.016 15.859 -14.211 1 88.75 223 ALA A O 1
ATOM 1750 N N . GLU A 1 224 ? 10.82 15.273 -15.438 1 89.75 224 GLU A N 1
ATOM 1751 C CA . GLU A 1 224 ? 10.109 15.375 -16.703 1 89.75 224 GLU A CA 1
ATOM 1752 C C . GLU A 1 224 ? 8.984 14.352 -16.797 1 89.75 224 GLU A C 1
ATOM 1754 O O . GLU A 1 224 ? 9.086 13.258 -16.234 1 89.75 224 GLU A O 1
ATOM 1759 N N . GLY A 1 225 ? 7.922 14.727 -17.406 1 93.12 225 GLY A N 1
ATOM 1760 C CA . GLY A 1 225 ? 6.824 13.805 -17.656 1 93.12 225 GLY A CA 1
ATOM 1761 C C . GLY A 1 225 ? 5.777 13.828 -16.547 1 93.12 225 GLY A C 1
ATOM 1762 O O . GLY A 1 225 ? 4.875 12.992 -16.531 1 93.12 225 GLY A O 1
ATOM 1763 N N . MET A 1 226 ? 5.906 14.828 -15.633 1 96.25 226 MET A N 1
ATOM 1764 C CA . MET A 1 226 ? 4.961 14.883 -14.516 1 96.25 226 MET A CA 1
ATOM 1765 C C . MET A 1 226 ? 4.156 16.172 -14.547 1 96.25 226 MET A C 1
ATOM 1767 O O . MET A 1 226 ? 3.805 16.719 -13.5 1 96.25 226 MET A O 1
ATOM 1771 N N . ASP A 1 227 ? 3.877 16.641 -15.742 1 96.12 227 ASP A N 1
ATOM 1772 C CA . ASP A 1 227 ? 3.227 17.938 -15.922 1 96.12 227 ASP A CA 1
ATOM 1773 C C . ASP A 1 227 ? 1.823 17.938 -15.312 1 96.12 227 ASP A C 1
ATOM 1775 O O . ASP A 1 227 ? 1.416 18.906 -14.672 1 96.12 227 ASP A O 1
ATOM 1779 N N . ALA A 1 228 ? 1.117 16.859 -15.539 1 97.81 228 ALA A N 1
ATOM 1780 C CA . ALA A 1 228 ? -0.245 16.781 -15.016 1 97.81 228 ALA A CA 1
ATOM 1781 C C . ALA A 1 228 ? -0.249 16.828 -13.492 1 97.81 228 ALA A C 1
ATOM 1783 O O . ALA A 1 228 ? -1.129 17.438 -12.883 1 97.81 228 ALA A O 1
ATOM 1784 N N . LEU A 1 229 ? 0.73 16.203 -12.844 1 98.5 229 LEU A N 1
ATOM 1785 C CA . LEU A 1 229 ? 0.834 16.219 -11.391 1 98.5 229 LEU A CA 1
ATOM 1786 C C . LEU A 1 229 ? 1.187 17.625 -10.898 1 98.5 229 LEU A C 1
ATOM 1788 O O . LEU A 1 229 ? 0.688 18.062 -9.859 1 98.5 229 LEU A O 1
ATOM 1792 N N . ARG A 1 230 ? 2.055 18.281 -11.617 1 98.12 230 ARG A N 1
ATOM 1793 C CA . ARG A 1 230 ? 2.42 19.641 -11.234 1 98.12 230 ARG A CA 1
ATOM 1794 C C . ARG A 1 230 ? 1.22 20.578 -11.328 1 98.12 230 ARG A C 1
ATOM 1796 O O . ARG A 1 230 ? 1.023 21.438 -10.461 1 98.12 230 ARG A O 1
ATOM 1803 N N . GLU A 1 231 ? 0.477 20.422 -12.359 1 98.19 231 GLU A N 1
ATOM 1804 C CA . GLU A 1 231 ? -0.74 21.219 -12.484 1 98.19 231 GLU A CA 1
ATOM 1805 C C . GLU A 1 231 ? -1.716 20.922 -11.352 1 98.19 231 GLU A C 1
ATOM 1807 O O . GLU A 1 231 ? -2.311 21.828 -10.773 1 98.19 231 GLU A O 1
ATOM 1812 N N . TRP A 1 232 ? -1.879 19.656 -11.086 1 98.81 232 TRP A N 1
ATOM 1813 C CA . TRP A 1 232 ? -2.723 19.219 -9.977 1 98.81 232 TRP A CA 1
ATOM 1814 C C . TRP A 1 232 ? -2.268 19.859 -8.664 1 98.81 232 TRP A C 1
ATOM 1816 O O . TRP A 1 232 ? -3.09 20.312 -7.871 1 98.81 232 TRP A O 1
ATOM 1826 N N . TRP A 1 233 ? -1.007 19.875 -8.422 1 98.69 233 TRP A N 1
ATOM 1827 C CA . TRP A 1 233 ? -0.442 20.391 -7.172 1 98.69 233 TRP A CA 1
ATOM 1828 C C . TRP A 1 233 ? -0.71 21.875 -7.023 1 98.69 233 TRP A C 1
ATOM 1830 O O . TRP A 1 233 ? -1.042 22.344 -5.93 1 98.69 233 TRP A O 1
ATOM 1840 N N . VAL A 1 234 ? -0.589 22.609 -8.133 1 98.19 234 VAL A N 1
ATOM 1841 C CA . VAL A 1 234 ? -0.915 24.031 -8.133 1 98.19 234 VAL A CA 1
ATOM 1842 C C . VAL A 1 234 ? -2.379 24.219 -7.746 1 98.19 234 VAL A C 1
ATOM 1844 O O . VAL A 1 234 ? -2.703 25.078 -6.926 1 98.19 234 VAL A O 1
ATOM 1847 N N . ARG A 1 235 ? -3.219 23.438 -8.312 1 98.5 235 ARG A N 1
ATOM 1848 C CA . ARG A 1 235 ? -4.648 23.531 -8.023 1 98.5 235 ARG A CA 1
ATOM 1849 C C . ARG A 1 235 ? -4.934 23.188 -6.566 1 98.5 235 ARG A C 1
ATOM 1851 O O . ARG A 1 235 ? -5.742 23.859 -5.918 1 98.5 235 ARG A O 1
ATOM 1858 N N . PHE A 1 236 ? -4.297 22.141 -6.059 1 98.81 236 PHE A N 1
ATOM 1859 C CA . PHE A 1 236 ? -4.523 21.703 -4.688 1 98.81 236 PHE A CA 1
ATOM 1860 C C . PHE A 1 236 ? -4.184 22.812 -3.701 1 98.81 236 PHE A C 1
ATOM 1862 O O . PHE A 1 236 ? -4.902 23.031 -2.721 1 98.81 236 PHE A O 1
ATOM 1869 N N . ARG A 1 237 ? -3.197 23.562 -3.938 1 98.19 237 ARG A N 1
ATOM 1870 C CA . ARG A 1 237 ? -2.715 24.594 -3.027 1 98.19 237 ARG A CA 1
ATOM 1871 C C . ARG A 1 237 ? -3.59 25.844 -3.104 1 98.19 237 ARG A C 1
ATOM 1873 O O . ARG A 1 237 ? -3.377 26.797 -2.363 1 98.19 237 ARG A O 1
ATOM 1880 N N . LYS A 1 238 ? -4.574 25.812 -3.943 1 98.12 238 LYS A N 1
ATOM 1881 C CA . LYS A 1 238 ? -5.527 26.922 -4.035 1 98.12 238 LYS A CA 1
ATOM 1882 C C . LYS A 1 238 ? -6.793 26.609 -3.24 1 98.12 238 LYS A C 1
ATOM 1884 O O . LYS A 1 238 ? -7.727 27.422 -3.219 1 98.12 238 LYS A O 1
ATOM 1889 N N . LEU A 1 239 ? -6.793 25.453 -2.648 1 98.19 239 LEU A N 1
ATOM 1890 C CA . LEU A 1 239 ? -7.938 25.141 -1.804 1 98.19 239 LEU A CA 1
ATOM 1891 C C . LEU A 1 239 ? -8.109 26.172 -0.699 1 98.19 239 LEU A C 1
ATOM 1893 O O . LEU A 1 239 ? -7.121 26.719 -0.199 1 98.19 239 LEU A O 1
ATOM 1897 N N . ARG A 1 240 ? -9.312 26.391 -0.248 1 95.88 240 ARG A N 1
ATOM 1898 C CA . ARG A 1 240 ? -9.695 27.5 0.612 1 95.88 240 ARG A CA 1
ATOM 1899 C C . ARG A 1 240 ? -8.953 27.453 1.94 1 95.88 240 ARG A C 1
ATOM 1901 O O . ARG A 1 240 ? -8.555 28.5 2.475 1 95.88 240 ARG A O 1
ATOM 1908 N N . TRP A 1 241 ? -8.734 26.297 2.488 1 96.56 241 TRP A N 1
ATOM 1909 C CA . TRP A 1 241 ? -8.156 26.172 3.824 1 96.56 241 TRP A CA 1
ATOM 1910 C C . TRP A 1 241 ? -6.637 26.172 3.764 1 96.56 241 TRP A C 1
ATOM 1912 O O . TRP A 1 241 ? -5.965 26.219 4.797 1 96.56 241 TRP A O 1
ATOM 1922 N N . TRP A 1 242 ? -6.016 26.078 2.564 1 97.62 242 TRP A N 1
ATOM 1923 C CA . TRP A 1 242 ? -4.586 25.828 2.406 1 97.62 242 TRP A CA 1
ATOM 1924 C C . TRP A 1 242 ? -3.768 26.906 3.1 1 97.62 242 TRP A C 1
ATOM 1926 O O . TRP A 1 242 ? -2.898 26.609 3.922 1 97.62 242 TRP A O 1
ATOM 1936 N N . ALA A 1 243 ? -4.055 28.172 2.83 1 95.56 243 ALA A N 1
ATOM 1937 C CA . ALA A 1 243 ? -3.287 29.281 3.387 1 95.56 243 ALA A CA 1
ATOM 1938 C C . ALA A 1 243 ? -3.379 29.297 4.91 1 95.56 243 ALA A C 1
ATOM 1940 O O . ALA A 1 243 ? -2.373 29.484 5.598 1 95.56 243 ALA A O 1
ATOM 1941 N N . GLU A 1 244 ? -4.527 29.078 5.418 1 94.62 244 GLU A N 1
ATOM 1942 C CA . GLU A 1 244 ? -4.781 29.141 6.852 1 94.62 244 GLU A CA 1
ATOM 1943 C C . GLU A 1 244 ? -4.059 28.016 7.59 1 94.62 244 GLU A C 1
ATOM 1945 O O . GLU A 1 244 ? -3.678 28.188 8.75 1 94.62 244 GLU A O 1
ATOM 1950 N N . VAL A 1 245 ? -3.766 26.938 6.938 1 95.56 245 VAL A N 1
ATOM 1951 C CA . VAL A 1 245 ? -3.203 25.766 7.602 1 95.56 245 VAL A CA 1
ATOM 1952 C C . VAL A 1 245 ? -1.725 25.625 7.246 1 95.56 245 VAL A C 1
ATOM 1954 O O . VAL A 1 245 ? -0.896 25.328 8.109 1 95.56 245 VAL A O 1
ATOM 1957 N N . GLU A 1 246 ? -1.358 25.922 5.961 1 96 246 GLU A N 1
ATOM 1958 C CA . GLU A 1 246 ? -0.029 25.531 5.492 1 96 246 GLU A CA 1
ATOM 1959 C C . GLU A 1 246 ? 0.844 26.766 5.25 1 96 246 GLU A C 1
ATOM 1961 O O . GLU A 1 246 ? 2.061 26.641 5.098 1 96 246 GLU A O 1
ATOM 1966 N N . GLU A 1 247 ? 0.258 27.812 5.238 1 92.69 247 GLU A N 1
ATOM 1967 C CA . GLU A 1 247 ? 1.038 29.016 4.953 1 92.69 247 GLU A CA 1
ATOM 1968 C C . GLU A 1 247 ? 1.095 29.938 6.164 1 92.69 247 GLU A C 1
ATOM 1970 O O . GLU A 1 247 ? 1.057 31.156 6.023 1 92.69 247 GLU A O 1
ATOM 1975 N N . THR A 1 248 ? 1.121 29.125 7.246 1 83.31 248 THR A N 1
ATOM 1976 C CA . THR A 1 248 ? 1.316 29.844 8.492 1 83.31 248 THR A CA 1
ATOM 1977 C C . THR A 1 248 ? 2.756 29.719 8.977 1 83.31 248 THR A C 1
ATOM 1979 O O . THR A 1 248 ? 3.461 28.781 8.594 1 83.31 248 THR A O 1
ATOM 1982 N N . GLY A 1 249 ? 3.621 30.703 9.094 1 77.31 249 GLY A N 1
ATOM 1983 C CA . GLY A 1 249 ? 4.98 30.625 9.602 1 77.31 249 GLY A CA 1
ATOM 1984 C C . GLY A 1 249 ? 5.18 29.484 10.586 1 77.31 249 GLY A C 1
ATOM 1985 O O . GLY A 1 249 ? 6.312 29.109 10.883 1 77.31 249 GLY A O 1
ATOM 1986 N N . GLU A 1 250 ? 4.133 28.656 11.078 1 79.62 250 GLU A N 1
ATOM 1987 C CA . GLU A 1 250 ? 4.215 27.641 12.125 1 79.62 250 GLU A CA 1
ATOM 1988 C C . GLU A 1 250 ? 3.852 26.25 11.586 1 79.62 250 GLU A C 1
ATOM 1990 O O . GLU A 1 250 ? 3.639 25.312 12.359 1 79.62 250 GLU A O 1
ATOM 1995 N N . SER A 1 251 ? 3.793 26.016 10.359 1 87.25 251 SER A N 1
ATOM 1996 C CA . SER A 1 251 ? 3.281 24.781 9.758 1 87.25 251 SER A CA 1
ATOM 1997 C C . SER A 1 251 ? 4.266 23.641 9.922 1 87.25 251 SER A C 1
ATOM 1999 O O . SER A 1 251 ? 3.906 22.469 9.742 1 87.25 251 SER A O 1
ATOM 2001 N N . HIS A 1 252 ? 5.484 23.938 10.25 1 93.19 252 HIS A N 1
ATOM 2002 C CA . HIS A 1 252 ? 6.555 22.953 10.375 1 93.19 252 HIS A CA 1
ATOM 2003 C C . HIS A 1 252 ? 7.621 23.422 11.359 1 93.19 252 HIS A C 1
ATOM 2005 O O . HIS A 1 252 ? 8.016 24.594 11.344 1 93.19 252 HIS A O 1
ATOM 2011 N N . PRO A 1 253 ? 8.031 22.562 12.266 1 93.19 253 PRO A N 1
ATOM 2012 C CA . PRO A 1 253 ? 9.062 22.984 13.219 1 93.19 253 PRO A CA 1
ATOM 2013 C C . PRO A 1 253 ? 10.352 23.438 12.523 1 93.19 253 PRO A C 1
ATOM 2015 O O . PRO A 1 253 ? 10.828 22.766 11.602 1 93.19 253 PRO A O 1
ATOM 2018 N N . GLU A 1 254 ? 10.906 24.484 13.062 1 92.44 254 GLU A N 1
ATOM 2019 C CA . GLU A 1 254 ? 12.117 25.047 12.484 1 92.44 254 GLU A CA 1
ATOM 2020 C C . GLU A 1 254 ? 13.273 24.047 12.547 1 92.44 254 GLU A C 1
ATOM 2022 O O . GLU A 1 254 ? 14.062 23.953 11.602 1 92.44 254 GLU A O 1
ATOM 2027 N N . SER A 1 255 ? 13.344 23.359 13.633 1 92.38 255 SER A N 1
ATOM 2028 C CA . SER A 1 255 ? 14.445 22.422 13.852 1 92.38 255 SER A CA 1
ATOM 2029 C C . SER A 1 255 ? 14.359 21.234 12.906 1 92.38 255 SER A C 1
ATOM 2031 O O . SER A 1 255 ? 15.312 20.469 12.773 1 92.38 255 SER A O 1
ATOM 2033 N N . LEU A 1 256 ? 13.25 21.078 12.195 1 93.75 256 LEU A N 1
ATOM 2034 C CA . LEU A 1 256 ? 13.078 19.969 11.258 1 93.75 256 LEU A CA 1
ATOM 2035 C C . LEU A 1 256 ? 13.141 20.469 9.812 1 93.75 256 LEU A C 1
ATOM 2037 O O . LEU A 1 256 ? 12.789 19.734 8.891 1 93.75 256 LEU A O 1
ATOM 2041 N N . ARG A 1 257 ? 13.445 21.719 9.633 1 95.12 257 ARG A N 1
ATOM 2042 C CA . ARG A 1 257 ? 13.734 22.281 8.312 1 95.12 257 ARG A CA 1
ATOM 2043 C C . ARG A 1 257 ? 15.203 22.094 7.945 1 95.12 257 ARG A C 1
ATOM 2045 O O . ARG A 1 257 ? 16.047 22.938 8.281 1 95.12 257 ARG A O 1
ATOM 2052 N N . PHE A 1 258 ? 15.516 21.109 7.211 1 94.75 258 PHE A N 1
ATOM 2053 C CA . PHE A 1 258 ? 16.891 20.734 6.926 1 94.75 258 PHE A CA 1
ATOM 2054 C C . PHE A 1 258 ? 17.391 21.422 5.66 1 94.75 258 PHE A C 1
ATOM 2056 O O . PHE A 1 258 ? 18.594 21.688 5.52 1 94.75 258 PHE A O 1
ATOM 2063 N N . GLY A 1 259 ? 16.438 21.656 4.723 1 95.44 259 GLY A N 1
ATOM 2064 C CA . GLY A 1 259 ? 16.766 22.406 3.529 1 95.44 259 GLY A CA 1
ATOM 2065 C C . GLY A 1 259 ? 17.422 21.562 2.449 1 95.44 259 GLY A C 1
ATOM 2066 O O . GLY A 1 259 ? 17.625 20.359 2.633 1 95.44 259 GLY A O 1
ATOM 2067 N N . ARG A 1 260 ? 17.625 22.172 1.354 1 94.81 260 ARG A N 1
ATOM 2068 C CA . ARG A 1 260 ? 18.141 21.531 0.158 1 94.81 260 ARG A CA 1
ATOM 2069 C C . ARG A 1 260 ? 19.547 20.984 0.405 1 94.81 260 ARG A C 1
ATOM 2071 O O . ARG A 1 260 ? 19.922 19.938 -0.131 1 94.81 260 ARG A O 1
ATOM 2078 N N . GLU A 1 261 ? 20.281 21.578 1.243 1 94.62 261 GLU A N 1
ATOM 2079 C CA . GLU A 1 261 ? 21.688 21.234 1.479 1 94.62 261 GLU A CA 1
ATOM 2080 C C . GLU A 1 261 ? 21.797 19.938 2.268 1 94.62 261 GLU A C 1
ATOM 2082 O O . GLU A 1 261 ? 22.875 19.344 2.344 1 94.62 261 GLU A O 1
ATOM 2087 N N . SER A 1 262 ? 20.656 19.516 2.795 1 94.19 262 SER A N 1
ATOM 2088 C CA . SER A 1 262 ? 20.688 18.297 3.58 1 94.19 262 SER A CA 1
ATOM 2089 C C . SER A 1 262 ? 20.766 17.062 2.68 1 94.19 262 SER A C 1
ATOM 2091 O O . SER A 1 262 ? 21.031 15.961 3.15 1 94.19 262 SER A O 1
ATOM 2093 N N . ARG A 1 263 ? 20.562 17.203 1.408 1 94.69 263 ARG A N 1
ATOM 2094 C CA . ARG A 1 263 ? 20.641 16.125 0.432 1 94.69 263 ARG A CA 1
ATOM 2095 C C . ARG A 1 263 ? 21.891 16.266 -0.437 1 94.69 263 ARG A C 1
ATOM 2097 O O . ARG A 1 263 ? 22.094 17.312 -1.061 1 94.69 263 ARG A O 1
ATOM 2104 N N . GLU A 1 264 ? 22.594 15.305 -0.557 1 94.5 264 GLU A N 1
ATOM 2105 C CA . GLU A 1 264 ? 23.859 15.359 -1.285 1 94.5 264 GLU A CA 1
ATOM 2106 C C . GLU A 1 264 ? 23.656 15.039 -2.764 1 94.5 264 GLU A C 1
ATOM 2108 O O . GLU A 1 264 ? 24.547 15.305 -3.586 1 94.5 264 GLU A O 1
ATOM 2113 N N . ILE A 1 265 ? 22.5 14.414 -3.016 1 90.5 265 ILE A N 1
ATOM 2114 C CA . ILE A 1 265 ? 22.219 14.055 -4.402 1 90.5 265 ILE A CA 1
ATOM 2115 C C . ILE A 1 265 ? 20.703 14.125 -4.656 1 90.5 265 ILE A C 1
ATOM 2117 O O . ILE A 1 265 ? 19.906 14 -3.725 1 90.5 265 ILE A O 1
ATOM 2121 N N . MET B 1 1 ? -29.344 -6.965 -10.352 1 33.75 1 MET B N 1
ATOM 2122 C CA . MET B 1 1 ? -28.984 -7.379 -11.703 1 33.75 1 MET B CA 1
ATOM 2123 C C . MET B 1 1 ? -27.484 -7.672 -11.797 1 33.75 1 MET B C 1
ATOM 2125 O O . MET B 1 1 ? -26.672 -6.984 -11.172 1 33.75 1 MET B O 1
ATOM 2129 N N . ALA B 1 2 ? -27.047 -8.906 -11.961 1 43.91 2 ALA B N 1
ATOM 2130 C CA . ALA B 1 2 ? -25.656 -9.289 -12.156 1 43.91 2 ALA B CA 1
ATOM 2131 C C . ALA B 1 2 ? -24.922 -8.273 -13.016 1 43.91 2 ALA B C 1
ATOM 2133 O O . ALA B 1 2 ? -25.422 -7.852 -14.062 1 43.91 2 ALA B O 1
ATOM 2134 N N . SER B 1 3 ? -23.953 -7.461 -12.578 1 58.62 3 SER B N 1
ATOM 2135 C CA . SER B 1 3 ? -23.266 -6.441 -13.375 1 58.62 3 SER B CA 1
ATOM 2136 C C . SER B 1 3 ? -22.969 -6.945 -14.773 1 58.62 3 SER B C 1
ATOM 2138 O O . SER B 1 3 ? -22.562 -8.102 -14.953 1 58.62 3 SER B O 1
ATOM 2140 N N . SER B 1 4 ? -23.562 -6.434 -15.898 1 77.75 4 SER B N 1
ATOM 2141 C CA . SER B 1 4 ? -23.328 -6.625 -17.328 1 77.75 4 SER B CA 1
ATOM 2142 C C . SER B 1 4 ? -21.859 -6.457 -17.688 1 77.75 4 SER B C 1
ATOM 2144 O O . SER B 1 4 ? -21.484 -6.535 -18.859 1 77.75 4 SER B O 1
ATOM 2146 N N . ALA B 1 5 ? -21.062 -6.512 -16.625 1 88.31 5 ALA B N 1
ATOM 2147 C CA . ALA B 1 5 ? -19.625 -6.297 -16.875 1 88.31 5 ALA B CA 1
ATOM 2148 C C . ALA B 1 5 ? -18.922 -7.613 -17.188 1 88.31 5 ALA B C 1
ATOM 2150 O O . ALA B 1 5 ? -19.203 -8.641 -16.562 1 88.31 5 ALA B O 1
ATOM 2151 N N . LYS B 1 6 ? -18.156 -7.535 -18.266 1 95.44 6 LYS B N 1
ATOM 2152 C CA . LYS B 1 6 ? -17.281 -8.641 -18.609 1 95.44 6 LYS B CA 1
ATOM 2153 C C . LYS B 1 6 ? -15.844 -8.359 -18.172 1 95.44 6 LYS B C 1
ATOM 2155 O O . LYS B 1 6 ? -15.344 -7.242 -18.344 1 95.44 6 LYS B O 1
ATOM 2160 N N . HIS B 1 7 ? -15.25 -9.398 -17.578 1 98.19 7 HIS B N 1
ATOM 2161 C CA . HIS B 1 7 ? -13.914 -9.242 -17.031 1 98.19 7 HIS B CA 1
ATOM 2162 C C . HIS B 1 7 ? -12.906 -10.109 -17.766 1 98.19 7 HIS B C 1
ATOM 2164 O O . HIS B 1 7 ? -13.18 -11.273 -18.062 1 98.19 7 HIS B O 1
ATOM 2170 N N . THR B 1 8 ? -11.781 -9.516 -18.094 1 98.31 8 THR B N 1
ATOM 2171 C CA . THR B 1 8 ? -10.633 -10.266 -18.578 1 98.31 8 THR B CA 1
ATOM 2172 C C . THR B 1 8 ? -9.406 -10 -17.719 1 98.31 8 THR B C 1
ATOM 2174 O O . THR B 1 8 ? -8.898 -8.883 -17.672 1 98.31 8 THR B O 1
ATOM 2177 N N . LEU B 1 9 ? -8.977 -11.039 -17.031 1 98.69 9 LEU B N 1
ATOM 2178 C CA . LEU B 1 9 ? -7.797 -10.969 -16.188 1 98.69 9 LEU B CA 1
ATOM 2179 C C . LEU B 1 9 ? -6.562 -11.484 -16.922 1 98.69 9 LEU B C 1
ATOM 2181 O O . LEU B 1 9 ? -6.516 -12.648 -17.328 1 98.69 9 LEU B O 1
ATOM 2185 N N . PHE B 1 10 ? -5.582 -10.633 -17.141 1 98.75 10 PHE B N 1
ATOM 2186 C CA . PHE B 1 10 ? -4.293 -11.047 -17.688 1 98.75 10 PHE B CA 1
ATOM 2187 C C . PHE B 1 10 ? -3.344 -11.477 -16.578 1 98.75 10 PHE B C 1
ATOM 2189 O O . PHE B 1 10 ? -2.994 -10.68 -15.711 1 98.75 10 PHE B O 1
ATOM 2196 N N . LEU B 1 11 ? -2.916 -12.75 -16.656 1 98.25 11 LEU B N 1
ATOM 2197 C CA . L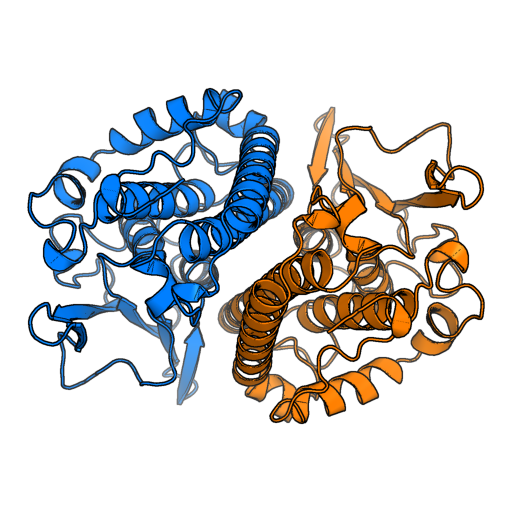EU B 1 11 ? -2.301 -13.352 -15.477 1 98.25 11 LEU B CA 1
ATOM 2198 C C . LEU B 1 11 ? -1.157 -14.273 -15.875 1 98.25 11 LEU B C 1
ATOM 2200 O O . LEU B 1 11 ? -1.331 -15.156 -16.719 1 98.25 11 LEU B O 1
ATOM 2204 N N . TRP B 1 12 ? 0 -14.008 -15.383 1 97.69 12 TRP B N 1
ATOM 2205 C CA . TRP B 1 12 ? 1.083 -14.984 -15.352 1 97.69 12 TRP B CA 1
ATOM 2206 C C . TRP B 1 12 ? 1.065 -15.773 -14.047 1 97.69 12 TRP B C 1
ATOM 2208 O O . TRP B 1 12 ? 1.652 -15.344 -13.047 1 97.69 12 TRP B O 1
ATOM 2218 N N . PRO B 1 13 ? 0.471 -16.938 -14 1 96.38 13 PRO B N 1
ATOM 2219 C CA . PRO B 1 13 ? 0.16 -17.594 -12.727 1 96.38 13 PRO B CA 1
ATOM 2220 C C . PRO B 1 13 ? 1.403 -17.875 -11.891 1 96.38 13 PRO B C 1
ATOM 2222 O O . PRO B 1 13 ? 1.306 -18.047 -10.672 1 96.38 13 PRO B O 1
ATOM 2225 N N . LYS B 1 14 ? 2.582 -17.891 -12.516 1 96.06 14 LYS B N 1
ATOM 2226 C CA . LYS B 1 14 ? 3.801 -18.281 -11.805 1 96.06 14 LYS B CA 1
ATOM 2227 C C . LYS B 1 14 ? 4.605 -17.047 -11.383 1 96.06 14 LYS B C 1
ATOM 2229 O O . LYS B 1 14 ? 5.727 -17.172 -10.891 1 96.06 14 LYS B O 1
ATOM 2234 N N . GLY B 1 15 ? 4.023 -15.898 -11.594 1 96.12 15 GLY B N 1
ATOM 2235 C CA . GLY B 1 15 ? 4.734 -14.656 -11.344 1 96.12 15 GLY B CA 1
ATOM 2236 C C . GLY B 1 15 ? 4.695 -14.219 -9.891 1 96.12 15 GLY B C 1
ATOM 2237 O O . GLY B 1 15 ? 3.938 -14.773 -9.094 1 96.12 15 GLY B O 1
ATOM 2238 N N . PHE B 1 16 ? 5.469 -13.258 -9.562 1 95 16 PHE B N 1
ATOM 2239 C CA . PHE B 1 16 ? 5.652 -12.75 -8.211 1 95 16 PHE B CA 1
ATOM 2240 C C . PHE B 1 16 ? 4.352 -12.18 -7.668 1 95 16 PHE B C 1
ATOM 2242 O O . PHE B 1 16 ? 3.682 -12.812 -6.852 1 95 16 PHE B O 1
ATOM 2249 N N . TYR B 1 17 ? 3.807 -11.094 -8.211 1 96.56 17 TYR B N 1
ATOM 2250 C CA . TYR B 1 17 ? 2.58 -10.453 -7.758 1 96.56 17 TYR B CA 1
ATOM 2251 C C . TYR B 1 17 ? 1.352 -11.227 -8.219 1 96.56 17 TYR B C 1
ATOM 2253 O O . TYR B 1 17 ? 0.366 -11.336 -7.488 1 96.56 17 TYR B O 1
ATOM 2261 N N . PRO B 1 18 ? 1.413 -11.875 -9.383 1 98 18 PRO B N 1
ATOM 2262 C CA . PRO B 1 18 ? 0.249 -12.633 -9.852 1 98 18 PRO B CA 1
ATOM 2263 C C . PRO B 1 18 ? -0.087 -13.812 -8.945 1 98 18 PRO B C 1
ATOM 2265 O O . PRO B 1 18 ? -1.241 -14.25 -8.898 1 98 18 PRO B O 1
ATOM 2268 N N . ARG B 1 19 ? 0.893 -14.305 -8.266 1 98 19 ARG B N 1
ATOM 2269 C CA . ARG B 1 19 ? 0.68 -15.492 -7.449 1 98 19 ARG B CA 1
ATOM 2270 C C . ARG B 1 19 ? -0.375 -15.242 -6.375 1 98 19 ARG B C 1
ATOM 2272 O O . ARG B 1 19 ? -1.173 -16.125 -6.062 1 98 19 ARG B O 1
ATOM 2279 N N . ARG B 1 20 ? -0.379 -14.055 -5.77 1 98.5 20 ARG B N 1
ATOM 2280 C CA . ARG B 1 20 ? -1.4 -13.758 -4.77 1 98.5 20 ARG B CA 1
ATOM 2281 C C . ARG B 1 20 ? -2.787 -13.719 -5.402 1 98.5 20 ARG B C 1
ATOM 2283 O O . ARG B 1 20 ? -3.781 -14.047 -4.75 1 98.5 20 ARG B O 1
ATOM 2290 N N . VAL B 1 21 ? -2.871 -13.336 -6.676 1 98.81 21 VAL B N 1
ATOM 2291 C CA . VAL B 1 21 ? -4.152 -13.312 -7.375 1 98.81 21 VAL B CA 1
ATOM 2292 C C . VAL B 1 21 ? -4.609 -14.734 -7.668 1 98.81 21 VAL B C 1
ATOM 2294 O O . VAL B 1 21 ? -5.797 -15.047 -7.559 1 98.81 21 VAL B O 1
ATOM 2297 N N . VAL B 1 22 ? -3.65 -15.625 -8.008 1 98.56 22 VAL B N 1
ATOM 2298 C CA . VAL B 1 22 ? -3.963 -17.031 -8.211 1 98.56 22 VAL B CA 1
ATOM 2299 C C . VAL B 1 22 ? -4.582 -17.609 -6.941 1 98.56 22 VAL B C 1
ATOM 2301 O O . VAL B 1 22 ? -5.652 -18.219 -6.988 1 98.56 22 VAL B O 1
ATOM 2304 N N . TYR B 1 23 ? -3.902 -17.375 -5.816 1 98.81 23 TYR B N 1
ATOM 2305 C CA . TYR B 1 23 ? -4.398 -17.891 -4.543 1 98.81 23 TYR B CA 1
ATOM 2306 C C . TYR B 1 23 ? -5.77 -17.312 -4.219 1 98.81 23 TYR B C 1
ATOM 2308 O O . TYR B 1 23 ? -6.645 -18.016 -3.715 1 98.81 23 TYR B O 1
ATOM 2316 N N . TYR B 1 24 ? -6.004 -16.062 -4.512 1 98.88 24 TYR B N 1
ATOM 2317 C CA . TYR B 1 24 ? -7.301 -15.422 -4.301 1 98.88 24 TYR B CA 1
ATOM 2318 C C . TYR B 1 24 ? -8.391 -16.125 -5.105 1 98.88 24 TYR B C 1
ATOM 2320 O O . TYR B 1 24 ? -9.445 -16.453 -4.57 1 98.88 24 TYR B O 1
ATOM 2328 N N . LEU B 1 25 ? -8.102 -16.344 -6.41 1 98.81 25 LEU B N 1
ATOM 2329 C CA . LEU B 1 25 ? -9.094 -16.969 -7.285 1 98.81 25 LEU B CA 1
ATOM 2330 C C . LEU B 1 25 ? -9.469 -18.359 -6.797 1 98.81 25 LEU B C 1
ATOM 2332 O O . LEU B 1 25 ? -10.633 -18.75 -6.859 1 98.81 25 LEU B O 1
ATOM 2336 N N . LEU B 1 26 ? -8.5 -19.078 -6.293 1 98.75 26 LEU B N 1
ATOM 2337 C CA . LEU B 1 26 ? -8.727 -20.438 -5.789 1 98.75 26 LEU B CA 1
ATOM 2338 C C . LEU B 1 26 ? -9.578 -20.406 -4.523 1 98.75 26 LEU B C 1
ATOM 2340 O O . LEU B 1 26 ? -10.562 -21.141 -4.414 1 98.75 26 LEU B O 1
ATOM 2344 N N . LEU B 1 27 ? -9.219 -19.516 -3.584 1 98.69 27 LEU B N 1
ATOM 2345 C CA . LEU B 1 27 ? -9.945 -19.438 -2.32 1 98.69 27 LEU B CA 1
ATOM 2346 C C . LEU B 1 27 ? -11.352 -18.891 -2.537 1 98.69 27 LEU B C 1
ATOM 2348 O O . LEU B 1 27 ? -12.297 -19.312 -1.869 1 98.69 27 LEU B O 1
ATOM 2352 N N . LYS B 1 28 ? -11.469 -17.938 -3.455 1 98.5 28 LYS B N 1
ATOM 2353 C CA . LYS B 1 28 ? -12.75 -17.312 -3.758 1 98.5 28 LYS B CA 1
ATOM 2354 C C . LYS B 1 28 ? -13.68 -18.281 -4.48 1 98.5 28 LYS B C 1
ATOM 2356 O O . LYS B 1 28 ? -14.898 -18.109 -4.453 1 98.5 28 LYS B O 1
ATOM 2361 N N . GLY B 1 29 ? -13.078 -19.281 -5.109 1 98.31 29 GLY B N 1
ATOM 2362 C CA . GLY B 1 29 ? -13.852 -20.234 -5.883 1 98.31 29 GLY B CA 1
ATOM 2363 C C . GLY B 1 29 ? -14.086 -19.797 -7.32 1 98.31 29 GLY B C 1
ATOM 2364 O O . GLY B 1 29 ? -14.93 -20.359 -8.016 1 98.31 29 GLY B O 1
ATOM 2365 N N . LEU B 1 30 ? -13.383 -18.812 -7.785 1 98.5 30 LEU B N 1
ATOM 2366 C CA . LEU B 1 30 ? -13.523 -18.297 -9.141 1 98.5 30 LEU B CA 1
ATOM 2367 C C . LEU B 1 30 ? -12.672 -19.109 -10.117 1 98.5 30 LEU B C 1
ATOM 2369 O O . LEU B 1 30 ? -12.781 -18.922 -11.336 1 98.5 30 LEU B O 1
ATOM 2373 N N . ALA B 1 31 ? -11.828 -19.969 -9.617 1 98.25 31 ALA B N 1
ATOM 2374 C CA . ALA B 1 31 ? -11.062 -20.953 -10.391 1 98.25 31 ALA B CA 1
ATOM 2375 C C . ALA B 1 31 ? -10.867 -22.234 -9.594 1 98.25 31 ALA B C 1
ATOM 2377 O O . ALA B 1 31 ? -11.047 -22.266 -8.375 1 98.25 31 ALA B O 1
ATOM 2378 N N . THR B 1 32 ? -10.562 -23.266 -10.266 1 97.56 32 THR B N 1
ATOM 2379 C CA . THR B 1 32 ? -10.25 -24.547 -9.641 1 97.56 32 THR B CA 1
ATOM 2380 C C . THR B 1 32 ? -8.766 -24.875 -9.805 1 97.56 32 THR B C 1
ATOM 2382 O O . THR B 1 32 ? -8.102 -24.344 -10.703 1 97.56 32 THR B O 1
ATOM 2385 N N . PRO B 1 33 ? -8.258 -25.688 -8.906 1 96.06 33 PRO B N 1
ATOM 2386 C CA . PRO B 1 33 ? -6.836 -26.031 -8.977 1 96.06 33 PRO B CA 1
ATOM 2387 C C . PRO B 1 33 ? -6.445 -26.641 -10.328 1 96.06 33 PRO B C 1
ATOM 2389 O O . PRO B 1 33 ? -5.367 -26.344 -10.844 1 96.06 33 PRO B O 1
ATOM 2392 N N . ASP B 1 34 ? -7.285 -27.438 -10.914 1 93.06 34 ASP B N 1
ATOM 2393 C CA . ASP B 1 34 ? -6.961 -28.109 -12.172 1 93.06 34 ASP B CA 1
ATOM 2394 C C . ASP B 1 34 ? -7.156 -27.188 -13.359 1 93.06 34 ASP B C 1
ATOM 2396 O O . ASP B 1 34 ? -6.625 -27.422 -14.445 1 93.06 34 ASP B O 1
ATOM 2400 N N . GLY B 1 35 ? -7.848 -26.094 -13.188 1 94.69 35 GLY B N 1
ATOM 2401 C CA . GLY B 1 35 ? -8.211 -25.234 -14.305 1 94.69 35 GLY B CA 1
ATOM 2402 C C . GLY B 1 35 ? -7.445 -23.922 -14.32 1 94.69 35 GLY B C 1
ATOM 2403 O O . GLY B 1 35 ? -7.297 -23.297 -15.375 1 94.69 35 GLY B O 1
ATOM 2404 N N . ILE B 1 36 ? -6.875 -23.453 -13.188 1 95.44 36 ILE B N 1
ATOM 2405 C CA . ILE B 1 36 ? -6.355 -22.094 -13.031 1 95.44 36 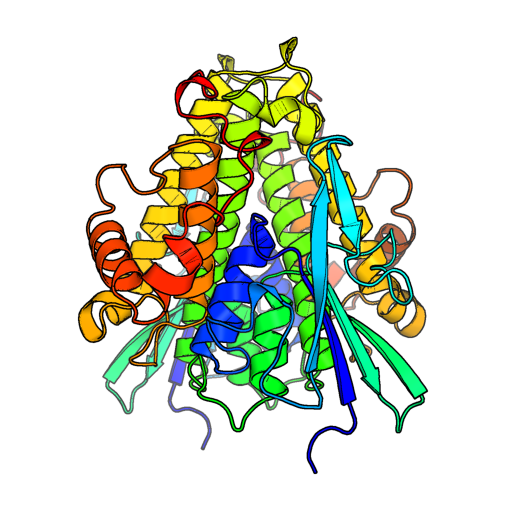ILE B CA 1
ATOM 2406 C C . ILE B 1 36 ? -5.117 -21.906 -13.906 1 95.44 36 ILE B C 1
ATOM 2408 O O . ILE B 1 36 ? -4.922 -20.844 -14.5 1 95.44 36 ILE B O 1
ATOM 2412 N N . MET B 1 37 ? -4.301 -22.891 -14.086 1 92.56 37 MET B N 1
ATOM 2413 C CA . MET B 1 37 ? -3.066 -22.766 -14.859 1 92.56 37 MET B CA 1
ATOM 2414 C C . MET B 1 37 ? -3.361 -22.703 -16.359 1 92.56 37 MET B C 1
ATOM 2416 O O . MET B 1 37 ? -2.516 -22.281 -17.141 1 92.56 37 MET B O 1
ATOM 2420 N N . GLU B 1 38 ? -4.57 -23.172 -16.703 1 93.38 38 GLU B N 1
ATOM 2421 C CA . GLU B 1 38 ? -4.988 -23.156 -18.109 1 93.38 38 GLU B CA 1
ATOM 2422 C C . GLU B 1 38 ? -5.922 -21.969 -18.391 1 93.38 38 GLU B C 1
ATOM 2424 O O . GLU B 1 38 ? -6.477 -21.859 -19.484 1 93.38 38 GLU B O 1
ATOM 2429 N N . GLY B 1 39 ? -6.117 -21.203 -17.406 1 96 39 GLY B N 1
ATOM 2430 C CA . GLY B 1 39 ? -6.918 -20 -17.594 1 96 39 GLY B CA 1
ATOM 2431 C C . GLY B 1 39 ? -8.406 -20.266 -17.484 1 96 39 GLY B C 1
ATOM 2432 O O . GLY B 1 39 ? -9.219 -19.484 -18 1 96 39 GLY B O 1
ATOM 2433 N N . GLN B 1 40 ? -8.789 -21.359 -16.844 1 96.75 40 GLN B N 1
ATOM 2434 C CA . GLN B 1 40 ? -10.203 -21.688 -16.688 1 96.75 40 GLN B CA 1
ATOM 2435 C C . GLN B 1 40 ? -10.781 -21 -15.445 1 96.75 40 GLN B C 1
ATOM 2437 O O . GLN B 1 40 ? -10.227 -21.109 -14.352 1 96.75 40 GLN B O 1
ATOM 2442 N N . SER B 1 41 ? -11.82 -20.25 -15.578 1 97.5 41 SER B N 1
ATOM 2443 C CA . SER B 1 41 ? -12.578 -19.641 -14.477 1 97.5 41 SER B CA 1
ATOM 2444 C C . SER B 1 41 ? -13.891 -20.391 -14.242 1 97.5 41 SER B C 1
ATOM 2446 O O . SER B 1 41 ? -14.336 -21.156 -15.094 1 97.5 41 SER B O 1
ATOM 2448 N N . THR B 1 42 ? -14.484 -20.188 -13.078 1 97.81 42 THR B N 1
ATOM 2449 C CA . THR B 1 42 ? -15.75 -20.844 -12.758 1 97.81 42 THR B CA 1
ATOM 2450 C C . THR B 1 42 ? -16.922 -19.922 -13.078 1 97.81 42 THR B C 1
ATOM 2452 O O . THR B 1 42 ? -18.094 -20.281 -12.867 1 97.81 42 THR B O 1
ATOM 2455 N N . SER B 1 43 ? -16.641 -18.75 -13.508 1 96.75 43 SER B N 1
ATOM 2456 C CA . SER B 1 43 ? -17.688 -17.781 -13.852 1 96.75 43 SER B CA 1
ATOM 2457 C C . SER B 1 43 ? -17.609 -17.391 -15.328 1 96.75 43 SER B C 1
ATOM 2459 O O . SER B 1 43 ? -16.531 -17.125 -15.852 1 96.75 43 SER B O 1
ATOM 2461 N N . MET B 1 44 ? -18.734 -17.266 -16.016 1 94.94 44 MET B N 1
ATOM 2462 C CA . MET B 1 44 ? -18.828 -16.906 -17.422 1 94.94 44 MET B CA 1
ATOM 2463 C C . MET B 1 44 ? -18.422 -15.461 -17.656 1 94.94 44 MET B C 1
ATOM 2465 O O . MET B 1 44 ? -18.062 -15.078 -18.766 1 94.94 44 MET B O 1
ATOM 2469 N N . SER B 1 45 ? -18.5 -14.672 -16.625 1 96.25 45 SER B N 1
ATOM 2470 C CA . SER B 1 45 ? -18.219 -13.242 -16.781 1 96.25 45 SER B CA 1
ATOM 2471 C C . SER B 1 45 ? -16.75 -12.938 -16.516 1 96.25 45 SER B C 1
ATOM 2473 O O . SER B 1 45 ? -16.328 -11.781 -16.594 1 96.25 45 SER B O 1
ATOM 2475 N N . LEU B 1 46 ? -15.938 -13.969 -16.172 1 97.94 46 LEU B N 1
ATOM 2476 C CA . LEU B 1 46 ? -14.516 -13.797 -15.914 1 97.94 46 LEU B CA 1
ATOM 2477 C C . LEU B 1 46 ? -13.688 -14.672 -16.844 1 97.94 46 LEU B C 1
ATOM 2479 O O . LEU B 1 46 ? -13.766 -15.898 -16.781 1 97.94 46 LEU B O 1
ATOM 2483 N N . LYS B 1 47 ? -13.016 -14.016 -17.703 1 97.44 47 LYS B N 1
ATOM 2484 C CA . LYS B 1 47 ? -12.023 -14.68 -18.547 1 97.44 47 LYS B CA 1
ATOM 2485 C C . LYS B 1 47 ? -10.617 -14.484 -17.984 1 97.44 47 LYS B C 1
ATOM 2487 O O . LYS B 1 47 ? -10.242 -13.375 -17.594 1 97.44 47 LYS B O 1
ATOM 2492 N N . ILE B 1 48 ? -9.844 -15.531 -17.828 1 98.38 48 ILE B N 1
ATOM 2493 C CA . ILE B 1 48 ? -8.445 -15.453 -17.438 1 98.38 48 ILE B CA 1
ATOM 2494 C C . ILE B 1 48 ? -7.547 -15.688 -18.641 1 98.38 48 ILE B C 1
ATOM 2496 O O . ILE B 1 48 ? -7.516 -16.797 -19.203 1 98.38 48 ILE B O 1
ATOM 2500 N N . ASN B 1 49 ? -6.926 -14.672 -19.094 1 98.25 49 ASN B N 1
ATOM 2501 C CA . ASN B 1 49 ? -5.977 -14.742 -20.203 1 98.25 49 ASN B CA 1
ATOM 2502 C C . ASN B 1 49 ? -4.551 -14.977 -19.703 1 98.25 49 ASN B C 1
ATOM 2504 O O . ASN B 1 49 ? -3.908 -14.055 -19.203 1 98.25 49 ASN B O 1
ATOM 2508 N N . ILE B 1 50 ? -4.02 -16.125 -19.969 1 97.88 50 ILE B N 1
ATOM 2509 C CA . ILE B 1 50 ? -2.762 -16.594 -19.391 1 97.88 50 ILE B CA 1
ATOM 2510 C C . ILE B 1 50 ? -1.589 -15.969 -20.141 1 97.88 50 ILE B C 1
ATOM 2512 O O . ILE B 1 50 ? -1.617 -15.859 -21.375 1 97.88 50 ILE B O 1
ATOM 2516 N N . ILE B 1 51 ? -0.67 -15.531 -19.422 1 97.56 51 ILE B N 1
ATOM 2517 C CA . ILE B 1 51 ? 0.645 -15.125 -19.891 1 97.56 51 ILE B CA 1
ATOM 2518 C C . ILE B 1 51 ? 1.693 -16.141 -19.469 1 97.56 51 ILE B C 1
ATOM 2520 O O . ILE B 1 51 ? 1.705 -16.594 -18.328 1 97.56 51 ILE B O 1
ATOM 2524 N N . ASN B 1 52 ? 2.523 -16.562 -20.359 1 94.19 52 ASN B N 1
ATOM 2525 C CA . ASN B 1 52 ? 3.557 -17.562 -20.078 1 94.19 52 ASN B CA 1
ATOM 2526 C C . ASN B 1 52 ? 4.953 -16.969 -20.188 1 94.19 52 ASN B C 1
ATOM 2528 O O . ASN B 1 52 ? 5.164 -16 -20.938 1 94.19 52 ASN B O 1
ATOM 2532 N N . TYR B 1 53 ? 5.812 -17.5 -19.422 1 94.31 53 TYR B N 1
ATOM 2533 C CA . TYR B 1 53 ? 7.227 -17.172 -19.531 1 94.31 53 TYR B CA 1
ATOM 2534 C C . TYR B 1 53 ? 7.93 -18.094 -20.516 1 94.31 53 TYR B C 1
ATOM 2536 O O . TYR B 1 53 ? 7.832 -19.328 -20.391 1 94.31 53 TYR B O 1
ATOM 2544 N N . ASN B 1 54 ? 8.547 -17.484 -21.5 1 93.44 54 ASN B N 1
ATOM 2545 C CA . ASN B 1 54 ? 9.359 -18.219 -22.453 1 93.44 54 ASN B CA 1
ATOM 2546 C C . ASN B 1 54 ? 10.836 -18.219 -22.062 1 93.44 54 ASN B C 1
ATOM 2548 O O . ASN B 1 54 ? 11.508 -17.203 -22.172 1 93.44 54 ASN B O 1
ATOM 2552 N N . SER B 1 55 ? 11.383 -19.359 -21.703 1 90.56 55 SER B N 1
ATOM 2553 C CA . SER B 1 55 ? 12.75 -19.469 -21.188 1 90.56 55 SER B CA 1
ATOM 2554 C C . SER B 1 55 ? 13.773 -19.234 -22.297 1 90.56 55 SER B C 1
ATOM 2556 O O . SER B 1 55 ? 14.922 -18.891 -22.016 1 90.56 55 SER B O 1
ATOM 2558 N N . GLU B 1 56 ? 13.43 -19.453 -23.531 1 91.94 56 GLU B N 1
ATOM 2559 C CA . GLU B 1 56 ? 14.344 -19.234 -24.656 1 91.94 56 GLU B CA 1
ATOM 2560 C C . GLU B 1 56 ? 14.539 -17.75 -24.938 1 91.94 56 GLU B C 1
ATOM 2562 O O . GLU B 1 56 ? 15.656 -17.312 -25.234 1 91.94 56 GLU B O 1
ATOM 2567 N N . THR B 1 57 ? 13.516 -16.984 -24.781 1 91.56 57 THR B N 1
ATOM 2568 C CA . THR B 1 57 ? 13.578 -15.562 -25.109 1 91.56 57 THR B CA 1
ATOM 2569 C C . THR B 1 57 ? 13.648 -14.727 -23.828 1 91.56 57 THR B C 1
ATOM 2571 O O . THR B 1 57 ? 13.922 -13.523 -23.891 1 91.56 57 THR B O 1
ATOM 2574 N N . ASN B 1 58 ? 13.398 -15.32 -22.703 1 87.94 58 ASN B N 1
ATOM 2575 C CA . ASN B 1 58 ? 13.344 -14.641 -21.406 1 87.94 58 ASN B CA 1
ATOM 2576 C C . ASN B 1 58 ? 12.289 -13.531 -21.406 1 87.94 58 ASN B C 1
ATOM 2578 O O . ASN B 1 58 ? 12.523 -12.453 -20.859 1 87.94 58 ASN B O 1
ATOM 2582 N N . ARG B 1 59 ? 11.227 -13.883 -22.109 1 90.88 59 ARG B N 1
ATOM 2583 C CA . ARG B 1 59 ? 10.156 -12.906 -22.219 1 90.88 59 ARG B CA 1
ATOM 2584 C C . ARG B 1 59 ? 8.82 -13.508 -21.797 1 90.88 59 ARG B C 1
ATOM 2586 O O . ARG B 1 59 ? 8.641 -14.727 -21.844 1 90.88 59 ARG B O 1
ATOM 2593 N N . LEU B 1 60 ? 7.895 -12.648 -21.312 1 93.75 60 LEU B N 1
ATOM 2594 C CA . LEU B 1 60 ? 6.5 -13.008 -21.078 1 93.75 60 LEU B CA 1
ATOM 2595 C C . LEU B 1 60 ? 5.699 -12.906 -22.375 1 93.75 60 LEU B C 1
ATOM 2597 O O . LEU B 1 60 ? 5.754 -11.883 -23.078 1 93.75 60 LEU B O 1
ATOM 2601 N N . GLU B 1 61 ? 4.957 -13.984 -22.672 1 95.5 61 GLU B N 1
ATOM 2602 C CA . GLU B 1 61 ? 4.207 -14.055 -23.922 1 95.5 61 GLU B CA 1
ATOM 2603 C C . GLU B 1 61 ? 2.758 -14.461 -23.672 1 95.5 61 GLU B C 1
ATOM 2605 O O . GLU B 1 61 ? 2.482 -15.289 -22.797 1 95.5 61 GLU B O 1
ATOM 2610 N N . PRO B 1 62 ? 1.91 -13.883 -24.438 1 95.31 62 PRO B N 1
ATOM 2611 C CA . PRO B 1 62 ? 0.503 -14.258 -24.281 1 95.31 62 PRO B CA 1
ATOM 2612 C C . PRO B 1 62 ? 0.216 -15.688 -24.734 1 95.31 62 PRO B C 1
ATOM 2614 O O . PRO B 1 62 ? 0.751 -16.125 -25.766 1 95.31 62 PRO B O 1
ATOM 2617 N N . ALA B 1 63 ? -0.567 -16.391 -23.906 1 94.06 63 ALA B N 1
ATOM 2618 C CA . ALA B 1 63 ? -1.047 -17.703 -24.359 1 94.06 63 ALA B CA 1
ATOM 2619 C C . ALA B 1 63 ? -2.068 -17.547 -25.484 1 94.06 63 ALA B C 1
ATOM 2621 O O . ALA B 1 63 ? -2.117 -18.375 -26.406 1 94.06 63 ALA B O 1
ATOM 2622 N N . ASP B 1 64 ? -2.938 -16.531 -25.406 1 94.62 64 ASP B N 1
ATOM 2623 C CA . ASP B 1 64 ? -3.889 -16.156 -26.453 1 94.62 64 ASP B CA 1
ATOM 2624 C C . ASP B 1 64 ? -3.367 -14.992 -27.281 1 94.62 64 ASP B C 1
ATOM 2626 O O . ASP B 1 64 ? -3.527 -13.828 -26.891 1 94.62 64 ASP B O 1
ATOM 2630 N N . ALA B 1 65 ? -2.92 -15.219 -28.469 1 93.81 65 ALA B N 1
ATOM 2631 C CA . ALA B 1 65 ? -2.307 -14.211 -29.328 1 93.81 65 ALA B CA 1
ATOM 2632 C C . ALA B 1 65 ? -3.354 -13.25 -29.875 1 93.81 65 ALA B C 1
ATOM 2634 O O . ALA B 1 65 ? -3.025 -12.125 -30.266 1 93.81 65 ALA B O 1
ATOM 2635 N N . ASP B 1 66 ? -4.602 -13.664 -29.906 1 96.06 66 ASP B N 1
ATOM 2636 C CA . ASP B 1 66 ? -5.66 -12.828 -30.469 1 96.06 66 ASP B CA 1
ATOM 2637 C C . ASP B 1 66 ? -6.078 -11.734 -29.484 1 96.06 66 ASP B C 1
ATOM 2639 O O . ASP B 1 66 ? -6.738 -10.773 -29.859 1 96.06 66 ASP B O 1
ATOM 2643 N N . ASP B 1 67 ? -5.699 -11.914 -28.25 1 96.31 67 ASP B N 1
ATOM 2644 C CA . ASP B 1 67 ? -6.027 -10.938 -27.219 1 96.31 67 ASP B CA 1
ATOM 2645 C C . ASP B 1 67 ? -4.875 -10.773 -26.219 1 96.31 67 ASP B C 1
ATOM 2647 O O . ASP B 1 67 ? -5.027 -11.055 -25.031 1 96.31 67 ASP B O 1
ATOM 2651 N N . PRO B 1 68 ? -3.756 -10.234 -26.688 1 96.31 68 PRO B N 1
ATOM 2652 C CA . PRO B 1 68 ? -2.59 -10.055 -25.828 1 96.31 68 PRO B CA 1
ATOM 2653 C C . PRO B 1 68 ? -2.781 -8.945 -24.797 1 96.31 68 PRO B C 1
ATOM 2655 O O . PRO B 1 68 ? -3.559 -8.016 -25.031 1 96.31 68 PRO B O 1
ATOM 2658 N N . LYS B 1 69 ? -2.141 -9.125 -23.625 1 96.38 69 LYS B N 1
ATOM 2659 C CA . LYS B 1 69 ? -2.092 -7.996 -22.703 1 96.38 69 LYS B CA 1
ATOM 2660 C C . LYS B 1 69 ? -1.504 -6.758 -23.375 1 96.38 69 LYS B C 1
ATOM 2662 O O . LYS B 1 69 ? -0.443 -6.828 -24 1 96.38 69 LYS B O 1
ATOM 2667 N N . PRO B 1 70 ? -2.164 -5.625 -23.25 1 95.19 70 PRO B N 1
ATOM 2668 C CA . PRO B 1 70 ? -1.544 -4.41 -23.781 1 95.19 70 PRO B CA 1
ATOM 2669 C C . PRO B 1 70 ? -0.193 -4.105 -23.141 1 95.19 70 PRO B C 1
ATOM 2671 O O . PRO B 1 70 ? -0.014 -4.328 -21.938 1 95.19 70 PRO B O 1
ATOM 2674 N N . ALA B 1 71 ? 0.739 -3.549 -23.844 1 91.94 71 ALA B N 1
ATOM 2675 C CA . ALA B 1 71 ? 2.129 -3.361 -23.453 1 91.94 71 ALA B CA 1
ATOM 2676 C C . ALA B 1 71 ? 2.234 -2.385 -22.281 1 91.94 71 ALA B C 1
ATOM 2678 O O . ALA B 1 71 ? 3.137 -2.498 -21.438 1 91.94 71 ALA B O 1
ATOM 2679 N N . ASP B 1 72 ? 1.345 -1.504 -22.141 1 92.5 72 ASP B N 1
ATOM 2680 C CA . ASP B 1 72 ? 1.446 -0.45 -21.141 1 92.5 72 ASP B CA 1
ATOM 2681 C C . ASP B 1 72 ? 0.728 -0.847 -19.859 1 92.5 72 ASP B C 1
ATOM 2683 O O . ASP B 1 72 ? 0.566 -0.026 -18.953 1 92.5 72 ASP B O 1
ATOM 2687 N N . LYS B 1 73 ? 0.284 -2.145 -19.797 1 95.44 73 LYS B N 1
ATOM 2688 C CA . LYS B 1 73 ? -0.427 -2.611 -18.609 1 95.44 73 LYS B CA 1
ATOM 2689 C C . LYS B 1 73 ? 0.45 -3.537 -17.781 1 95.44 73 LYS B C 1
ATOM 2691 O O . LYS B 1 73 ? 1.385 -4.152 -18.297 1 95.44 73 LYS B O 1
ATOM 2696 N N . SER B 1 74 ? 0.124 -3.543 -16.562 1 94.31 74 SER B N 1
ATOM 2697 C CA . SER B 1 74 ? 0.867 -4.371 -15.617 1 94.31 74 SER B CA 1
ATOM 2698 C C . SER B 1 74 ? 0.512 -5.844 -15.773 1 94.31 74 SER B C 1
ATOM 2700 O O . SER B 1 74 ? -0.451 -6.188 -16.453 1 94.31 74 SER B O 1
ATOM 2702 N N . THR B 1 75 ? 1.334 -6.73 -15.227 1 95.75 75 THR B N 1
ATOM 2703 C CA . THR B 1 75 ? 1.027 -8.141 -15.016 1 95.75 75 THR B CA 1
ATOM 2704 C C . THR B 1 75 ? 0.98 -8.469 -13.523 1 95.75 75 THR B C 1
ATOM 2706 O O . THR B 1 75 ? 2.008 -8.438 -12.844 1 95.75 75 THR B O 1
ATOM 2709 N N . PRO B 1 76 ? -0.106 -8.664 -13 1 98 76 PRO B N 1
ATOM 2710 C CA . PRO B 1 76 ? -1.426 -8.844 -13.609 1 98 76 PRO B CA 1
ATOM 2711 C C . PRO B 1 76 ? -2.125 -7.512 -13.898 1 98 76 PRO B C 1
ATOM 2713 O O . PRO B 1 76 ? -1.672 -6.461 -13.438 1 98 76 PRO B O 1
ATOM 2716 N N . CYS B 1 77 ? -3.139 -7.484 -14.664 1 98.69 77 CYS B N 1
ATOM 2717 C CA . CYS B 1 77 ? -4.109 -6.41 -14.82 1 98.69 77 CYS B CA 1
ATOM 2718 C C . CYS B 1 77 ? -5.484 -6.965 -15.18 1 98.69 77 CYS B C 1
ATOM 2720 O O . CYS B 1 77 ? -5.605 -8.117 -15.586 1 98.69 77 CYS B O 1
ATOM 2722 N N . LEU B 1 78 ? -6.492 -6.227 -14.938 1 98.81 78 LEU B N 1
ATOM 2723 C CA . LEU B 1 78 ? -7.879 -6.613 -15.188 1 98.81 78 LEU B CA 1
ATOM 2724 C C . LEU B 1 78 ? -8.562 -5.621 -16.125 1 98.81 78 LEU B C 1
ATOM 2726 O O . LEU B 1 78 ? -8.57 -4.418 -15.859 1 98.81 78 LEU B O 1
ATOM 2730 N N . ARG B 1 79 ? -9.023 -6.105 -17.234 1 98.56 79 ARG B N 1
ATOM 2731 C CA . ARG B 1 79 ? -9.867 -5.34 -18.156 1 98.56 79 ARG B CA 1
ATOM 2732 C C . ARG B 1 79 ? -11.344 -5.504 -17.812 1 98.56 79 ARG B C 1
ATOM 2734 O O . ARG B 1 79 ? -11.836 -6.629 -17.688 1 98.56 79 ARG B O 1
ATOM 2741 N N . ILE B 1 80 ? -12.031 -4.418 -17.625 1 98.31 80 ILE B N 1
ATOM 2742 C CA . ILE B 1 80 ? -13.469 -4.41 -17.344 1 98.31 80 ILE B CA 1
ATOM 2743 C C . ILE B 1 80 ? -14.219 -3.775 -18.5 1 98.31 80 ILE B C 1
ATOM 2745 O O . ILE B 1 80 ? -14.062 -2.582 -18.781 1 98.31 80 ILE B O 1
ATOM 2749 N N . PHE B 1 81 ? -15.031 -4.566 -19.156 1 96.94 81 PHE B N 1
ATOM 2750 C CA . PHE B 1 81 ? -15.875 -4.062 -20.234 1 96.94 81 PHE B CA 1
ATOM 2751 C C . PHE B 1 81 ? -17.328 -3.967 -19.781 1 96.94 81 PHE B C 1
ATOM 2753 O O . PHE B 1 81 ? -17.922 -4.961 -19.359 1 96.94 81 PHE B O 1
ATOM 2760 N N . ASP B 1 82 ? -17.812 -2.82 -19.797 1 92.75 82 ASP B N 1
ATOM 2761 C CA . ASP B 1 82 ? -19.219 -2.586 -19.5 1 92.75 82 ASP B CA 1
ATOM 2762 C C . ASP B 1 82 ? -20.031 -2.424 -20.781 1 92.75 82 ASP B C 1
ATOM 2764 O O . ASP B 1 82 ? -20 -1.356 -21.406 1 92.75 82 ASP B O 1
ATOM 2768 N N . ALA B 1 83 ? -20.828 -3.348 -21.078 1 88.81 83 ALA B N 1
ATOM 2769 C CA . ALA B 1 83 ? -21.562 -3.371 -22.344 1 88.81 83 ALA B CA 1
ATOM 2770 C C . ALA B 1 83 ? -22.625 -2.283 -22.375 1 88.81 83 ALA B C 1
ATOM 2772 O O . ALA B 1 83 ? -22.906 -1.7 -23.438 1 88.81 83 ALA B O 1
ATOM 2773 N N . ASP B 1 84 ? -23.297 -2.039 -21.266 1 88.38 84 ASP B N 1
ATOM 2774 C CA . ASP B 1 84 ? -24.359 -1.033 -21.203 1 88.38 84 ASP B CA 1
ATOM 2775 C C . ASP B 1 84 ? -23.797 0.364 -21.484 1 88.38 84 ASP B C 1
ATOM 2777 O O . ASP B 1 84 ? -24.438 1.174 -22.156 1 88.38 84 ASP B O 1
ATOM 2781 N N . LYS B 1 85 ? -22.594 0.6 -20.984 1 85.5 85 LYS B N 1
ATOM 2782 C CA . LYS B 1 85 ? -21.984 1.913 -21.141 1 85.5 85 LYS B CA 1
ATOM 2783 C C . LYS B 1 85 ? -21.062 1.955 -22.359 1 85.5 85 LYS B C 1
ATOM 2785 O O . LYS B 1 85 ? -20.672 3.033 -22.812 1 85.5 85 LYS B O 1
ATOM 2790 N N . GLY B 1 86 ? -20.672 0.825 -22.906 1 90.44 86 GLY B N 1
ATOM 2791 C CA . GLY B 1 86 ? -19.719 0.732 -24.016 1 90.44 86 GLY B CA 1
ATOM 2792 C C . GLY B 1 86 ? -18.328 1.208 -23.641 1 90.44 86 GLY B C 1
ATOM 2793 O O . GLY B 1 86 ? -17.625 1.793 -24.469 1 90.44 86 GLY B O 1
ATOM 2794 N N . THR B 1 87 ? -17.969 1.06 -22.406 1 92.88 87 THR B N 1
ATOM 2795 C CA . THR B 1 87 ? -16.688 1.577 -21.922 1 92.88 87 THR B CA 1
ATOM 2796 C C . THR B 1 87 ? -15.805 0.443 -21.406 1 92.88 87 THR B C 1
ATOM 2798 O O . THR B 1 87 ? -16.297 -0.613 -21.016 1 92.88 87 THR B O 1
ATOM 2801 N N . THR B 1 88 ? -14.492 0.655 -21.516 1 96.88 88 THR B N 1
ATOM 2802 C CA . THR B 1 88 ? -13.484 -0.244 -20.969 1 96.88 88 THR B CA 1
ATOM 2803 C C . THR B 1 88 ? -12.641 0.463 -19.906 1 96.88 88 THR B C 1
ATOM 2805 O O . THR B 1 88 ? -12.203 1.597 -20.109 1 96.88 88 THR B O 1
ATOM 2808 N N . ARG B 1 89 ? -12.57 -0.172 -18.797 1 97.25 89 ARG B N 1
ATOM 2809 C CA . ARG B 1 89 ? -11.727 0.319 -17.719 1 97.25 89 ARG B CA 1
ATOM 2810 C C . ARG B 1 89 ? -10.688 -0.721 -17.312 1 97.25 89 ARG B C 1
ATOM 2812 O O . ARG B 1 89 ? -10.805 -1.895 -17.672 1 97.25 89 ARG B O 1
ATOM 2819 N N . TRP B 1 90 ? -9.609 -0.257 -16.594 1 98.25 90 TRP B N 1
ATOM 2820 C CA . TRP B 1 90 ? -8.5 -1.145 -16.266 1 98.25 90 TRP B CA 1
ATOM 2821 C C . TRP B 1 90 ? -8.125 -1.021 -14.789 1 98.25 90 TRP B C 1
ATOM 2823 O O . TRP B 1 90 ? -8.125 0.079 -14.227 1 98.25 90 TRP B O 1
ATOM 2833 N N . ILE B 1 91 ? -7.871 -2.145 -14.156 1 98.56 91 ILE B N 1
ATOM 2834 C CA . ILE B 1 91 ? -7.25 -2.217 -12.844 1 98.56 91 ILE B CA 1
ATOM 2835 C C . ILE B 1 91 ? -5.859 -2.844 -12.961 1 98.56 91 ILE B C 1
ATOM 2837 O O . ILE B 1 91 ? -5.691 -3.865 -13.633 1 98.56 91 ILE B O 1
ATOM 2841 N N . HIS B 1 92 ? -4.871 -2.303 -12.227 1 98.31 92 HIS B N 1
ATOM 2842 C CA . HIS B 1 92 ? -3.482 -2.633 -12.531 1 98.31 92 HIS B CA 1
ATOM 2843 C C . HIS B 1 92 ? -2.816 -3.352 -11.359 1 98.31 92 HIS B C 1
ATOM 2845 O O . HIS B 1 92 ? -1.962 -4.215 -11.562 1 98.31 92 HIS B O 1
ATOM 2851 N N . GLU B 1 93 ? -3.213 -3.037 -10.164 1 97.25 93 GLU B N 1
ATOM 2852 C CA . GLU B 1 93 ? -2.463 -3.506 -9 1 97.25 93 GLU B CA 1
ATOM 2853 C C . GLU B 1 93 ? -3.006 -4.84 -8.5 1 97.25 93 GLU B C 1
ATOM 2855 O O . GLU B 1 93 ? -4.223 -5.035 -8.438 1 97.25 93 GLU B O 1
ATOM 2860 N N . SER B 1 94 ? -2.09 -5.688 -8.062 1 97.81 94 SER B N 1
ATOM 2861 C CA . SER B 1 94 ? -2.434 -7.031 -7.609 1 97.81 94 SER B CA 1
ATOM 2862 C C . SER B 1 94 ? -3.188 -6.988 -6.285 1 97.81 94 SER B C 1
ATOM 2864 O O . SER B 1 94 ? -3.773 -7.988 -5.863 1 97.81 94 SER B O 1
ATOM 2866 N N . THR B 1 95 ? -3.227 -5.867 -5.574 1 97.25 95 THR B N 1
ATOM 2867 C CA . THR B 1 95 ? -4.055 -5.723 -4.383 1 97.25 95 THR B CA 1
ATOM 2868 C C . THR B 1 95 ? -5.422 -5.152 -4.742 1 97.25 95 THR B C 1
ATOM 2870 O O . THR B 1 95 ? -6.422 -5.461 -4.086 1 97.25 95 THR B O 1
ATOM 2873 N N . ALA B 1 96 ? -5.5 -4.344 -5.77 1 98.31 96 ALA B N 1
ATOM 2874 C CA . ALA B 1 96 ? -6.75 -3.713 -6.18 1 98.31 96 ALA B CA 1
ATOM 2875 C C . ALA B 1 96 ? -7.648 -4.699 -6.922 1 98.31 96 ALA B C 1
ATOM 2877 O O . ALA B 1 96 ? -8.875 -4.645 -6.805 1 98.31 96 ALA B O 1
ATOM 2878 N N . ILE B 1 97 ? -7.055 -5.633 -7.656 1 98.81 97 ILE B N 1
ATOM 2879 C CA . ILE B 1 97 ? -7.809 -6.578 -8.469 1 98.81 97 ILE B CA 1
ATOM 2880 C C . ILE B 1 97 ? -8.664 -7.469 -7.57 1 98.81 97 ILE B C 1
ATOM 2882 O O . ILE B 1 97 ? -9.883 -7.516 -7.719 1 98.81 97 ILE B O 1
ATOM 2886 N N . PRO B 1 98 ? -8.07 -8.156 -6.551 1 98.75 98 PRO B N 1
ATOM 2887 C CA . PRO B 1 98 ? -8.914 -8.953 -5.66 1 98.75 98 PRO B CA 1
ATOM 2888 C C . PRO B 1 98 ? -9.938 -8.117 -4.906 1 98.75 98 PRO B C 1
ATOM 2890 O O . PRO B 1 98 ? -11.07 -8.555 -4.703 1 98.75 98 PRO B O 1
ATOM 2893 N N . ALA B 1 99 ? -9.555 -6.914 -4.504 1 97.44 99 ALA B N 1
ATOM 2894 C CA . ALA B 1 99 ? -10.508 -6.043 -3.816 1 97.44 99 ALA B CA 1
ATOM 2895 C C . ALA B 1 99 ? -11.719 -5.754 -4.695 1 97.44 99 ALA B C 1
ATOM 2897 O O . ALA B 1 99 ? -12.859 -5.789 -4.223 1 97.44 99 ALA B O 1
ATOM 2898 N N . TYR B 1 100 ? -11.523 -5.484 -5.965 1 98.5 100 TYR B N 1
ATOM 2899 C CA . TYR B 1 100 ? -12.617 -5.266 -6.91 1 98.5 100 TYR B CA 1
ATOM 2900 C C . TYR B 1 100 ? -13.469 -6.52 -7.051 1 98.5 100 TYR B C 1
ATOM 2902 O O . TYR B 1 100 ? -14.703 -6.445 -7.043 1 98.5 100 TYR B O 1
ATOM 2910 N N . LEU B 1 101 ? -12.797 -7.664 -7.172 1 98.56 101 LEU B N 1
ATOM 2911 C CA . LEU B 1 101 ? -13.5 -8.922 -7.422 1 98.56 101 LEU B CA 1
ATOM 2912 C C . LEU B 1 101 ? -14.367 -9.305 -6.227 1 98.56 101 LEU B C 1
ATOM 2914 O O . LEU B 1 101 ? -15.398 -9.953 -6.383 1 98.56 101 LEU B O 1
ATOM 2918 N N . GLU B 1 102 ? -13.969 -8.875 -4.98 1 97.94 102 GLU B N 1
ATOM 2919 C CA . GLU B 1 102 ? -14.82 -9.07 -3.814 1 97.94 102 GLU B CA 1
ATOM 2920 C C . GLU B 1 102 ? -16.203 -8.461 -4.031 1 97.94 102 GLU B C 1
ATOM 2922 O O . GLU B 1 102 ? -17.219 -9.055 -3.664 1 97.94 102 GLU B O 1
ATOM 2927 N N . ASP B 1 103 ? -16.203 -7.273 -4.648 1 96.81 103 ASP B N 1
ATOM 2928 C CA . ASP B 1 103 ? -17.438 -6.547 -4.863 1 96.81 103 ASP B CA 1
ATOM 2929 C C . ASP B 1 103 ? -18.172 -7.059 -6.105 1 96.81 103 ASP B C 1
ATOM 2931 O O . ASP B 1 103 ? -19.406 -7.102 -6.137 1 96.81 103 ASP B O 1
ATOM 2935 N N . ALA B 1 104 ? -17.422 -7.473 -7.094 1 97.38 104 ALA B N 1
ATOM 2936 C CA . ALA B 1 104 ? -18 -7.855 -8.383 1 97.38 104 ALA B CA 1
ATOM 2937 C C . ALA B 1 104 ? -18.625 -9.242 -8.312 1 97.38 104 ALA B C 1
ATOM 2939 O O . ALA B 1 104 ? -19.516 -9.57 -9.094 1 97.38 104 ALA B O 1
ATOM 2940 N N . TYR B 1 105 ? -18.141 -10.086 -7.383 1 97.44 105 TYR B N 1
ATOM 2941 C CA . TYR B 1 105 ? -18.656 -11.445 -7.227 1 97.44 105 TYR B CA 1
ATOM 2942 C C . TYR B 1 105 ? -19.125 -11.688 -5.801 1 97.44 105 TYR B C 1
ATOM 2944 O O . TYR B 1 105 ? -18.594 -12.555 -5.102 1 97.44 105 TYR B O 1
ATOM 2952 N N . PRO B 1 106 ? -20.188 -11.062 -5.398 1 95.69 106 PRO B N 1
ATOM 2953 C CA . PRO B 1 106 ? -20.656 -11.117 -4.012 1 95.69 106 PRO B CA 1
ATOM 2954 C C . PRO B 1 106 ? -21.281 -12.461 -3.65 1 95.69 106 PRO B C 1
ATOM 2956 O O . PRO B 1 106 ? -21.438 -12.773 -2.469 1 95.69 106 PRO B O 1
ATOM 2959 N N . ASP B 1 107 ? -21.625 -13.273 -4.637 1 96.25 107 ASP B N 1
ATOM 2960 C CA . ASP B 1 107 ? -22.297 -14.555 -4.391 1 96.25 107 ASP B CA 1
ATOM 2961 C C . ASP B 1 107 ? -21.281 -15.641 -4.039 1 96.25 107 ASP B C 1
ATOM 2963 O O . ASP B 1 107 ? -21.672 -16.734 -3.598 1 96.25 107 ASP B O 1
ATOM 2967 N N . PHE B 1 108 ? -20 -15.352 -4.219 1 97.44 108 PHE B N 1
ATOM 2968 C CA . PHE B 1 108 ? -18.906 -16.234 -3.822 1 97.44 108 PHE B CA 1
ATOM 2969 C C . PHE B 1 108 ? -18.469 -15.953 -2.393 1 97.44 108 PHE B C 1
ATOM 2971 O O . PHE B 1 108 ? -18.781 -14.898 -1.84 1 97.44 108 PHE B O 1
ATOM 2978 N N . PRO B 1 109 ? -17.812 -16.906 -1.751 1 97.12 109 PRO B N 1
ATOM 2979 C CA . PRO B 1 109 ? -17.375 -16.672 -0.371 1 97.12 109 PRO B CA 1
ATOM 2980 C C . PRO B 1 109 ? -16.5 -15.43 -0.227 1 97.12 109 PRO B C 1
ATOM 2982 O O . PRO B 1 109 ? -15.586 -15.219 -1.02 1 97.12 109 PRO B O 1
ATOM 2985 N N . PRO B 1 110 ? -16.828 -14.594 0.751 1 98 110 PRO B N 1
ATOM 2986 C CA . PRO B 1 110 ? -16.016 -13.391 0.961 1 98 110 PRO B CA 1
ATOM 2987 C C . PRO B 1 110 ? -14.648 -13.688 1.557 1 98 110 PRO B C 1
ATOM 2989 O O . PRO B 1 110 ? -14.523 -14.555 2.428 1 98 110 PRO B O 1
ATOM 2992 N N . LEU B 1 111 ? -13.68 -13.008 1.104 1 98.75 111 LEU B N 1
ATOM 2993 C CA . LEU B 1 111 ? -12.336 -13.164 1.637 1 98.75 111 LEU B CA 1
ATOM 2994 C C . LEU B 1 111 ? -11.938 -11.953 2.473 1 98.75 111 LEU B C 1
ATOM 2996 O O . LEU B 1 111 ? -10.742 -11.695 2.672 1 98.75 111 LEU B O 1
ATOM 3000 N N . GLN B 1 112 ? -12.875 -11.188 2.895 1 98.5 112 GLN B N 1
ATOM 3001 C CA . GLN B 1 112 ? -12.75 -10.117 3.881 1 98.5 112 GLN B CA 1
ATOM 3002 C C . GLN B 1 112 ? -14.062 -9.883 4.617 1 98.5 112 GLN B C 1
ATOM 3004 O O . GLN B 1 112 ? -15.133 -10.242 4.117 1 98.5 112 GLN B O 1
ATOM 3009 N N . SER B 1 113 ? -13.945 -9.305 5.762 1 98 113 SER B N 1
ATOM 3010 C CA . SER B 1 113 ? -15.117 -8.969 6.57 1 98 113 SER B CA 1
ATOM 3011 C C . SER B 1 113 ? -15.852 -7.758 6.004 1 98 113 SER B C 1
ATOM 3013 O O . SER B 1 113 ? -15.258 -6.941 5.293 1 98 113 SER B O 1
ATOM 3015 N N . ARG B 1 114 ? -17.125 -7.668 6.297 1 95.81 114 ARG B N 1
ATOM 3016 C CA . ARG B 1 114 ? -17.906 -6.48 5.949 1 95.81 114 ARG B CA 1
ATOM 3017 C C . ARG B 1 114 ? -17.875 -5.457 7.082 1 95.81 114 ARG B C 1
ATOM 3019 O O . ARG B 1 114 ? -18.281 -4.305 6.895 1 95.81 114 ARG B O 1
ATOM 3026 N N . ASP B 1 115 ? -17.375 -5.906 8.25 1 96.81 115 ASP B N 1
ATOM 3027 C CA . ASP B 1 115 ? -17.25 -4.984 9.375 1 96.81 115 ASP B CA 1
ATOM 3028 C C . ASP B 1 115 ? -16.219 -3.902 9.094 1 96.81 115 ASP B C 1
ATOM 3030 O O . ASP B 1 115 ? -15.086 -4.207 8.703 1 96.81 115 ASP B O 1
ATOM 3034 N N . ILE B 1 116 ? -16.594 -2.672 9.289 1 96.88 116 ILE B N 1
ATOM 3035 C CA . ILE B 1 116 ? -15.742 -1.564 8.852 1 96.88 116 ILE B CA 1
ATOM 3036 C C . ILE B 1 116 ? -14.469 -1.521 9.688 1 96.88 116 ILE B C 1
ATOM 3038 O O . ILE B 1 116 ? -13.414 -1.11 9.203 1 96.88 116 ILE B O 1
ATOM 3042 N N . VAL B 1 117 ? -14.492 -1.979 10.969 1 97.56 117 VAL B N 1
ATOM 3043 C CA . VAL B 1 117 ? -13.305 -2.016 11.805 1 97.56 117 VAL B CA 1
ATOM 3044 C C . VAL B 1 117 ? -12.352 -3.1 11.305 1 97.56 117 VAL B C 1
ATOM 3046 O O . VAL B 1 117 ? -11.156 -2.854 11.133 1 97.56 117 VAL B O 1
ATOM 3049 N N . GLU B 1 118 ? -12.914 -4.297 11.055 1 98.25 118 GLU B N 1
ATOM 3050 C CA . GLU B 1 118 ? -12.109 -5.41 10.555 1 98.25 118 GLU B CA 1
ATOM 3051 C C . GLU B 1 118 ? -11.477 -5.07 9.211 1 98.25 118 GLU B C 1
ATOM 3053 O O . GLU B 1 118 ? -10.336 -5.441 8.945 1 98.25 118 GLU B O 1
ATOM 3058 N N . ARG B 1 119 ? -12.195 -4.359 8.375 1 98.06 119 ARG B N 1
ATOM 3059 C CA . ARG B 1 119 ? -11.664 -3.955 7.074 1 98.06 119 ARG B CA 1
ATOM 3060 C C . ARG B 1 119 ? -10.508 -2.969 7.238 1 98.06 119 ARG B C 1
ATOM 3062 O O . ARG B 1 119 ? -9.539 -3.006 6.477 1 98.06 119 ARG B O 1
ATOM 3069 N N . ALA B 1 120 ? -10.641 -2.096 8.18 1 98.31 120 ALA B N 1
ATOM 3070 C CA . ALA B 1 120 ? -9.57 -1.131 8.422 1 98.31 120 ALA B CA 1
ATOM 3071 C C . ALA B 1 120 ? -8.32 -1.824 8.953 1 98.31 120 ALA B C 1
ATOM 3073 O O . ALA B 1 120 ? -7.203 -1.49 8.555 1 98.31 120 ALA B O 1
ATOM 3074 N N . ILE B 1 121 ? -8.516 -2.76 9.812 1 98.62 121 ILE B N 1
ATOM 3075 C CA . ILE B 1 121 ? -7.387 -3.523 10.336 1 98.62 121 ILE B CA 1
ATOM 3076 C C . ILE B 1 121 ? -6.746 -4.328 9.211 1 98.62 121 ILE B C 1
ATOM 3078 O O . ILE B 1 121 ? -5.52 -4.434 9.133 1 98.62 121 ILE B O 1
ATOM 3082 N N . LEU B 1 122 ? -7.578 -4.891 8.367 1 98.75 122 LEU B N 1
ATOM 3083 C CA . LEU B 1 122 ? -7.039 -5.52 7.164 1 98.75 122 LEU B CA 1
ATOM 3084 C C . LEU B 1 122 ? -6.172 -4.539 6.383 1 98.75 122 LEU B C 1
ATOM 3086 O O . LEU B 1 122 ? -5.098 -4.906 5.895 1 98.75 122 LEU B O 1
ATOM 3090 N N . GLY B 1 123 ? -6.656 -3.309 6.27 1 98.38 123 GLY B N 1
ATOM 3091 C CA . GLY B 1 123 ? -5.875 -2.279 5.605 1 98.38 123 GLY B CA 1
ATOM 3092 C C . GLY B 1 123 ? -4.504 -2.078 6.227 1 98.38 123 GLY B C 1
ATOM 3093 O O . GLY B 1 123 ? -3.512 -1.927 5.512 1 98.38 123 GLY B O 1
ATOM 3094 N N . ASP B 1 124 ? -4.414 -2.111 7.586 1 98.56 124 ASP B N 1
ATOM 3095 C CA . ASP B 1 124 ? -3.141 -2.035 8.297 1 98.56 124 ASP B CA 1
ATOM 3096 C C . ASP B 1 124 ? -2.209 -3.172 7.879 1 98.56 124 ASP B C 1
ATOM 3098 O O . ASP B 1 124 ? -1.047 -2.936 7.539 1 98.56 124 ASP B O 1
ATOM 3102 N N . ILE B 1 125 ? -2.781 -4.312 7.914 1 98.81 125 ILE B N 1
ATOM 3103 C CA . ILE B 1 125 ? -2.006 -5.527 7.664 1 98.81 125 ILE B CA 1
ATOM 3104 C C . ILE B 1 125 ? -1.503 -5.531 6.223 1 98.81 125 ILE B C 1
ATOM 3106 O O . ILE B 1 125 ? -0.325 -5.797 5.973 1 98.81 125 ILE B O 1
ATOM 3110 N N . MET B 1 126 ? -2.373 -5.172 5.277 1 98.44 126 MET B N 1
ATOM 3111 C CA . MET B 1 126 ? -2.016 -5.137 3.863 1 98.44 126 MET B CA 1
ATOM 3112 C C . MET B 1 126 ? -0.917 -4.109 3.607 1 98.44 126 MET B C 1
ATOM 3114 O O . MET B 1 126 ? 0.01 -4.363 2.838 1 98.44 126 MET B O 1
ATOM 3118 N N . ALA B 1 127 ? -1.049 -2.971 4.254 1 97.56 127 ALA B N 1
ATOM 3119 C CA . ALA B 1 127 ? -0.021 -1.942 4.117 1 97.56 127 ALA B CA 1
ATOM 3120 C C . ALA B 1 127 ? 1.33 -2.447 4.617 1 97.56 127 ALA B C 1
ATOM 3122 O O . ALA B 1 127 ? 2.363 -2.197 3.99 1 97.56 127 ALA B O 1
ATOM 3123 N N . GLY B 1 128 ? 1.306 -3.166 5.734 1 97.81 128 GLY B N 1
ATOM 3124 C CA . GLY B 1 128 ? 2.527 -3.742 6.27 1 97.81 128 GLY B CA 1
ATOM 3125 C C . GLY B 1 128 ? 3.164 -4.762 5.348 1 97.81 128 GLY B C 1
ATOM 3126 O O . GLY B 1 128 ? 4.383 -4.754 5.148 1 97.81 128 GLY B O 1
ATOM 3127 N N . ILE B 1 129 ? 2.344 -5.609 4.766 1 98.5 129 ILE B N 1
ATOM 3128 C CA . ILE B 1 129 ? 2.846 -6.629 3.852 1 98.5 129 ILE B CA 1
ATOM 3129 C C . ILE B 1 129 ? 3.455 -5.965 2.619 1 98.5 129 ILE B C 1
ATOM 3131 O O . ILE B 1 129 ? 4.559 -6.32 2.195 1 98.5 129 ILE B O 1
ATOM 3135 N N . ASN B 1 130 ? 2.746 -5 2.055 1 97.19 130 ASN B N 1
ATOM 3136 C CA . ASN B 1 130 ? 3.236 -4.305 0.869 1 97.19 130 ASN B CA 1
ATOM 3137 C C . ASN B 1 130 ? 4.543 -3.566 1.151 1 97.19 130 ASN B C 1
ATOM 3139 O O . ASN B 1 130 ? 5.457 -3.58 0.326 1 97.19 130 ASN B O 1
ATOM 3143 N N . ALA B 1 131 ? 4.605 -2.924 2.316 1 97 131 ALA B N 1
ATOM 3144 C CA . ALA B 1 131 ? 5.836 -2.236 2.699 1 97 131 ALA B CA 1
ATOM 3145 C C . ALA B 1 131 ? 6.996 -3.219 2.834 1 97 131 ALA B C 1
ATOM 3147 O O . ALA B 1 131 ? 8.109 -2.938 2.387 1 97 131 ALA B O 1
ATOM 3148 N N . ALA B 1 132 ? 6.738 -4.363 3.432 1 97.88 132 ALA B N 1
ATOM 3149 C CA . ALA B 1 132 ? 7.766 -5.391 3.578 1 97.88 132 ALA B CA 1
ATOM 3150 C C . ALA B 1 132 ? 8.25 -5.879 2.217 1 97.88 132 ALA B C 1
ATOM 3152 O O . ALA B 1 132 ? 9.445 -6.125 2.029 1 97.88 132 ALA B O 1
ATOM 3153 N N . GLN B 1 133 ? 7.34 -6.02 1.328 1 97.69 133 GLN B N 1
ATOM 3154 C CA . GLN B 1 133 ? 7.684 -6.445 -0.024 1 97.69 133 GLN B CA 1
ATOM 3155 C C . GLN B 1 133 ? 8.578 -5.418 -0.71 1 97.69 133 GLN B C 1
ATOM 3157 O O . GLN B 1 133 ? 9.516 -5.785 -1.424 1 97.69 133 GLN B O 1
ATOM 3162 N N . ASP B 1 134 ? 8.25 -4.152 -0.534 1 96.88 134 ASP B N 1
ATOM 3163 C CA . ASP B 1 134 ? 9.078 -3.092 -1.092 1 96.88 134 ASP B CA 1
ATOM 3164 C C . ASP B 1 134 ? 10.484 -3.127 -0.5 1 96.88 134 ASP B C 1
ATOM 3166 O O . ASP B 1 134 ? 11.469 -3.002 -1.228 1 96.88 134 ASP B O 1
ATOM 3170 N N . ASP B 1 135 ? 10.555 -3.287 0.854 1 97.56 135 ASP B N 1
ATOM 3171 C CA . ASP B 1 135 ? 11.852 -3.416 1.516 1 97.56 135 ASP B CA 1
ATOM 3172 C C . ASP B 1 135 ? 12.633 -4.605 0.963 1 97.56 135 ASP B C 1
ATOM 3174 O O . ASP B 1 135 ? 13.844 -4.512 0.746 1 97.56 135 ASP B O 1
ATOM 3178 N N . PHE B 1 136 ? 11.953 -5.688 0.707 1 97.62 136 PHE B N 1
ATOM 3179 C CA . PHE B 1 136 ? 12.586 -6.883 0.156 1 97.62 136 PHE B CA 1
ATOM 3180 C C . PHE B 1 136 ? 13.195 -6.59 -1.213 1 97.62 136 PHE B C 1
ATOM 3182 O O . PHE B 1 136 ? 14.289 -7.066 -1.528 1 97.62 136 PHE B O 1
ATOM 3189 N N . SER B 1 137 ? 12.43 -5.91 -2.053 1 96.19 137 SER B N 1
ATOM 3190 C CA . SER B 1 137 ? 12.945 -5.562 -3.375 1 96.19 137 SER B CA 1
ATOM 3191 C C . SER B 1 137 ? 14.273 -4.824 -3.279 1 96.19 137 SER B C 1
ATOM 3193 O O . SER B 1 137 ? 15.188 -5.078 -4.066 1 96.19 137 SER B O 1
ATOM 3195 N N . TYR B 1 138 ? 14.391 -3.939 -2.289 1 97.12 138 TYR B N 1
ATOM 3196 C CA . TYR B 1 138 ? 15.641 -3.201 -2.104 1 97.12 138 TYR B CA 1
ATOM 3197 C C . TYR B 1 138 ? 16.719 -4.094 -1.502 1 97.12 138 TYR B C 1
ATOM 3199 O O . TYR B 1 138 ? 17.906 -3.947 -1.818 1 97.12 138 TYR B O 1
ATOM 3207 N N . TYR B 1 139 ? 16.344 -5.012 -0.631 1 97.44 139 TYR B N 1
ATOM 3208 C CA . TYR B 1 139 ? 17.297 -6.012 -0.164 1 97.44 139 TYR B CA 1
ATOM 3209 C C . TYR B 1 139 ? 17.859 -6.82 -1.33 1 97.44 139 TYR B C 1
ATOM 3211 O O . TYR B 1 139 ? 19.078 -6.891 -1.518 1 97.44 139 TYR B O 1
ATOM 3219 N N . LEU B 1 140 ? 16.953 -7.293 -2.125 1 96.62 140 LEU B N 1
ATOM 3220 C CA . LEU B 1 140 ? 17.312 -8.234 -3.178 1 96.62 140 LEU B CA 1
ATOM 3221 C C . LEU B 1 140 ? 18.156 -7.562 -4.246 1 96.62 140 LEU B C 1
ATOM 3223 O O . LEU B 1 140 ? 19.156 -8.133 -4.719 1 96.62 140 LEU B O 1
ATOM 3227 N N . ARG B 1 141 ? 17.859 -6.355 -4.641 1 95.62 141 ARG B N 1
ATOM 3228 C CA . ARG B 1 141 ? 18.578 -5.672 -5.715 1 95.62 141 ARG B CA 1
ATOM 3229 C C . ARG B 1 141 ? 20.031 -5.422 -5.328 1 95.62 141 ARG B C 1
ATOM 3231 O O . ARG B 1 141 ? 20.906 -5.312 -6.199 1 95.62 141 ARG B O 1
ATOM 3238 N N . HIS B 1 142 ? 20.266 -5.305 -4.016 1 96.94 142 HIS B N 1
ATOM 3239 C CA . HIS B 1 142 ? 21.625 -5.051 -3.545 1 96.94 142 HIS B CA 1
ATOM 3240 C C . HIS B 1 142 ? 22.312 -6.344 -3.145 1 96.94 142 HIS B C 1
ATOM 3242 O O . HIS B 1 142 ? 23.547 -6.406 -3.115 1 96.94 142 HIS B O 1
ATOM 3248 N N . ALA B 1 143 ? 21.531 -7.371 -2.838 1 96.75 143 ALA B N 1
ATOM 3249 C CA . ALA B 1 143 ? 22.078 -8.625 -2.348 1 96.75 143 ALA B CA 1
ATOM 3250 C C . ALA B 1 143 ? 22.391 -9.578 -3.5 1 96.75 143 ALA B C 1
ATOM 3252 O O . ALA B 1 143 ? 23.188 -10.508 -3.352 1 96.75 143 ALA B O 1
ATOM 3253 N N . SER B 1 144 ? 21.75 -9.438 -4.613 1 95.88 144 SER B N 1
ATOM 3254 C CA . SER B 1 144 ? 21.812 -10.422 -5.691 1 95.88 144 SER B CA 1
ATOM 3255 C C . SER B 1 144 ? 22.297 -9.789 -6.992 1 95.88 144 SER B C 1
ATOM 3257 O O . SER B 1 144 ? 21.609 -8.945 -7.574 1 95.88 144 SER B O 1
ATOM 3259 N N . PRO B 1 145 ? 23.359 -10.188 -7.578 1 93.44 145 PRO B N 1
ATOM 3260 C CA . PRO B 1 145 ? 23.797 -9.695 -8.883 1 93.44 145 PRO B CA 1
ATOM 3261 C C . PRO B 1 145 ? 22.844 -10.055 -10.008 1 93.44 145 PRO B C 1
ATOM 3263 O O . PRO B 1 145 ? 22.828 -9.406 -11.055 1 93.44 145 PRO B O 1
ATOM 3266 N N . VAL B 1 146 ? 22.078 -11.055 -9.758 1 90.56 146 VAL B N 1
ATOM 3267 C CA . VAL B 1 146 ? 21.094 -11.477 -10.742 1 90.56 146 VAL B CA 1
ATOM 3268 C C . VAL B 1 146 ? 19.891 -10.547 -10.703 1 90.56 146 VAL B C 1
ATOM 3270 O O . VAL B 1 146 ? 19.453 -10.047 -11.742 1 90.56 146 VAL B O 1
ATOM 3273 N N . ALA B 1 147 ? 19.469 -10.234 -9.477 1 89.81 147 ALA B N 1
ATOM 3274 C CA . ALA B 1 147 ? 18.219 -9.477 -9.312 1 89.81 147 ALA B CA 1
ATOM 3275 C C . ALA B 1 147 ? 18.422 -8.008 -9.664 1 89.81 147 ALA B C 1
ATOM 3277 O O . ALA B 1 147 ? 17.5 -7.344 -10.141 1 89.81 147 ALA B O 1
ATOM 3278 N N . CYS B 1 148 ? 19.656 -7.516 -9.445 1 90.56 148 CYS B N 1
ATOM 3279 C CA . CYS B 1 148 ? 19.906 -6.094 -9.633 1 90.56 148 CYS B CA 1
ATOM 3280 C C . CYS B 1 148 ? 19.641 -5.672 -11.07 1 90.56 148 CYS B C 1
ATOM 3282 O O . CYS B 1 148 ? 19.156 -4.57 -11.32 1 90.56 148 CYS B O 1
ATOM 3284 N N . LYS B 1 149 ? 19.812 -6.566 -12.008 1 84.44 149 LYS B N 1
ATOM 3285 C CA . LYS B 1 149 ? 19.625 -6.273 -13.422 1 84.44 149 LYS B CA 1
ATOM 3286 C C . LYS B 1 149 ? 18.156 -5.98 -13.742 1 84.44 149 LYS B C 1
ATOM 3288 O O . LYS B 1 149 ? 17.859 -5.078 -14.523 1 84.44 149 LYS B O 1
ATOM 3293 N N . TYR B 1 150 ? 17.281 -6.645 -13.086 1 81.94 150 TYR B N 1
ATOM 3294 C CA . TYR B 1 150 ? 15.852 -6.488 -13.328 1 81.94 150 TYR B CA 1
ATOM 3295 C C . TYR B 1 150 ? 15.32 -5.234 -12.648 1 81.94 150 TYR B C 1
ATOM 3297 O O . TYR B 1 150 ? 14.227 -4.762 -12.969 1 81.94 150 TYR B O 1
ATOM 3305 N N . MET B 1 151 ? 16.219 -4.676 -11.805 1 85.5 151 MET B N 1
ATOM 3306 C CA . MET B 1 151 ? 15.703 -3.586 -10.977 1 85.5 151 MET B CA 1
ATOM 3307 C C . MET B 1 151 ? 16.438 -2.287 -11.273 1 85.5 151 MET B C 1
ATOM 3309 O O . MET B 1 151 ? 16.438 -1.361 -10.453 1 85.5 151 MET B O 1
ATOM 3313 N N . GLY B 1 152 ? 17.203 -2.254 -12.312 1 87.06 152 GLY B N 1
ATOM 3314 C CA . GLY B 1 152 ? 17.797 -1.035 -12.828 1 87.06 152 GLY B CA 1
ATOM 3315 C C . GLY B 1 152 ? 19.047 -0.613 -12.07 1 87.06 152 GLY B C 1
ATOM 3316 O O . GLY B 1 152 ? 19.328 0.579 -11.961 1 87.06 152 GLY B O 1
ATOM 3317 N N . LEU B 1 153 ? 19.641 -1.544 -11.414 1 93.31 153 LEU B N 1
ATOM 3318 C CA . LEU B 1 153 ? 20.875 -1.282 -10.688 1 93.31 153 LEU B CA 1
ATOM 3319 C C . LEU B 1 153 ? 22.031 -2.09 -11.281 1 93.31 153 LEU B C 1
ATOM 3321 O O . LEU B 1 153 ? 21.922 -3.305 -11.453 1 93.31 153 LEU B O 1
ATOM 3325 N N . ASP B 1 154 ? 23.109 -1.393 -11.625 1 93.88 154 ASP B N 1
ATOM 3326 C CA . ASP B 1 154 ? 24.297 -2.094 -12.102 1 93.88 154 ASP B CA 1
ATOM 3327 C C . ASP B 1 154 ? 24.922 -2.934 -10.992 1 93.88 154 ASP B C 1
ATOM 3329 O O . ASP B 1 154 ? 24.984 -2.498 -9.836 1 93.88 154 ASP B O 1
ATOM 3333 N N . ALA B 1 155 ? 25.391 -4.059 -11.391 1 93.19 155 ALA B N 1
ATOM 3334 C CA . ALA B 1 155 ? 25.984 -4.973 -10.414 1 93.19 155 ALA B CA 1
ATOM 3335 C C . ALA B 1 155 ? 27.109 -4.297 -9.633 1 93.19 155 ALA B C 1
ATOM 3337 O O . ALA B 1 155 ? 27.281 -4.551 -8.438 1 93.19 155 ALA B O 1
ATOM 3338 N N . ALA B 1 156 ? 27.812 -3.43 -10.203 1 94 156 ALA B N 1
ATOM 3339 C CA . ALA B 1 156 ? 28.953 -2.756 -9.586 1 94 156 ALA B CA 1
ATOM 3340 C C . ALA B 1 156 ? 2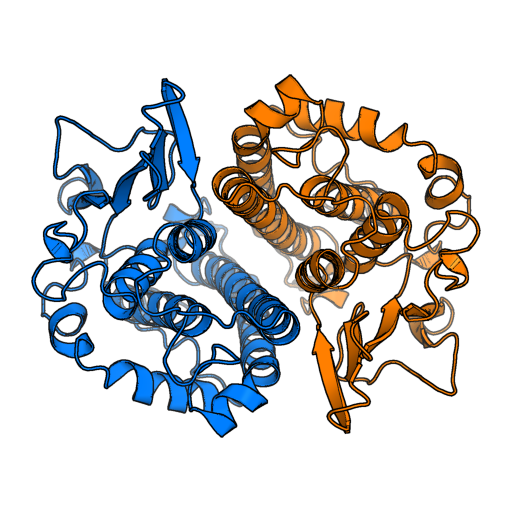8.484 -1.706 -8.578 1 94 156 ALA B C 1
ATOM 3342 O O . ALA B 1 156 ? 29.266 -1.258 -7.738 1 94 156 ALA B O 1
ATOM 3343 N N . ASP B 1 157 ? 27.219 -1.381 -8.641 1 94.88 157 ASP B N 1
ATOM 3344 C CA . ASP B 1 157 ? 26.703 -0.29 -7.816 1 94.88 157 ASP B CA 1
ATOM 3345 C C . ASP B 1 157 ? 25.969 -0.825 -6.594 1 94.88 157 ASP B C 1
ATOM 3347 O O . ASP B 1 157 ? 25.453 -0.05 -5.781 1 94.88 157 ASP B O 1
ATOM 3351 N N . ARG B 1 158 ? 25.953 -2.121 -6.477 1 95.44 158 ARG B N 1
ATOM 3352 C CA . ARG B 1 158 ? 25.281 -2.725 -5.332 1 95.44 158 ARG B CA 1
ATOM 3353 C C . ARG B 1 158 ? 26.016 -2.408 -4.031 1 95.44 158 ARG B C 1
ATOM 3355 O O . ARG B 1 158 ? 27.219 -2.172 -4.039 1 95.44 158 ARG B O 1
ATOM 3362 N N . SER B 1 159 ? 25.297 -2.34 -2.965 1 96.44 159 SER B N 1
ATOM 3363 C CA . SER B 1 159 ? 25.812 -2.09 -1.624 1 96.44 159 SER B CA 1
ATOM 3364 C C . SER B 1 159 ? 25.281 -3.109 -0.624 1 96.44 159 SER B C 1
ATOM 3366 O O . SER B 1 159 ? 24.078 -3.117 -0.318 1 96.44 159 SER B O 1
ATOM 3368 N N . HIS B 1 160 ? 26.219 -3.887 -0.032 1 96.25 160 HIS B N 1
ATOM 3369 C CA . HIS B 1 160 ? 25.812 -4.883 0.955 1 96.25 160 HIS B CA 1
ATOM 3370 C C . HIS B 1 160 ? 25.219 -4.219 2.199 1 96.25 160 HIS B C 1
ATOM 3372 O O . HIS B 1 160 ? 24.312 -4.758 2.822 1 96.25 160 HIS B O 1
ATOM 3378 N N . LYS B 1 161 ? 25.75 -3.033 2.518 1 95.94 161 LYS B N 1
ATOM 3379 C CA . LYS B 1 161 ? 25.219 -2.295 3.66 1 95.94 161 LYS B CA 1
ATOM 3380 C C . LYS B 1 161 ? 23.781 -1.821 3.395 1 95.94 161 LYS B C 1
ATOM 3382 O O . LYS B 1 161 ? 22.938 -1.866 4.285 1 95.94 161 LYS B O 1
ATOM 3387 N N . ALA B 1 162 ? 23.516 -1.421 2.186 1 96.06 162 ALA B N 1
ATOM 3388 C CA . ALA B 1 162 ? 22.156 -1.056 1.792 1 96.06 162 ALA B CA 1
ATOM 3389 C C . ALA B 1 162 ? 21.219 -2.258 1.876 1 96.06 162 ALA B C 1
ATOM 3391 O O . ALA B 1 162 ? 20.078 -2.139 2.348 1 96.06 162 ALA B O 1
ATOM 3392 N N . ALA B 1 163 ? 21.734 -3.398 1.434 1 97.31 163 ALA B N 1
ATOM 3393 C CA . ALA B 1 163 ? 20.953 -4.629 1.497 1 97.31 163 ALA B CA 1
ATOM 3394 C C . ALA B 1 163 ? 20.578 -4.969 2.938 1 97.31 163 ALA B C 1
ATOM 3396 O O . ALA B 1 163 ? 19.422 -5.273 3.229 1 97.31 163 ALA B O 1
ATOM 3397 N N . LEU B 1 164 ? 21.531 -4.871 3.809 1 96.62 164 LEU B N 1
ATOM 3398 C CA . LEU B 1 164 ? 21.297 -5.227 5.207 1 96.62 164 LEU B CA 1
ATOM 3399 C C . LEU B 1 164 ? 20.312 -4.266 5.859 1 96.62 164 LEU B C 1
ATOM 3401 O O . LEU B 1 164 ? 19.469 -4.68 6.664 1 96.62 164 LEU B O 1
ATOM 3405 N N . ASN B 1 165 ? 20.453 -3.018 5.555 1 96.75 165 ASN B N 1
ATOM 3406 C CA . ASN B 1 165 ? 19.484 -2.041 6.055 1 96.75 165 ASN B CA 1
ATOM 3407 C C . ASN B 1 165 ? 18.078 -2.359 5.586 1 96.75 165 ASN B C 1
ATOM 3409 O O . ASN B 1 165 ? 17.141 -2.338 6.383 1 96.75 165 ASN B O 1
ATOM 3413 N N . ALA B 1 166 ? 17.938 -2.648 4.297 1 97.25 166 ALA B N 1
ATOM 3414 C CA . ALA B 1 166 ? 16.625 -2.971 3.74 1 97.25 166 ALA B CA 1
ATOM 3415 C C . ALA B 1 166 ? 16.062 -4.238 4.371 1 97.25 166 ALA B C 1
ATOM 3417 O O . ALA B 1 166 ? 14.859 -4.32 4.645 1 97.25 166 ALA B O 1
ATOM 3418 N N . LYS B 1 167 ? 16.891 -5.203 4.605 1 97.06 167 LYS B N 1
ATOM 3419 C CA . LYS B 1 167 ? 16.484 -6.434 5.27 1 97.06 167 LYS B CA 1
ATOM 3420 C C . LYS B 1 167 ? 15.953 -6.152 6.676 1 97.06 167 LYS B C 1
ATOM 3422 O O . LYS B 1 167 ? 14.938 -6.719 7.09 1 97.06 167 LYS B O 1
ATOM 3427 N N . ALA B 1 168 ? 16.656 -5.297 7.398 1 96 168 ALA B N 1
ATOM 3428 C CA . ALA B 1 168 ? 16.234 -4.922 8.742 1 96 168 ALA B CA 1
ATOM 3429 C C . ALA B 1 168 ? 14.867 -4.246 8.719 1 96 168 ALA B C 1
ATOM 3431 O O . ALA B 1 168 ? 14.008 -4.527 9.555 1 96 168 ALA B O 1
ATOM 3432 N N . GLN B 1 169 ? 14.664 -3.375 7.727 1 96.06 169 GLN B N 1
ATOM 3433 C CA . GLN B 1 169 ? 13.375 -2.707 7.582 1 96.06 169 GLN B CA 1
ATOM 3434 C C . GLN B 1 169 ? 12.273 -3.709 7.262 1 96.06 169 GLN B C 1
ATOM 3436 O O . GLN B 1 169 ? 11.164 -3.613 7.793 1 96.06 169 GLN B O 1
ATOM 3441 N N . MET B 1 170 ? 12.578 -4.645 6.355 1 97.12 170 MET B N 1
ATOM 3442 C CA . MET B 1 170 ? 11.633 -5.703 6.012 1 97.12 170 MET B CA 1
ATOM 3443 C C . MET B 1 170 ? 11.188 -6.469 7.254 1 97.12 170 MET B C 1
ATOM 3445 O O . MET B 1 170 ? 9.992 -6.699 7.453 1 97.12 170 MET B O 1
ATOM 3449 N N . HIS B 1 171 ? 12.125 -6.82 8.109 1 96.75 171 HIS B N 1
ATOM 3450 C CA . HIS B 1 171 ? 11.836 -7.562 9.328 1 96.75 171 HIS B CA 1
ATOM 3451 C C . HIS B 1 171 ? 10.945 -6.758 10.266 1 96.75 171 HIS B C 1
ATOM 3453 O O . HIS B 1 171 ? 10.008 -7.297 10.859 1 96.75 171 HIS B O 1
ATOM 3459 N N . GLN B 1 172 ? 11.219 -5.512 10.367 1 94.62 172 GLN B N 1
ATOM 3460 C CA . GLN B 1 172 ? 10.398 -4.652 11.211 1 94.62 172 GLN B CA 1
ATOM 3461 C C . GLN B 1 172 ? 8.961 -4.59 10.711 1 94.62 172 GLN B C 1
ATOM 3463 O O . GLN B 1 172 ? 8.023 -4.625 11.5 1 94.62 172 GLN B O 1
ATOM 3468 N N . CYS B 1 173 ? 8.797 -4.531 9.414 1 96.12 173 CYS B N 1
ATOM 3469 C CA . CYS B 1 173 ? 7.465 -4.496 8.828 1 96.12 173 CYS B CA 1
ATOM 3470 C C . CYS B 1 173 ? 6.719 -5.801 9.086 1 96.12 173 CYS B C 1
ATOM 3472 O O . CYS B 1 173 ? 5.531 -5.785 9.406 1 96.12 173 CYS B O 1
ATOM 3474 N N . LEU B 1 174 ? 7.422 -6.902 8.961 1 98.06 174 LEU B N 1
ATOM 3475 C CA . LEU B 1 174 ? 6.793 -8.203 9.164 1 98.06 174 LEU B CA 1
ATOM 3476 C C . LEU B 1 174 ? 6.391 -8.383 10.625 1 98.06 174 LEU B C 1
ATOM 3478 O O . LEU B 1 174 ? 5.359 -9 10.914 1 98.06 174 LEU B O 1
ATOM 3482 N N . VAL B 1 175 ? 7.176 -7.832 11.523 1 96.56 175 VAL B N 1
ATOM 3483 C CA . VAL B 1 175 ? 6.82 -7.871 12.938 1 96.56 175 VAL B CA 1
ATOM 3484 C C . VAL B 1 175 ? 5.555 -7.051 13.18 1 96.56 175 VAL B C 1
ATOM 3486 O O . VAL B 1 175 ? 4.672 -7.469 13.93 1 96.56 175 VAL B O 1
ATOM 3489 N N . LYS B 1 176 ? 5.418 -5.93 12.547 1 96.12 176 LYS B N 1
ATOM 3490 C CA . LYS B 1 176 ? 4.199 -5.133 12.641 1 96.12 176 LYS B CA 1
ATOM 3491 C C . LYS B 1 176 ? 2.994 -5.906 12.117 1 96.12 176 LYS B C 1
ATOM 3493 O O . LYS B 1 176 ? 1.928 -5.898 12.734 1 96.12 176 LYS B O 1
ATOM 3498 N N . VAL B 1 177 ? 3.197 -6.535 10.984 1 98.12 177 VAL B N 1
ATOM 3499 C CA . VAL B 1 177 ? 2.127 -7.332 10.398 1 98.12 177 VAL B CA 1
ATOM 3500 C C . VAL B 1 177 ? 1.656 -8.391 11.391 1 98.12 177 VAL B C 1
ATOM 3502 O O . VAL B 1 177 ? 0.455 -8.531 11.633 1 98.12 177 VAL B O 1
ATOM 3505 N N . GLN B 1 178 ? 2.615 -9.102 11.977 1 98.25 178 GLN B N 1
ATOM 3506 C CA . GLN B 1 178 ? 2.293 -10.117 12.977 1 98.25 178 GLN B CA 1
ATOM 3507 C C . GLN B 1 178 ? 1.535 -9.508 14.156 1 98.25 178 GLN B C 1
ATOM 3509 O O . GLN B 1 178 ? 0.55 -10.086 14.625 1 98.25 178 GLN B O 1
ATOM 3514 N N . THR B 1 179 ? 1.963 -8.359 14.594 1 97.25 179 THR B N 1
ATOM 3515 C CA . THR B 1 179 ? 1.359 -7.695 15.742 1 97.25 179 THR B CA 1
ATOM 3516 C C . THR B 1 179 ? -0.068 -7.258 15.43 1 97.25 179 THR B C 1
ATOM 3518 O O . THR B 1 179 ? -0.985 -7.496 16.219 1 97.25 179 THR B O 1
ATOM 3521 N N . TRP B 1 180 ? -0.262 -6.672 14.305 1 97.94 180 TRP B N 1
ATOM 3522 C CA . TRP B 1 180 ? -1.573 -6.156 13.922 1 97.94 180 TRP B CA 1
ATOM 3523 C C . TRP B 1 180 ? -2.543 -7.297 13.633 1 97.94 180 TRP B C 1
ATOM 3525 O O . TRP B 1 180 ? -3.756 -7.145 13.789 1 97.94 180 TRP B O 1
ATOM 3535 N N . ALA B 1 181 ? -2.014 -8.445 13.227 1 98.44 181 ALA B N 1
ATOM 3536 C CA . ALA B 1 181 ? -2.85 -9.602 12.906 1 98.44 181 ALA B CA 1
ATOM 3537 C C . ALA B 1 181 ? -3 -10.523 14.109 1 98.44 181 ALA B C 1
ATOM 3539 O O . ALA B 1 181 ? -3.631 -11.578 14.023 1 98.44 181 ALA B O 1
ATOM 3540 N N . SER B 1 182 ? -2.43 -10.195 15.25 1 97.81 182 SER B N 1
ATOM 3541 C CA . SER B 1 182 ? -2.297 -11.109 16.391 1 97.81 182 SER B CA 1
ATOM 3542 C C . SER B 1 182 ? -3.654 -11.633 16.844 1 97.81 182 SER B C 1
ATOM 3544 O O . SER B 1 182 ? -3.807 -12.82 17.109 1 97.81 182 SER B O 1
ATOM 3546 N N . ASP B 1 183 ? -4.672 -10.727 16.922 1 96.94 183 ASP B N 1
ATOM 3547 C CA . ASP B 1 183 ? -5.996 -11.141 17.359 1 96.94 183 ASP B CA 1
ATOM 3548 C C . ASP B 1 183 ? -6.59 -12.188 16.422 1 96.94 183 ASP B C 1
ATOM 3550 O O . ASP B 1 183 ? -7.125 -13.203 16.875 1 96.94 183 ASP B O 1
ATOM 3554 N N . SER B 1 184 ? -6.5 -11.953 15.148 1 98.12 184 SER B N 1
ATOM 3555 C CA . SER B 1 184 ? -7.039 -12.883 14.164 1 98.12 184 SER B CA 1
ATOM 3556 C C . SER B 1 184 ? -6.262 -14.195 14.156 1 98.12 184 SER B C 1
ATOM 3558 O O . SER B 1 184 ? -6.855 -15.273 14.07 1 98.12 184 SER B O 1
ATOM 3560 N N . LEU B 1 185 ? -4.965 -14.086 14.219 1 98.44 185 LEU B N 1
ATOM 3561 C CA . LEU B 1 185 ? -4.121 -15.281 14.25 1 98.44 185 LEU B CA 1
ATOM 3562 C C . LEU B 1 185 ? -4.477 -16.172 15.438 1 98.44 185 LEU B C 1
ATOM 3564 O O . LEU B 1 185 ? -4.566 -17.391 15.297 1 98.44 185 LEU B O 1
ATOM 3568 N N . GLU B 1 186 ? -4.668 -15.547 16.547 1 97.5 186 GLU B N 1
ATOM 3569 C CA . GLU B 1 186 ? -5 -16.297 17.766 1 97.5 186 GLU B CA 1
ATOM 3570 C C . GLU B 1 186 ? -6.375 -16.938 17.641 1 97.5 186 GLU B C 1
ATOM 3572 O O . GLU B 1 186 ? -6.559 -18.094 18.031 1 97.5 186 GLU B O 1
ATOM 3577 N N . LYS B 1 187 ? -7.316 -16.234 17.094 1 97.38 187 LYS B N 1
ATOM 3578 C CA . LYS B 1 187 ? -8.711 -16.672 17.062 1 97.38 187 LYS B CA 1
ATOM 3579 C C . LYS B 1 187 ? -8.93 -17.688 15.953 1 97.38 187 LYS B C 1
ATOM 3581 O O . LYS B 1 187 ? -9.68 -18.656 16.125 1 97.38 187 LYS B O 1
ATOM 3586 N N . THR B 1 188 ? -8.305 -17.5 14.797 1 98 188 THR B N 1
ATOM 3587 C CA . THR B 1 188 ? -8.703 -18.297 13.641 1 98 188 THR B CA 1
ATOM 3588 C C . THR B 1 188 ? -7.504 -19.016 13.031 1 98 188 THR B C 1
ATOM 3590 O O . THR B 1 188 ? -7.664 -19.938 12.242 1 98 188 THR B O 1
ATOM 3593 N N . GLY B 1 189 ? -6.312 -18.484 13.352 1 98.25 189 GLY B N 1
ATOM 3594 C CA . GLY B 1 189 ? -5.117 -19.016 12.727 1 98.25 189 GLY B CA 1
ATOM 3595 C C . GLY B 1 189 ? -4.773 -18.328 11.414 1 98.25 189 GLY B C 1
ATOM 3596 O O . GLY B 1 189 ? -3.777 -18.672 10.773 1 98.25 189 GLY B O 1
ATOM 3597 N N . TRP B 1 190 ? -5.566 -17.344 11 1 98.88 190 TRP B N 1
ATOM 3598 C CA . TRP B 1 190 ? -5.355 -16.672 9.734 1 98.88 190 TRP B CA 1
ATOM 3599 C C . TRP B 1 190 ? -5.07 -15.188 9.953 1 98.88 190 TRP B C 1
ATOM 3601 O O . TRP B 1 190 ? -5.32 -14.648 11.031 1 98.88 190 TRP B O 1
ATOM 3611 N N . LEU B 1 191 ? -4.535 -14.531 8.961 1 98.94 191 LEU B N 1
ATOM 3612 C CA . LEU B 1 191 ? -4.121 -13.133 9.047 1 98.94 191 LEU B CA 1
ATOM 3613 C C . LEU B 1 191 ? -5.316 -12.203 8.891 1 98.94 191 LEU B C 1
ATOM 3615 O O . LEU B 1 191 ? -5.387 -11.164 9.547 1 98.94 191 LEU B O 1
ATOM 3619 N N . THR B 1 192 ? -6.223 -12.555 7.977 1 98.88 192 THR B N 1
ATOM 3620 C CA . THR B 1 192 ? -7.332 -11.672 7.641 1 98.88 192 THR B CA 1
ATOM 3621 C C . THR B 1 192 ? -8.328 -11.594 8.789 1 98.88 192 THR B C 1
ATOM 3623 O O . THR B 1 192 ? -8.906 -12.609 9.188 1 98.88 192 THR B O 1
ATOM 3626 N N . PRO B 1 193 ? -8.555 -10.406 9.312 1 98.62 193 PRO B N 1
ATOM 3627 C CA . PRO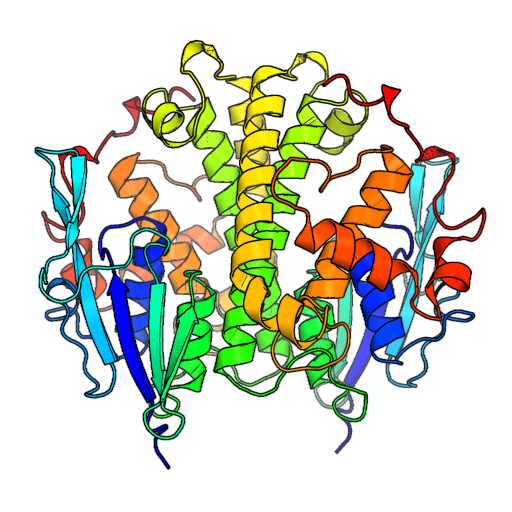 B 1 193 ? -9.453 -10.289 10.461 1 98.62 193 PRO B CA 1
ATOM 3628 C C . PRO B 1 193 ? -10.922 -10.406 10.078 1 98.62 193 PRO B C 1
ATOM 3630 O O . PRO B 1 193 ? -11.305 -10.023 8.969 1 98.62 193 PRO B O 1
ATOM 3633 N N . GLY B 1 194 ? -11.758 -10.922 10.984 1 98.06 194 GLY B N 1
ATOM 3634 C CA . GLY B 1 194 ? -13.211 -10.867 10.867 1 98.06 194 GLY B CA 1
ATOM 3635 C C . GLY B 1 194 ? -13.789 -12.031 10.086 1 98.06 194 GLY B C 1
ATOM 3636 O O . GLY B 1 194 ? -15 -12.109 9.891 1 98.06 194 GLY B O 1
ATOM 3637 N N . ILE B 1 195 ? -12.922 -12.93 9.57 1 98.25 195 ILE B N 1
ATOM 3638 C CA . ILE B 1 195 ? -13.414 -14.133 8.914 1 98.25 195 ILE B CA 1
ATOM 3639 C C . ILE B 1 195 ? -12.664 -15.352 9.453 1 98.25 195 ILE B C 1
ATOM 3641 O O . ILE B 1 195 ? -11.578 -15.219 10.016 1 98.25 195 ILE B O 1
ATOM 3645 N N . ALA B 1 196 ? -13.148 -16.5 9.266 1 97.62 196 ALA B N 1
ATOM 3646 C CA . ALA B 1 196 ? -12.602 -17.719 9.867 1 97.62 196 ALA B CA 1
ATOM 3647 C C . ALA B 1 196 ? -11.789 -18.516 8.852 1 97.62 196 ALA B C 1
ATOM 3649 O O . ALA B 1 196 ? -11.328 -19.609 9.148 1 97.62 196 ALA B O 1
ATOM 3650 N N . THR B 1 197 ? -11.641 -18.078 7.715 1 98 197 THR B N 1
ATOM 3651 C CA . THR B 1 197 ? -10.898 -18.688 6.613 1 98 197 THR B CA 1
ATOM 3652 C C . THR B 1 197 ? -9.758 -17.781 6.152 1 98 197 THR B C 1
ATOM 3654 O O . THR B 1 197 ? -9.695 -16.609 6.539 1 98 197 THR B O 1
ATOM 3657 N N . PRO B 1 198 ? -8.758 -18.328 5.363 1 98.75 198 PRO B N 1
ATOM 3658 C CA . PRO B 1 198 ? -7.801 -17.391 4.762 1 98.75 198 PRO B CA 1
ATOM 3659 C C . PRO B 1 198 ? -8.477 -16.344 3.889 1 98.75 198 PRO B C 1
ATOM 3661 O O . PRO B 1 198 ? -9.445 -16.625 3.195 1 98.75 198 PRO B O 1
ATOM 3664 N N . GLY B 1 199 ? -7.977 -15.188 3.949 1 98.81 199 GLY B N 1
ATOM 3665 C CA . GLY B 1 199 ? -8.539 -14.086 3.189 1 98.81 199 GLY B CA 1
ATOM 3666 C C . GLY B 1 199 ? -7.492 -13.281 2.443 1 98.81 199 GLY B C 1
ATOM 3667 O O . GLY B 1 199 ? -6.48 -13.828 1.998 1 98.81 199 GLY B O 1
ATOM 3668 N N . LEU B 1 200 ? -7.73 -12.039 2.258 1 98.88 200 LEU B N 1
ATOM 3669 C CA . LEU B 1 200 ? -6.926 -11.188 1.39 1 98.88 200 LEU B CA 1
ATOM 3670 C C . LEU B 1 200 ? -5.516 -11.023 1.946 1 98.88 200 LEU B C 1
ATOM 3672 O O . LEU B 1 200 ? -4.543 -11.016 1.19 1 98.88 200 LEU B O 1
ATOM 3676 N N . ALA B 1 201 ? -5.383 -10.844 3.225 1 98.94 201 ALA B N 1
ATOM 3677 C CA . ALA B 1 201 ? -4.047 -10.703 3.799 1 98.94 201 ALA B CA 1
ATOM 3678 C C . ALA B 1 201 ? -3.252 -11.992 3.658 1 98.94 201 ALA B C 1
ATOM 3680 O O . ALA B 1 201 ? -2.043 -11.961 3.412 1 98.94 201 ALA B O 1
ATOM 3681 N N . ASP B 1 202 ? -3.914 -13.086 3.791 1 98.94 202 ASP B N 1
ATOM 3682 C CA . ASP B 1 202 ? -3.268 -14.391 3.717 1 98.94 202 ASP B CA 1
ATOM 3683 C C . ASP B 1 202 ? -2.689 -14.641 2.326 1 98.94 202 ASP B C 1
ATOM 3685 O O . ASP B 1 202 ? -1.527 -15.031 2.191 1 98.94 202 ASP B O 1
ATOM 3689 N N . VAL B 1 203 ? -3.494 -14.375 1.316 1 98.88 203 VAL B N 1
ATOM 3690 C CA . VAL B 1 203 ? -3.023 -14.664 -0.034 1 98.88 203 VAL B CA 1
ATOM 3691 C C . VAL B 1 203 ? -1.912 -13.688 -0.414 1 98.88 203 VAL B C 1
ATOM 3693 O O . VAL B 1 203 ? -0.99 -14.039 -1.152 1 98.88 203 VAL B O 1
ATOM 3696 N N . CYS B 1 204 ? -2.004 -12.469 0.094 1 98.81 204 CYS B N 1
ATOM 3697 C CA . CYS B 1 204 ? -0.992 -11.469 -0.205 1 98.81 204 CYS B CA 1
ATOM 3698 C C . CYS B 1 204 ? 0.372 -11.891 0.327 1 98.81 204 CYS B C 1
ATOM 3700 O O . CYS B 1 204 ? 1.365 -11.852 -0.401 1 98.81 204 CYS B O 1
ATOM 3702 N N . LEU B 1 205 ? 0.409 -12.305 1.554 1 98.88 205 LEU B N 1
ATOM 3703 C CA . LEU B 1 205 ? 1.672 -12.719 2.152 1 98.88 205 LEU B CA 1
ATOM 3704 C C . LEU B 1 205 ? 2.133 -14.055 1.577 1 98.88 205 LEU B C 1
ATOM 3706 O O . LEU B 1 205 ? 3.311 -14.219 1.246 1 98.88 205 LEU B O 1
ATOM 3710 N N . ALA B 1 206 ? 1.233 -14.992 1.393 1 98.81 206 ALA B N 1
ATOM 3711 C CA . ALA B 1 206 ? 1.566 -16.344 0.946 1 98.81 206 ALA B CA 1
ATOM 3712 C C . ALA B 1 206 ? 2.182 -16.312 -0.45 1 98.81 206 ALA B C 1
ATOM 3714 O O . ALA B 1 206 ? 3.193 -16.969 -0.699 1 98.81 206 ALA B O 1
ATOM 3715 N N . GLY B 1 207 ? 1.502 -15.555 -1.37 1 98.5 207 GLY B N 1
ATOM 3716 C CA . GLY B 1 207 ? 2.033 -15.477 -2.721 1 98.5 207 GLY B CA 1
ATOM 3717 C C . GLY B 1 207 ? 3.467 -14.984 -2.771 1 98.5 207 GLY B C 1
ATOM 3718 O O . GLY B 1 207 ? 4.289 -15.523 -3.52 1 98.5 207 GLY B O 1
ATOM 3719 N N . TRP B 1 208 ? 3.75 -13.992 -1.937 1 98.5 208 TRP B N 1
ATOM 3720 C CA . TRP B 1 208 ? 5.094 -13.43 -1.86 1 98.5 208 TRP B CA 1
ATOM 3721 C C . TRP B 1 208 ? 6.086 -14.461 -1.328 1 98.5 208 TRP B C 1
ATOM 3723 O O . TRP B 1 208 ? 7.121 -14.711 -1.95 1 98.5 208 TRP B O 1
ATOM 3733 N N . LEU B 1 209 ? 5.785 -15.102 -0.216 1 98.5 209 LEU B N 1
ATOM 3734 C CA . LEU B 1 209 ? 6.676 -16.062 0.419 1 98.5 209 LEU B CA 1
ATOM 3735 C C . LEU B 1 209 ? 6.992 -17.219 -0.531 1 98.5 209 LEU B C 1
ATOM 3737 O O . LEU B 1 209 ? 8.148 -17.625 -0.644 1 98.5 209 LEU B O 1
ATOM 3741 N N . ARG B 1 210 ? 6 -17.656 -1.158 1 98.25 210 ARG B N 1
ATOM 3742 C CA . ARG B 1 210 ? 6.176 -18.812 -2.031 1 98.25 210 ARG B CA 1
ATOM 3743 C C . ARG B 1 210 ? 7.09 -18.484 -3.205 1 98.25 210 ARG B C 1
ATOM 3745 O O . ARG B 1 210 ? 8.016 -19.234 -3.514 1 98.25 210 ARG B O 1
ATOM 3752 N N . TYR B 1 211 ? 6.848 -17.344 -3.902 1 97.81 211 TYR B N 1
ATOM 3753 C CA . TYR B 1 211 ? 7.676 -16.984 -5.047 1 97.81 211 TYR B CA 1
ATOM 3754 C C . TYR B 1 211 ? 9.133 -16.812 -4.637 1 97.81 211 TYR B C 1
ATOM 3756 O O . TYR B 1 211 ? 10.039 -17.266 -5.344 1 97.81 211 TYR B O 1
ATOM 3764 N N . ILE B 1 212 ? 9.398 -16.156 -3.514 1 97.31 212 ILE B N 1
ATOM 3765 C CA . ILE B 1 212 ? 10.758 -15.852 -3.076 1 97.31 212 ILE B CA 1
ATOM 3766 C C . ILE B 1 212 ? 11.484 -17.156 -2.738 1 97.31 212 ILE B C 1
ATOM 3768 O O . ILE B 1 212 ? 12.672 -17.297 -3.033 1 97.31 212 ILE B O 1
ATOM 3772 N N . TRP B 1 213 ? 10.742 -18.047 -2.143 1 96.94 213 TRP B N 1
ATOM 3773 C CA . TRP B 1 213 ? 11.352 -19.344 -1.874 1 96.94 213 TRP B CA 1
ATOM 3774 C C . TRP B 1 213 ? 11.711 -20.062 -3.174 1 96.94 213 TRP B C 1
ATOM 3776 O O . TRP B 1 213 ? 12.828 -20.562 -3.322 1 96.94 213 TRP B O 1
ATOM 3786 N N . LEU B 1 214 ? 10.836 -20.109 -4.129 1 96.88 214 LEU B N 1
ATOM 3787 C CA . LEU B 1 214 ? 11.039 -20.812 -5.383 1 96.88 214 LEU B CA 1
ATOM 3788 C C . LEU B 1 214 ? 12.18 -20.203 -6.188 1 96.88 214 LEU B C 1
ATOM 3790 O O . LEU B 1 214 ? 12.961 -20.906 -6.816 1 96.88 214 LEU B O 1
ATOM 3794 N N . SER B 1 215 ? 12.328 -18.875 -6.199 1 95.69 215 SER B N 1
ATOM 3795 C CA . SER B 1 215 ? 13.281 -18.172 -7.043 1 95.69 215 SER B CA 1
ATOM 3796 C C . SER B 1 215 ? 14.641 -18.062 -6.371 1 95.69 215 SER B C 1
ATOM 3798 O O . SER B 1 215 ? 15.68 -18.188 -7.023 1 95.69 215 SER B O 1
ATOM 3800 N N . TYR B 1 216 ? 14.609 -17.844 -5.008 1 95.75 216 TYR B N 1
ATOM 3801 C CA . TYR B 1 216 ? 15.852 -17.422 -4.367 1 95.75 216 TYR B CA 1
ATOM 3802 C C . TYR B 1 216 ? 16.172 -18.297 -3.164 1 95.75 216 TYR B C 1
ATOM 3804 O O . TYR B 1 216 ? 17.188 -18.109 -2.498 1 95.75 216 TYR B O 1
ATOM 3812 N N . GLU B 1 217 ? 15.273 -19.281 -2.809 1 96.12 217 GLU B N 1
ATOM 3813 C CA . GLU B 1 217 ? 15.422 -20.125 -1.627 1 96.12 217 GLU B CA 1
ATOM 3814 C C . GLU B 1 217 ? 15.703 -19.281 -0.383 1 96.12 217 GLU B C 1
ATOM 3816 O O . GLU B 1 217 ? 16.641 -19.562 0.364 1 96.12 217 GLU B O 1
ATOM 3821 N N . TYR B 1 218 ? 14.938 -18.266 -0.259 1 96.44 218 TYR B N 1
ATOM 3822 C CA . TYR B 1 218 ? 15.031 -17.359 0.886 1 96.44 218 TYR B CA 1
ATOM 3823 C C . TYR B 1 218 ? 13.789 -17.453 1.76 1 96.44 218 TYR B C 1
ATOM 3825 O O . TYR B 1 218 ? 12.664 -17.25 1.28 1 96.44 218 TYR B O 1
ATOM 3833 N N . ASP B 1 219 ? 13.984 -17.781 2.984 1 96.12 219 ASP B N 1
ATOM 3834 C CA . ASP B 1 219 ? 12.891 -17.797 3.951 1 96.12 219 ASP B CA 1
ATOM 3835 C C . ASP B 1 219 ? 12.664 -16.406 4.543 1 96.12 219 ASP B C 1
ATOM 3837 O O . ASP B 1 219 ? 13.32 -16.016 5.516 1 96.12 219 ASP B O 1
ATOM 3841 N N . VAL B 1 220 ? 11.711 -15.664 4.059 1 96.19 220 VAL B N 1
ATOM 3842 C CA . VAL B 1 220 ? 11.438 -14.266 4.367 1 96.19 220 VAL B CA 1
ATOM 3843 C C . VAL B 1 220 ? 11.078 -14.117 5.844 1 96.19 220 VAL B C 1
ATOM 3845 O O . VAL B 1 220 ? 11.391 -13.102 6.469 1 96.19 220 VAL B O 1
ATOM 3848 N N . ILE B 1 221 ? 10.398 -15.102 6.441 1 97 221 ILE B N 1
ATOM 3849 C CA . ILE B 1 221 ? 9.922 -14.992 7.816 1 97 221 ILE B CA 1
ATOM 3850 C C . ILE B 1 221 ? 10.781 -15.859 8.734 1 97 221 ILE B C 1
ATOM 3852 O O . ILE B 1 221 ? 10.289 -16.438 9.703 1 97 221 ILE B O 1
ATOM 3856 N N . GLU B 1 222 ? 12.047 -15.961 8.445 1 90.25 222 GLU B N 1
ATOM 3857 C CA . GLU B 1 222 ? 12.969 -16.797 9.211 1 90.25 222 GLU B CA 1
ATOM 3858 C C . GLU B 1 222 ? 13.43 -16.078 10.477 1 90.25 222 GLU B C 1
ATOM 3860 O O . GLU B 1 222 ? 13.859 -16.734 11.438 1 90.25 222 GLU B O 1
ATOM 3865 N N . ALA B 1 223 ? 13.406 -14.758 10.5 1 88.69 223 ALA B N 1
ATOM 3866 C CA . ALA B 1 223 ? 13.984 -13.984 11.586 1 88.69 223 ALA B CA 1
ATOM 3867 C C . ALA B 1 223 ? 13.305 -14.297 12.914 1 88.69 223 ALA B C 1
ATOM 3869 O O . ALA B 1 223 ? 12.172 -14.789 12.938 1 88.69 223 ALA B O 1
ATOM 3870 N N . GLU B 1 224 ? 14.016 -14 13.969 1 89.5 224 GLU B N 1
ATOM 3871 C CA . GLU B 1 224 ? 13.461 -14.188 15.305 1 89.5 224 GLU B CA 1
ATOM 3872 C C . GLU B 1 224 ? 12.242 -13.297 15.531 1 89.5 224 GLU B C 1
ATOM 3874 O O . GLU B 1 224 ? 12.156 -12.203 14.969 1 89.5 224 GLU B O 1
ATOM 3879 N N . GLY B 1 225 ? 11.305 -13.789 16.234 1 92.94 225 GLY B N 1
ATOM 3880 C CA . GLY B 1 225 ? 10.141 -12.992 16.594 1 92.94 225 GLY B CA 1
ATOM 3881 C C . GLY B 1 225 ? 8.992 -13.133 15.617 1 92.94 225 GLY B C 1
ATOM 3882 O O . GLY B 1 225 ? 8 -12.406 15.711 1 92.94 225 GLY B O 1
ATOM 3883 N N . MET B 1 226 ? 9.133 -14.109 14.68 1 96.12 226 MET B N 1
ATOM 3884 C CA . MET B 1 226 ? 8.086 -14.273 13.672 1 96.12 226 MET B CA 1
ATOM 3885 C C . MET B 1 226 ? 7.438 -15.648 13.781 1 96.12 226 MET B C 1
ATOM 3887 O O . MET B 1 226 ? 7.043 -16.234 12.766 1 96.12 226 MET B O 1
ATOM 3891 N N . ASP B 1 227 ? 7.34 -16.141 15 1 96.06 227 ASP B N 1
ATOM 3892 C CA . ASP B 1 227 ? 6.859 -17.5 15.234 1 96.06 227 ASP B CA 1
ATOM 3893 C C . ASP B 1 227 ? 5.41 -17.656 14.773 1 96.06 227 ASP B C 1
ATOM 3895 O O . ASP B 1 227 ? 5.051 -18.672 14.172 1 96.06 227 ASP B O 1
ATOM 3899 N N . ALA B 1 228 ? 4.609 -16.656 15.078 1 97.81 228 ALA B N 1
ATOM 3900 C CA . ALA B 1 228 ? 3.203 -16.75 14.695 1 97.81 228 ALA B CA 1
ATOM 3901 C C . ALA B 1 228 ? 3.049 -16.797 13.18 1 97.81 228 ALA B C 1
ATOM 3903 O O . ALA B 1 228 ? 2.184 -17.516 12.656 1 97.81 228 ALA B O 1
ATOM 3904 N N . LEU B 1 229 ? 3.881 -16.062 12.438 1 98.5 229 LEU B N 1
ATOM 3905 C CA . LEU B 1 229 ? 3.838 -16.094 10.977 1 98.5 229 LEU B CA 1
ATOM 3906 C C . LEU B 1 229 ? 4.297 -17.438 10.438 1 98.5 229 LEU B C 1
ATOM 3908 O O . LEU B 1 229 ? 3.748 -17.938 9.453 1 98.5 229 LEU B O 1
ATOM 3912 N N . ARG B 1 230 ? 5.297 -18 11.07 1 98.12 230 ARG B N 1
ATOM 3913 C CA . ARG B 1 230 ? 5.773 -19.312 10.641 1 98.12 230 ARG B CA 1
ATOM 3914 C C . ARG B 1 230 ? 4.703 -20.375 10.852 1 98.12 230 ARG B C 1
ATOM 3916 O O . ARG B 1 230 ? 4.52 -21.25 10 1 98.12 230 ARG B O 1
ATOM 3923 N N . GLU B 1 231 ? 4.062 -20.297 11.953 1 98.19 231 GLU B N 1
ATOM 3924 C CA . GLU B 1 231 ? 2.963 -21.219 12.195 1 98.19 231 GLU B CA 1
ATOM 3925 C C . GLU B 1 231 ? 1.848 -21.031 11.172 1 98.19 231 GLU B C 1
ATOM 3927 O O . GLU B 1 231 ? 1.305 -22.016 10.648 1 98.19 231 GLU B O 1
ATOM 3932 N N . TRP B 1 232 ? 1.514 -19.797 10.93 1 98.75 232 TRP B N 1
ATOM 3933 C CA . TRP B 1 232 ? 0.518 -19.469 9.914 1 98.75 232 TRP B CA 1
ATOM 3934 C C . TRP B 1 232 ? 0.906 -20.062 8.562 1 98.75 232 TRP B C 1
ATOM 3936 O O . TRP B 1 232 ? 0.064 -20.609 7.852 1 98.75 232 TRP B O 1
ATOM 3946 N N . TRP B 1 233 ? 2.131 -19.938 8.195 1 98.69 233 TRP B N 1
ATOM 3947 C CA . TRP B 1 233 ? 2.619 -20.391 6.895 1 98.69 233 TRP B CA 1
ATOM 3948 C C . TRP B 1 233 ? 2.506 -21.906 6.762 1 98.69 233 TRP B C 1
ATOM 3950 O O . TRP B 1 233 ? 2.121 -22.406 5.707 1 98.69 233 TRP B O 1
ATOM 3960 N N . VAL B 1 234 ? 2.812 -22.609 7.844 1 98.19 234 VAL B N 1
ATOM 3961 C CA . VAL B 1 234 ? 2.65 -24.062 7.867 1 98.19 234 VAL B CA 1
ATOM 3962 C C . VAL B 1 234 ? 1.186 -24.422 7.633 1 98.19 234 VAL B C 1
ATOM 3964 O O . VAL B 1 234 ? 0.879 -25.312 6.844 1 98.19 234 VAL B O 1
ATOM 3967 N N . ARG B 1 235 ? 0.328 -23.734 8.297 1 98.5 235 ARG B N 1
ATOM 3968 C CA . ARG B 1 235 ? -1.104 -23.984 8.156 1 98.5 235 ARG B CA 1
ATOM 3969 C C . ARG B 1 235 ? -1.574 -23.688 6.734 1 98.5 235 ARG B C 1
ATOM 3971 O O . ARG B 1 235 ? -2.365 -24.453 6.168 1 98.5 235 ARG B O 1
ATOM 3978 N N . PHE B 1 236 ? -1.112 -22.578 6.164 1 98.81 236 PHE B N 1
ATOM 3979 C CA . PHE B 1 236 ? -1.525 -22.188 4.824 1 98.81 236 PHE B CA 1
ATOM 3980 C C . PHE B 1 236 ? -1.161 -23.25 3.805 1 98.81 236 PHE B C 1
ATOM 3982 O O . PHE B 1 236 ? -1.946 -23.547 2.9 1 98.81 236 PHE B O 1
ATOM 3989 N N . ARG B 1 237 ? -0.077 -23.875 3.936 1 98.19 237 ARG B N 1
ATOM 3990 C CA . ARG B 1 237 ? 0.424 -24.859 2.979 1 98.19 237 ARG B CA 1
ATOM 3991 C C . ARG B 1 237 ? -0.293 -26.188 3.137 1 98.19 237 ARG B C 1
ATOM 3993 O O . ARG B 1 237 ? -0.049 -27.125 2.373 1 98.19 237 ARG B O 1
ATOM 4000 N N . LYS B 1 238 ? -1.177 -26.266 4.078 1 98.12 238 LYS B N 1
ATOM 4001 C CA . LYS B 1 238 ? -1.986 -27.469 4.262 1 98.12 238 LYS B CA 1
ATOM 4002 C C . LYS B 1 238 ? -3.354 -27.312 3.598 1 98.12 238 LYS B C 1
ATOM 4004 O O . LYS B 1 238 ? -4.184 -28.234 3.664 1 98.12 238 LYS B O 1
ATOM 4009 N N . LEU B 1 239 ? -3.555 -26.172 3.016 1 98.19 239 LEU B N 1
ATOM 4010 C CA . LEU B 1 239 ? -4.809 -25.984 2.293 1 98.19 239 LEU B CA 1
ATOM 4011 C C . LEU B 1 239 ? -4.969 -27.047 1.2 1 98.19 239 LEU B C 1
ATOM 4013 O O . LEU B 1 239 ? -3.982 -27.469 0.596 1 98.19 239 LEU B O 1
ATOM 4017 N N . ARG B 1 240 ? -6.176 -27.391 0.878 1 95.88 240 ARG B N 1
ATOM 4018 C CA . ARG B 1 240 ? -6.512 -28.547 0.053 1 95.88 240 ARG B CA 1
ATOM 4019 C C . ARG B 1 240 ? -5.918 -28.422 -1.345 1 95.88 240 ARG B C 1
ATOM 4021 O O . ARG B 1 240 ? -5.457 -29.406 -1.926 1 95.88 240 ARG B O 1
ATOM 4028 N N . TRP B 1 241 ? -5.895 -27.234 -1.897 1 96.62 241 TRP B N 1
ATOM 4029 C CA . TRP B 1 241 ? -5.48 -27.062 -3.285 1 96.62 241 TRP B CA 1
ATOM 4030 C C . TRP B 1 241 ? -3.971 -26.891 -3.383 1 96.62 241 TRP B C 1
ATOM 4032 O O . TRP B 1 241 ? -3.41 -26.875 -4.484 1 96.62 241 TRP B O 1
ATOM 4042 N N . TRP B 1 242 ? -3.248 -26.719 -2.264 1 97.62 242 TRP B N 1
ATOM 4043 C CA . TRP B 1 242 ? -1.846 -26.312 -2.25 1 97.62 242 TRP B CA 1
ATOM 4044 C C . TRP B 1 242 ? -0.988 -27.312 -3.027 1 97.62 242 TRP B C 1
ATOM 4046 O O . TRP B 1 242 ? -0.244 -26.922 -3.932 1 97.62 242 TRP B O 1
ATOM 4056 N N . ALA B 1 243 ? -1.115 -28.578 -2.723 1 95.56 243 ALA B N 1
ATOM 4057 C CA . ALA B 1 243 ? -0.289 -29.609 -3.357 1 95.56 243 ALA B CA 1
ATOM 4058 C C . ALA B 1 243 ? -0.532 -29.656 -4.863 1 95.56 243 ALA B C 1
ATOM 4060 O O . ALA B 1 243 ? 0.415 -29.734 -5.648 1 95.56 243 ALA B O 1
ATOM 4061 N N . GLU B 1 244 ? -1.729 -29.562 -5.254 1 94.56 244 GLU B N 1
ATOM 4062 C CA . GLU B 1 244 ? -2.119 -29.672 -6.656 1 94.56 244 GLU B CA 1
ATOM 4063 C C . GLU B 1 244 ? -1.604 -28.484 -7.461 1 94.56 244 GLU B C 1
ATOM 4065 O O . GLU B 1 244 ? -1.326 -28.609 -8.656 1 94.56 244 GLU B O 1
ATOM 4070 N N . VAL B 1 245 ? -1.377 -27.359 -6.84 1 95.56 245 VAL B N 1
ATOM 4071 C CA . VAL B 1 245 ? -1.02 -26.141 -7.555 1 95.56 245 VAL B CA 1
ATOM 4072 C C . VAL B 1 245 ? 0.463 -25.828 -7.352 1 95.56 245 VAL B C 1
ATOM 4074 O O . VAL B 1 245 ? 1.161 -25.453 -8.297 1 95.56 245 VAL B O 1
ATOM 4077 N N . GLU B 1 246 ? 0.991 -26.078 -6.109 1 96 246 GLU B N 1
ATOM 4078 C CA . GLU B 1 246 ? 2.309 -25.547 -5.777 1 96 246 GLU B CA 1
ATOM 4079 C C . GLU B 1 246 ? 3.334 -26.656 -5.629 1 96 246 GLU B C 1
ATOM 4081 O O . GLU B 1 246 ? 4.539 -26.406 -5.602 1 96 246 GLU B O 1
ATOM 4086 N N . GLU B 1 247 ? 2.889 -27.766 -5.551 1 92.62 247 GLU B N 1
ATOM 4087 C CA . GLU B 1 247 ? 3.822 -28.859 -5.352 1 92.62 247 GLU B CA 1
ATOM 4088 C C . GLU B 1 247 ? 3.857 -29.781 -6.57 1 92.62 247 GLU B C 1
ATOM 4090 O O . GLU B 1 247 ? 3.979 -31 -6.434 1 92.62 247 GLU B O 1
ATOM 4095 N N . THR B 1 248 ? 3.684 -28.953 -7.621 1 83.44 248 THR B N 1
ATOM 4096 C CA . THR B 1 248 ? 3.842 -29.656 -8.883 1 83.44 248 THR B CA 1
ATOM 4097 C C . THR B 1 248 ? 5.207 -29.375 -9.5 1 83.44 248 THR B C 1
ATOM 4099 O O . THR B 1 248 ? 5.844 -28.359 -9.172 1 83.44 248 THR B O 1
ATOM 4102 N N . GLY B 1 249 ? 6.09 -30.297 -9.828 1 76.94 249 GLY B N 1
ATOM 4103 C CA . GLY B 1 249 ? 7.379 -30.062 -10.469 1 76.94 249 GLY B CA 1
ATOM 4104 C C . GLY B 1 249 ? 7.359 -28.922 -11.453 1 76.94 249 GLY B C 1
ATOM 4105 O O . GLY B 1 249 ? 8.414 -28.422 -11.867 1 76.94 249 GLY B O 1
ATOM 4106 N N . GLU B 1 250 ? 6.18 -28.188 -11.805 1 78.94 250 GLU B N 1
ATOM 4107 C CA . GLU B 1 250 ? 6.043 -27.172 -12.844 1 78.94 250 GLU B CA 1
ATOM 4108 C C . GLU B 1 250 ? 5.59 -25.828 -12.258 1 78.94 250 GLU B C 1
ATOM 4110 O O . GLU B 1 250 ? 5.191 -24.922 -13 1 78.94 250 GLU B O 1
ATOM 4115 N N . SER B 1 251 ? 5.648 -25.609 -11.031 1 86.75 251 SER B N 1
ATOM 4116 C CA . SER B 1 251 ? 5.066 -24.453 -10.367 1 86.75 251 SER B CA 1
ATOM 4117 C C . SER B 1 251 ? 5.895 -23.188 -10.625 1 86.75 251 SER B C 1
ATOM 4119 O O . SER B 1 251 ? 5.422 -22.078 -10.391 1 86.75 251 SER B O 1
ATOM 4121 N N . HIS B 1 252 ? 7.102 -23.344 -11.078 1 92.94 252 HIS B N 1
ATOM 4122 C CA . HIS B 1 252 ? 8.031 -22.25 -11.305 1 92.94 252 HIS B CA 1
ATOM 4123 C C . HIS B 1 252 ? 9.039 -22.594 -12.398 1 92.94 252 HIS B C 1
ATOM 4125 O O . HIS B 1 252 ? 9.562 -23.719 -12.438 1 92.94 252 HIS B O 1
ATOM 4131 N N . PRO B 1 253 ? 9.242 -21.688 -13.336 1 93 253 PRO B N 1
ATOM 4132 C CA . PRO B 1 253 ? 10.211 -22 -14.391 1 93 253 PRO B CA 1
ATOM 4133 C C . PRO B 1 253 ? 11.602 -22.297 -13.844 1 93 253 PRO B C 1
ATOM 4135 O O . PRO B 1 253 ? 12.094 -21.578 -12.961 1 93 253 PRO B O 1
ATOM 4138 N N . GLU B 1 254 ? 12.219 -23.281 -14.438 1 92.31 254 GLU B N 1
ATOM 4139 C CA . GLU B 1 254 ? 13.539 -23.703 -13.984 1 92.31 254 GLU B CA 1
ATOM 4140 C C . GLU B 1 254 ? 14.562 -22.578 -14.164 1 92.31 254 GLU B C 1
ATOM 4142 O O . GLU B 1 254 ? 15.43 -22.375 -13.305 1 92.31 254 GLU B O 1
ATOM 4147 N N . SER B 1 255 ? 14.445 -21.891 -15.25 1 92.25 255 SER B N 1
ATOM 4148 C CA . SER B 1 255 ? 15.406 -20.828 -15.578 1 92.25 255 SER B CA 1
ATOM 4149 C C . SER B 1 255 ? 15.281 -19.656 -14.617 1 92.25 255 SER B C 1
ATOM 4151 O O . SER B 1 255 ? 16.156 -18.781 -14.586 1 92.25 255 SER B O 1
ATOM 4153 N N . LEU B 1 256 ? 14.242 -19.625 -13.789 1 93.69 256 LEU B N 1
ATOM 4154 C CA . LEU B 1 256 ? 14.039 -18.531 -12.836 1 93.69 256 LEU B CA 1
ATOM 4155 C C . LEU B 1 256 ? 14.312 -19.016 -11.406 1 93.69 256 LEU B C 1
ATOM 4157 O O . LEU B 1 256 ? 13.977 -18.312 -10.445 1 93.69 256 LEU B O 1
ATOM 4161 N N . ARG B 1 257 ? 14.781 -20.219 -11.266 1 95 257 ARG B N 1
ATOM 4162 C CA . ARG B 1 257 ? 15.266 -20.734 -9.984 1 95 257 ARG B CA 1
ATOM 4163 C C . ARG B 1 257 ? 16.734 -20.375 -9.773 1 95 257 ARG B C 1
ATOM 4165 O O . ARG B 1 257 ? 17.625 -21.125 -10.195 1 95 257 ARG B O 1
ATOM 4172 N N . PHE B 1 258 ? 17.016 -19.359 -9.07 1 94.69 258 PHE B N 1
ATOM 4173 C CA . PHE B 1 258 ? 18.359 -18.828 -8.922 1 94.69 258 PHE B CA 1
ATOM 4174 C C . PHE B 1 258 ? 19.062 -19.453 -7.719 1 94.69 258 PHE B C 1
ATOM 4176 O O . PHE B 1 258 ? 20.281 -19.578 -7.707 1 94.69 258 PHE B O 1
ATOM 4183 N N . GLY B 1 259 ? 18.234 -19.781 -6.684 1 95.38 259 GLY B N 1
ATOM 4184 C CA . GLY B 1 259 ? 18.766 -20.484 -5.531 1 95.38 259 GLY B CA 1
ATOM 4185 C C . GLY B 1 259 ? 19.422 -19.578 -4.523 1 95.38 259 GLY B C 1
ATOM 4186 O O . GLY B 1 259 ? 19.484 -18.359 -4.723 1 95.38 259 GLY B O 1
ATOM 4187 N N . ARG B 1 260 ? 19.797 -20.156 -3.467 1 94.81 260 ARG B N 1
ATOM 4188 C CA . ARG B 1 260 ? 20.375 -19.438 -2.328 1 94.81 260 ARG B CA 1
ATOM 4189 C C . ARG B 1 260 ? 21.672 -18.734 -2.719 1 94.81 260 ARG B C 1
ATOM 4191 O O . ARG B 1 260 ? 21.969 -17.656 -2.219 1 94.81 260 ARG B O 1
ATOM 4198 N N . GLU B 1 261 ? 22.375 -19.266 -3.625 1 94.56 261 GLU B N 1
ATOM 4199 C CA . GLU B 1 261 ? 23.688 -18.75 -4.004 1 94.56 261 GLU B CA 1
ATOM 4200 C C . GLU B 1 261 ? 23.578 -17.453 -4.793 1 94.56 261 GLU B C 1
ATOM 4202 O O . GLU B 1 261 ? 24.578 -16.75 -4.977 1 94.56 261 GLU B O 1
ATOM 4207 N N . SER B 1 262 ? 22.359 -17.172 -5.199 1 94.19 262 SER B N 1
ATOM 4208 C CA . SER B 1 262 ? 22.156 -15.953 -5.973 1 94.19 262 SER B CA 1
ATOM 4209 C C . SER B 1 262 ? 22.188 -14.719 -5.078 1 94.19 262 SER B C 1
ATOM 4211 O O . SER B 1 262 ? 22.281 -13.594 -5.566 1 94.19 262 SER B O 1
ATOM 4213 N N . ARG B 1 263 ? 22.141 -14.891 -3.795 1 94.5 263 ARG B N 1
ATOM 4214 C CA . ARG B 1 263 ? 22.203 -13.805 -2.824 1 94.5 263 ARG B CA 1
ATOM 4215 C C . ARG B 1 263 ? 23.547 -13.805 -2.092 1 94.5 263 ARG B C 1
ATOM 4217 O O . ARG B 1 263 ? 23.938 -14.82 -1.519 1 94.5 263 ARG B O 1
ATOM 4224 N N . GLU B 1 264 ? 24.141 -12.75 -2.02 1 94.25 264 GLU B N 1
ATOM 4225 C CA . GLU B 1 264 ? 25.469 -12.656 -1.424 1 94.25 264 GLU B CA 1
ATOM 4226 C C . GLU B 1 264 ? 25.391 -12.359 0.069 1 94.25 264 GLU B C 1
ATOM 4228 O O . GLU B 1 264 ? 26.359 -12.516 0.795 1 94.25 264 GLU B O 1
ATOM 4233 N N . ILE B 1 265 ? 24.188 -11.859 0.438 1 90.5 265 ILE B N 1
ATOM 4234 C CA . ILE B 1 265 ? 24 -11.531 1.849 1 90.5 265 ILE B CA 1
ATOM 4235 C C . ILE B 1 265 ? 22.547 -11.758 2.25 1 90.5 265 ILE B C 1
ATOM 4237 O O . ILE B 1 265 ? 21.656 -11.734 1.401 1 90.5 265 ILE B O 1
#

Solvent-accessible surface area (backbone atoms only — not comparable to full-atom values): 27548 Å² total; per-residue (Å²): 127,82,76,72,46,37,35,40,33,34,33,30,65,66,37,56,60,21,22,20,47,49,47,43,31,46,73,38,54,45,22,45,66,89,30,45,89,77,27,40,48,70,42,95,49,43,42,41,47,40,34,40,79,38,81,90,75,72,40,81,40,53,70,46,76,93,68,52,76,60,87,91,53,54,80,24,26,34,40,39,37,32,65,89,76,71,44,77,48,72,34,47,34,62,69,22,48,58,58,34,46,54,69,74,44,66,90,39,65,75,47,61,34,86,48,60,66,34,41,22,39,38,39,31,35,44,51,25,51,51,50,20,51,54,24,42,52,50,16,41,34,28,22,10,69,69,47,4,61,82,67,71,36,57,64,90,54,46,36,65,60,48,13,51,43,22,45,52,52,20,50,53,26,50,45,48,26,49,59,71,22,40,68,28,34,72,75,53,52,26,49,20,31,76,48,79,50,74,17,58,46,34,24,51,51,48,20,46,51,51,42,42,30,63,27,34,54,43,70,86,65,65,55,88,84,31,62,69,56,47,53,33,51,58,54,57,63,64,41,87,54,36,53,72,49,63,63,37,98,72,45,52,64,71,92,57,46,58,33,53,80,41,40,80,106,127,82,74,71,46,38,36,40,34,35,35,31,65,67,37,58,60,20,22,21,47,48,47,42,32,46,73,39,54,44,21,45,65,88,29,46,88,76,27,40,46,69,43,94,50,43,42,40,46,40,34,40,79,38,80,90,75,72,40,79,40,54,70,46,77,93,67,51,75,60,86,91,54,53,78,24,28,34,40,38,36,31,66,90,76,71,44,76,47,71,35,47,34,64,70,23,46,58,57,33,46,54,68,75,42,66,92,38,64,75,47,62,33,87,48,62,66,33,42,22,39,37,41,33,36,44,50,25,50,54,51,20,52,54,24,42,53,50,15,40,35,27,21,11,68,69,48,4,61,82,67,72,36,57,64,88,54,45,36,64,59,49,12,51,43,22,44,53,51,20,51,53,26,50,44,48,27,48,60,71,20,40,68,27,33,72,75,54,51,25,50,20,30,76,48,78,51,75,17,56,47,34,24,51,50,47,20,48,50,50,42,41,31,60,27,34,55,44,70,84,66,65,56,88,85,33,60,70,55,48,52,34,51,56,55,58,62,65,41,87,53,36,53,72,48,62,65,37,98,74,44,53,63,70,91,57,45,59,32,53,81,42,41,79,106

Radius of gyration: 22.7 Å; Cα contacts (8 Å, |Δi|>4): 923; chains: 2; bounding box: 58×61×61 Å

Organism: Colletotrichum gloeosporioides (NCBI:txid474922)